Protein 4NI5 (pdb70)

Foldseek 3Di:
DQQAAAEEEQEVQAAFLNVLLQVVNVVVHYQYVYEYCDHVHYDDAQLLDLVRLLVSLVVSCVVRPAHAEYEQEDADDDWFAPVPGDPVNLVVRLSRLAVSQVSNVVNNVVRQLVVQAHEYEYEAAVLLPDDDHGRPSNSVRRVNVLVVQQVCLVVCVVRHYAGEYEYEQAEPSPVVVLQVSQVLAQQRHHHGSNQSSVVSCCRRGCVCVVPHSYYHYHYNCNNVD/DQQAAAEEEQEVLAAFLNVLLQVVNVVVHYCYEYEYCDHNHYQDAQLLDLVRLLVSQVVSCVVRVAHAEYELEWFDQDWFAPVPQDPVNLVVRLSGLAVSLVSNVVNNVVRQLVVQAHEYEYEAAVLLPDDDHGRPSNSVRRVNVLVVQQVCLVVCVVSHYAGEYEYEQAEPSDDPVVLQVSLVLAQQRHHHHSNLSSVVVCCRRGCVCVVPHSYYHYHYNCNNVD

Nearest PDB structures (foldseek):
  4ni5-assembly1_A  TM=1.004E+00  e=1.496E-45  Brucella suis ATCC 23445
  4ni5-assembly1_B  TM=1.004E+00  e=1.148E-43  Brucella suis ATCC 23445
  5ovl-assembly1_C  TM=9.558E-01  e=2.452E-22  Mycolicibacterium smegmatis MC2 155
  6t65-assembly1_B  TM=9.616E-01  e=6.454E-21  Acinetobacter baumannii
  2ztu-assembly1_C  TM=9.464E-01  e=3.029E-20  Pseudomonas fragi

Organism: Brucella suis (strain ATCC 23445 / NCTC 10510) (NCBI:txid470137)

Sequence (451 aa):
MRFKDKVVIVTGGASGIGEATARAFIRREGAKVVIIADFSDALFIKTDVADDTRAVQALIARRTVENYGRLDIMFANAGIIAADAPIDELDDEAAWQKTIDINNLTGVYLCDKYAIIDQMRSQGGGVIVNCGSIHSHVGKSGVTAYAAAKGGVKLLTQTLAIDYGPQNIRVNAVCPGYIDTPDDKKQALVALHPMGRLGRAEEVANAVLFLASDEASFVNGASLLVDGGYTAQMRFKDKVVIVTGGASGIGEATARAFIREGAKVVIIADFSDALFIKTDVADDTRAVQALIARRTVENYGRLDIMFANAGIAADAPIDELDEAAWQKTIDINNLTGVYLCDKYAIDQMRSQGGGVIVNCGSIHSHVGKSGVTAYAAAKGGVKLLTQTLAIDYGPQNIRVNAVCPGYIDTIPDDKKQALVALHPMGRLGRAEEVANAVLFLASDEASFVNGASLLVDGGYTAQ

B-factor: mean 16.71, std 8.57, range [7.44, 51.81]

CATH classification: 3.40.50.720

InterPro domains:
  IPR002347 Short-chain dehydrogenase/reductase SDR [PF13561] (14-244)
  IPR002347 Short-chain dehydrogenase/reductase SDR [PR00080] (80-91)
  IPR002347 Short-chain dehydrogenase/reductase SDR [PR00080] (133-141)
  IPR002347 Short-chain dehydrogenase/reductase SDR [PR00080] (153-172)
  IPR002347 Short-chain dehydrogenase/reductase SDR [PR00081] (7-24)
  IPR002347 Short-chain dehydrogenase/reductase SDR [PR00081] (80-91)
  IPR002347 Short-chain dehydrogenase/reductase SDR [PR00081] (127-143)
  IPR002347 Short-chain dehydrogenase/reductase SDR [PR00081] (153-172)
  IPR002347 Short-chain dehydrogenase/reductase SDR [PR00081] (174-191)
  IPR002347 Short-chain dehydrogenase/reductase SDR [PR00081] (207-227)
  IPR020904 Short-chain dehydrogenase/reductase, conserved site [PS00061] (140-168)
  IPR036291 NAD(P)-binding domain superfamily [SSF51735] (4-245)
  IPR057326 Ketoreductase domain [SM00822] (6-174)

Solvent-accessible surface area: 17844 Å² total; per-residue (Å²): 151,83,4,125,72,85,2,0,0,0,1,10,2,34,72,24,29,1,69,4,0,1,105,8,0,79,158,35,13,12,85,4,0,28,0,22,72,68,107,81,51,73,27,145,3,63,4,34,64,62,68,26,0,71,59,0,10,62,105,0,37,140,66,73,54,95,0,16,5,0,0,1,18,8,40,60,87,59,48,17,53,136,126,119,21,99,149,81,37,93,84,123,2,25,51,7,0,45,48,2,5,102,12,1,1,84,46,0,7,70,35,0,126,97,44,46,9,14,22,0,0,0,8,1,4,2,8,11,72,53,54,72,109,21,28,34,0,47,20,44,0,5,24,23,0,51,98,41,1,24,72,20,0,52,78,49,3,82,70,110,1,18,0,0,0,0,0,10,8,56,28,76,133,146,88,87,57,85,107,60,42,21,74,68,2,14,35,50,85,16,0,120,9,67,5,0,2,44,0,0,3,0,0,7,4,119,32,1,24,0,1,1,10,8,24,0,21,0,1,0,0,22,38,12,129,140,88,4,129,70,89,2,0,0,0,1,11,2,34,72,26,29,0,96,21,0,2,43,8,0,77,173,31,16,12,78,4,0,30,0,23,102,76,111,86,51,74,12,70,5,59,4,32,63,46,186,29,0,68,50,0,9,62,112,0,36,89,82,76,58,102,0,15,5,0,0,2,17,10,44,52,90,54,50,17,54,136,128,124,21,84,146,78,33,96,86,39,1,24,49,21,0,45,49,2,4,100,11,1,2,83,48,0,7,74,36,0,127,91,53,48,12,14,24,0,0,0,8,0,4,2,7,12,74,53,55,70,106,21,27,34,0,47,20,44,0,6,22,23,0,54,98,40,2,24,71,19,0,52,75,50,3,81,70,106,1,18,0,0,0,0,0,10,8,56,26,85,140,120,93,127,111,44,85,110,59,41,16,72,69,3,15,36,48,73,18,0,103,19,96,2,0,1,44,0,0,3,0,1,6,5,120,35,0,26,0,1,1,9,8,23,1,21,0,1,0,0,22,36,13,130

Radius of gyration: 22.09 Å; Cα contacts (8 Å, |Δi|>4): 1127; chains: 2; bounding box: 48×65×47 Å

Secondary structure (DSSP, 8-state):
-TTTT-EEEEESTTSHHHHHHHHHHHHTT-EEEEEES---EEEE--TT-HHHHHHHHHHHHHHHS---EEEE---------GGG--HHHHHHHHIIIIIHHHHHHHHHHHHHHHHT-EEEEEE--GGGT---TT--HHHHHHHHHHHHHHHHHHHHGGGTEEEEEEEE--B---HHHHHHHHHTSTTSSPBPHHHHHHHHHHHHSGGGTT--S-EEEESTTGGG-/-TTTT-EEEEETTTSHHHHHHHHHHHHTT-EEEEEES---EEEE--TT-HHHHHHHHHHHHHHHS---EEEE---------GGG--HHHHHHHHIIIIIHHHHHHHHHHHHHHHHT-EEEEEE--GGGT---TT--HHHHHHHHHHHHHHHHHHHHGGGTEEEEEEEE--B----HHHHHHHHHTSTTSS-B-HHHHHHHHHHHHSGGGTT--S-EEEESTTGGG-

Structure (mmCIF, N/CA/C/O backbone):
data_4NI5
#
_entry.id   4NI5
#
_cell.length_a   62.440
_cell.length_b   130.390
_cell.length_c   114.120
_cell.angle_alpha   90.000
_cell.angle_beta   90.000
_cell.angle_gamma   90.000
#
_symmetry.space_group_name_H-M   'C 2 2 21'
#
loop_
_entity.id
_entity.type
_entity.pdbx_description
1 polymer 'Oxidoreductase, short-chain dehydrogenase/reductase family protein'
2 non-polymer 'MAGNESIUM ION'
3 water water
#
loop_
_atom_site.group_PDB
_atom_site.id
_atom_site.type_symbol
_atom_site.label_atom_id
_atom_site.label_alt_id
_atom_site.label_comp_id
_atom_site.label_asym_id
_atom_site.label_entity_id
_atom_site.label_seq_id
_atom_site.pdbx_PDB_ins_code
_atom_site.Cartn_x
_atom_site.Cartn_y
_atom_site.Cartn_z
_atom_site.occupancy
_atom_site.B_iso_or_equiv
_atom_site.auth_seq_id
_atom_site.auth_comp_id
_atom_site.auth_asym_id
_atom_site.auth_atom_id
_atom_site.pdbx_PDB_model_num
ATOM 1 N N . MET A 1 9 ? 26.694 12.407 49.628 1.00 41.21 1 MET A N 1
ATOM 2 C CA . MET A 1 9 ? 27.193 13.752 49.158 1.00 39.03 1 MET A CA 1
ATOM 3 C C . MET A 1 9 ? 27.339 13.767 47.649 1.00 33.42 1 MET A C 1
ATOM 4 O O . MET A 1 9 ? 28.444 13.866 47.105 1.00 35.86 1 MET A O 1
ATOM 9 N N . ARG A 1 10 ? 26.208 13.691 46.976 1.00 27.94 2 ARG A N 1
ATOM 10 C CA . ARG A 1 10 ? 26.167 13.506 45.543 1.00 25.27 2 ARG A CA 1
ATOM 11 C C . ARG A 1 10 ? 26.344 14.770 44.779 1.00 21.92 2 ARG A C 1
ATOM 12 O O . ARG A 1 10 ? 26.409 14.727 43.553 1.00 22.51 2 ARG A O 1
ATOM 20 N N . PHE A 1 11 ? 26.333 15.920 45.451 1.00 19.18 3 PHE A N 1
ATOM 21 C CA . PHE A 1 11 ? 26.270 17.195 44.728 1.00 17.10 3 PHE A CA 1
ATOM 22 C C . PHE A 1 11 ? 27.344 18.155 45.207 1.00 17.11 3 PHE A C 1
ATOM 23 O O . PHE A 1 11 ? 27.160 19.363 45.150 1.00 14.95 3 PHE A O 1
ATOM 31 N N . LYS A 1 12 ? 28.486 17.618 45.643 1.00 19.10 4 LYS A N 1
ATOM 32 C CA . LYS A 1 12 ? 29.579 18.459 46.114 1.00 20.92 4 LYS A CA 1
ATOM 33 C C . LYS A 1 12 ? 29.982 19.529 45.112 1.00 20.42 4 LYS A C 1
ATOM 34 O O . LYS A 1 12 ? 30.385 19.208 44.012 1.00 20.97 4 LYS A O 1
ATOM 40 N N . ASP A 1 13 ? 29.861 20.794 45.519 1.00 20.17 5 ASP A N 1
ATOM 41 C CA . ASP A 1 13 ? 30.207 21.980 44.719 1.00 20.41 5 ASP A CA 1
ATOM 42 C C . ASP A 1 13 ? 29.387 22.185 43.436 1.00 18.62 5 ASP A C 1
ATOM 43 O O . ASP A 1 13 ? 29.677 23.085 42.654 1.00 19.15 5 ASP A O 1
ATOM 48 N N . LYS A 1 14 ? 28.344 21.391 43.244 1.00 16.46 6 LYS A N 1
ATOM 49 C CA . LYS A 1 14 ? 27.427 21.618 42.140 1.00 15.67 6 LYS A CA 1
ATOM 50 C C . LYS A 1 14 ? 26.611 22.873 42.416 1.00 14.16 6 LYS A C 1
ATOM 51 O O . LYS A 1 14 ? 26.180 23.109 43.554 1.00 14.18 6 LYS A O 1
ATOM 57 N N . VAL A 1 15 ? 26.363 23.645 41.368 1.00 13.22 7 VAL A N 1
ATOM 58 C CA . VAL A 1 15 ? 25.624 24.921 41.508 1.00 12.51 7 VAL A CA 1
ATOM 59 C C . VAL A 1 15 ? 24.197 24.684 41.059 1.00 11.60 7 VAL A C 1
ATOM 60 O O . VAL A 1 15 ? 23.969 24.297 39.923 1.00 11.37 7 VAL A O 1
ATOM 64 N N . VAL A 1 16 ? 23.257 24.940 41.970 1.00 11.26 8 VAL A N 1
ATOM 65 C CA . VAL A 1 16 ? 21.847 24.648 41.766 1.00 11.08 8 VAL A CA 1
ATOM 66 C C . VAL A 1 16 ? 20.992 25.902 41.952 1.00 10.60 8 VAL A C 1
ATOM 67 O O . VAL A 1 16 ? 21.174 26.635 42.933 1.00 11.00 8 VAL A O 1
ATOM 71 N N . ILE A 1 17 ? 20.012 26.113 41.070 1.00 10.04 9 ILE A N 1
ATOM 72 C CA . ILE A 1 17 ? 18.940 27.059 41.331 1.00 10.16 9 ILE A CA 1
ATOM 73 C C . ILE A 1 17 ? 17.672 26.288 41.610 1.00 9.93 9 ILE A C 1
ATOM 74 O O . ILE A 1 17 ? 17.346 25.362 40.885 1.00 9.38 9 ILE A O 1
ATOM 79 N N . VAL A 1 18 ? 16.975 26.683 42.669 1.00 10.23 10 VAL A N 1
ATOM 80 C CA . VAL A 1 18 ? 15.633 26.189 42.962 1.00 10.56 10 VAL A CA 1
ATOM 81 C C . VAL A 1 18 ? 14.685 27.353 42.923 1.00 11.62 10 VAL A C 1
ATOM 82 O O . VAL A 1 18 ? 14.803 28.259 43.749 1.00 12.46 10 VAL A O 1
ATOM 86 N N . THR A 1 19 ? 13.740 27.384 41.989 1.00 11.73 11 THR A N 1
ATOM 87 C CA . THR A 1 19 ? 12.721 28.424 42.023 1.00 13.03 11 THR A CA 1
ATOM 88 C C . THR A 1 19 ? 11.561 27.962 42.908 1.00 13.39 11 THR A C 1
ATOM 89 O O . THR A 1 19 ? 11.452 26.783 43.241 1.00 13.32 11 THR A O 1
ATOM 93 N N . GLY A 1 20 ? 10.727 28.884 43.335 1.00 14.84 12 GLY A N 1
ATOM 94 C CA . GLY A 1 20 ? 9.722 28.590 44.349 1.00 15.85 12 GLY A CA 1
ATOM 95 C C . GLY A 1 20 ? 10.353 28.030 45.606 1.00 16.13 12 GLY A C 1
ATOM 96 O O . GLY A 1 20 ? 9.815 27.145 46.247 1.00 16.16 12 GLY A O 1
ATOM 97 N N . GLY A 1 21 ? 11.496 28.576 45.988 1.00 16.92 13 GLY A N 1
ATOM 98 C CA . GLY A 1 21 ? 12.335 27.934 46.965 1.00 17.72 13 GLY A CA 1
ATOM 99 C C . GLY A 1 21 ? 12.080 28.267 48.405 1.00 20.42 13 GLY A C 1
ATOM 100 O O . GLY A 1 21 ? 12.755 27.710 49.296 1.00 23.28 13 GLY A O 1
ATOM 101 N N . ALA A 1 22 ? 11.134 29.143 48.657 1.00 21.74 14 ALA A N 1
ATOM 102 C CA . ALA A 1 22 ? 10.936 29.681 50.018 1.00 24.20 14 ALA A CA 1
ATOM 103 C C . ALA A 1 22 ? 10.017 28.839 50.862 1.00 24.73 14 ALA A C 1
ATOM 104 O O . ALA A 1 22 ? 9.911 29.069 52.088 1.00 27.99 14 ALA A O 1
ATOM 106 N N . SER A 1 23 ? 9.318 27.898 50.241 1.00 23.06 15 SER A N 1
ATOM 107 C CA . SER A 1 23 ? 8.405 27.049 50.973 1.00 24.11 15 SER A CA 1
ATOM 108 C C . SER A 1 23 ? 8.203 25.676 50.286 1.00 21.27 15 SER A C 1
ATOM 109 O O . SER A 1 23 ? 8.700 25.437 49.201 1.00 19.13 15 SER A O 1
ATOM 112 N N . GLY A 1 24 ? 7.486 24.805 50.993 1.00 21.66 16 GLY A N 1
ATOM 113 C CA . GLY A 1 24 ? 7.096 23.479 50.541 1.00 20.55 16 GLY A CA 1
ATOM 114 C C . GLY A 1 24 ? 8.173 22.652 49.851 1.00 17.93 16 GLY A C 1
ATOM 115 O O . GLY A 1 24 ? 9.260 22.381 50.413 1.00 17.31 16 GLY A O 1
ATOM 116 N N . ILE A 1 25 ? 7.842 22.219 48.637 1.00 16.49 17 ILE A N 1
ATOM 117 C CA . ILE A 1 25 ? 8.726 21.370 47.864 1.00 15.09 17 ILE A CA 1
ATOM 118 C C . ILE A 1 25 ? 10.051 22.077 47.555 1.00 13.91 17 ILE A C 1
ATOM 119 O O . ILE A 1 25 ? 11.127 21.485 47.638 1.00 13.08 17 ILE A O 1
ATOM 124 N N . GLY A 1 26 ? 9.980 23.346 47.159 1.00 13.58 18 GLY A N 1
ATOM 125 C CA . GLY A 1 26 ? 11.202 24.093 46.832 1.00 12.78 18 GLY A CA 1
ATOM 126 C C . GLY A 1 26 ? 12.117 24.175 48.046 1.00 13.32 18 GLY A C 1
ATOM 127 O O . GLY A 1 26 ? 13.314 23.934 47.940 1.00 12.54 18 GLY A O 1
ATOM 128 N N . GLU A 1 27 ? 11.549 24.497 49.195 1.00 15.08 19 GLU A N 1
ATOM 129 C CA . GLU A 1 27 ? 12.326 24.601 50.431 1.00 16.42 19 GLU A CA 1
ATOM 130 C C . GLU A 1 27 ? 13.016 23.273 50.778 1.00 15.39 19 GLU A C 1
ATOM 131 O O . GLU A 1 27 ? 14.225 23.230 51.061 1.00 15.05 19 GLU A O 1
ATOM 137 N N . ALA A 1 28 ? 12.250 22.187 50.743 1.00 14.73 20 ALA A N 1
ATOM 138 C CA . ALA A 1 28 ? 12.771 20.860 51.058 1.00 14.54 20 ALA A CA 1
ATOM 139 C C . ALA A 1 28 ? 13.862 20.463 50.086 1.00 13.22 20 ALA A C 1
ATOM 140 O O . ALA A 1 28 ? 14.862 19.841 50.488 1.00 13.33 20 ALA A O 1
ATOM 142 N N . THR A 1 29 ? 13.654 20.790 48.814 1.00 12.05 21 THR A N 1
ATOM 143 C CA . THR A 1 29 ? 14.631 20.460 47.784 1.00 11.26 21 THR A CA 1
ATOM 144 C C . THR A 1 29 ? 15.937 21.234 47.973 1.00 11.25 21 THR A C 1
ATOM 145 O O . THR A 1 29 ? 17.045 20.664 47.914 1.00 11.67 21 THR A O 1
ATOM 149 N N . ALA A 1 30 ? 15.842 22.540 48.182 1.00 11.69 22 ALA A N 1
ATOM 150 C CA . ALA A 1 30 ? 17.038 23.305 48.455 1.00 12.19 22 ALA A CA 1
ATOM 151 C C . ALA A 1 30 ? 17.789 22.773 49.673 1.00 13.67 22 ALA A C 1
ATOM 152 O O . ALA A 1 30 ? 19.022 22.671 49.664 1.00 13.57 22 ALA A O 1
ATOM 154 N N . ARG A 1 31 ? 17.064 22.465 50.739 1.00 15.21 23 ARG A N 1
ATOM 155 C CA . ARG A 1 31 ? 17.715 21.938 51.945 1.00 17.65 23 ARG A CA 1
ATOM 156 C C . ARG A 1 31 ? 18.424 20.624 51.657 1.00 16.26 23 ARG A C 1
ATOM 157 O O . ARG A 1 31 ? 19.517 20.379 52.157 1.00 16.94 23 ARG A O 1
ATOM 165 N N . ALA A 1 32 ? 17.790 19.782 50.841 1.00 14.98 24 ALA A N 1
ATOM 166 C CA . ALA A 1 32 ? 18.379 18.478 50.498 1.00 14.63 24 ALA A CA 1
ATOM 167 C C . ALA A 1 32 ? 19.682 18.643 49.697 1.00 14.09 24 ALA A C 1
ATOM 168 O O . ALA A 1 32 ? 20.712 17.961 49.986 1.00 14.61 24 ALA A O 1
ATOM 170 N N . PHE A 1 33 ? 19.642 19.544 48.713 1.00 13.51 25 PHE A N 1
ATOM 171 C CA . PHE A 1 33 ? 20.848 19.869 47.907 1.00 13.21 25 PHE A CA 1
ATOM 172 C C . PHE A 1 33 ? 21.975 20.436 48.796 1.00 14.53 25 PHE A C 1
ATOM 173 O O . PHE A 1 33 ? 23.124 20.041 48.654 1.00 14.68 25 PHE A O 1
ATOM 181 N N . ILE A 1 34 ? 21.622 21.304 49.739 1.00 15.66 26 ILE A N 1
ATOM 182 C CA . ILE A 1 34 ? 22.617 21.838 50.692 1.00 17.87 26 ILE A CA 1
ATOM 183 C C . ILE A 1 34 ? 23.248 20.717 51.532 1.00 19.03 26 ILE A C 1
ATOM 184 O O . ILE A 1 34 ? 24.485 20.690 51.689 1.00 19.38 26 ILE A O 1
ATOM 189 N N . ARG A 1 35 ? 22.436 19.796 52.055 1.00 19.10 27 ARG A N 1
ATOM 190 C CA A ARG A 1 35 ? 22.930 18.613 52.780 0.50 21.12 27 ARG A CA 1
ATOM 191 C CA B ARG A 1 35 ? 22.984 18.670 52.799 0.50 20.99 27 ARG A CA 1
ATOM 192 C C . ARG A 1 35 ? 23.966 17.839 51.987 1.00 20.71 27 ARG A C 1
ATOM 193 O O . ARG A 1 35 ? 24.871 17.246 52.556 1.00 21.68 27 ARG A O 1
ATOM 208 N N . GLU A 1 36 ? 23.774 17.778 50.690 1.00 19.01 28 GLU A N 1
ATOM 209 C CA . GLU A 1 36 ? 24.618 16.988 49.816 1.00 20.08 28 GLU A CA 1
ATOM 210 C C . GLU A 1 36 ? 25.713 17.805 49.156 1.00 19.45 28 GLU A C 1
ATOM 211 O O . GLU A 1 36 ? 26.332 17.335 48.200 1.00 20.24 28 GLU A O 1
ATOM 217 N N . GLY A 1 37 ? 25.983 19.013 49.656 1.00 19.09 29 GLY A N 1
ATOM 218 C CA . GLY A 1 37 ? 27.214 19.716 49.312 1.00 19.15 29 GLY A CA 1
ATOM 219 C C . GLY A 1 37 ? 27.105 20.753 48.226 1.00 17.57 29 GLY A C 1
ATOM 220 O O . GLY A 1 37 ? 28.102 21.399 47.877 1.00 17.83 29 GLY A O 1
ATOM 221 N N . ALA A 1 38 ? 25.902 20.956 47.700 1.00 15.96 30 ALA A N 1
ATOM 222 C CA . ALA A 1 38 ? 25.679 21.932 46.640 1.00 15.01 30 ALA A CA 1
ATOM 223 C C . ALA A 1 38 ? 25.774 23.390 47.086 1.00 16.04 30 ALA A C 1
ATOM 224 O O . ALA A 1 38 ? 25.601 23.714 48.263 1.00 17.41 30 ALA A O 1
ATOM 226 N N . LYS A 1 39 ? 26.058 24.270 46.133 1.00 15.94 31 LYS A N 1
ATOM 227 C CA . LYS A 1 39 ? 25.894 25.698 46.315 1.00 16.86 31 LYS A CA 1
ATOM 228 C C . LYS A 1 39 ? 24.546 26.059 45.729 1.00 15.46 31 LYS A C 1
ATOM 229 O O . LYS A 1 39 ? 24.320 25.871 44.549 1.00 15.20 31 LYS A O 1
ATOM 235 N N . VAL A 1 40 ? 23.628 26.493 46.571 1.00 15.06 32 VAL A N 1
ATOM 236 C CA . VAL A 1 40 ? 22.252 26.610 46.173 1.00 14.16 32 VAL A CA 1
ATOM 237 C C . VAL A 1 40 ? 21.815 28.073 46.170 1.00 14.56 32 VAL A C 1
ATOM 238 O O . VAL A 1 40 ? 22.047 28.819 47.124 1.00 16.00 32 VAL A O 1
ATOM 242 N N . VAL A 1 41 ? 21.170 28.452 45.083 1.00 13.77 33 VAL A N 1
ATOM 243 C CA . VAL A 1 41 ? 20.517 29.749 44.979 1.00 14.50 33 VAL A CA 1
ATOM 244 C C . VAL A 1 41 ? 19.009 29.499 45.020 1.00 14.18 33 VAL A C 1
ATOM 245 O O . VAL A 1 41 ? 18.457 28.743 44.217 1.00 13.17 33 VAL A O 1
ATOM 249 N N . ILE A 1 42 ? 18.351 30.122 45.979 1.00 15.09 34 ILE A N 1
ATOM 250 C CA A ILE A 1 42 ? 16.915 30.048 46.164 0.50 15.10 34 ILE A CA 1
ATOM 251 C CA B ILE A 1 42 ? 16.885 30.011 46.048 0.50 15.04 34 ILE A CA 1
ATOM 252 C C . ILE A 1 42 ? 16.249 31.275 45.547 1.00 16.04 34 ILE A C 1
ATOM 253 O O . ILE A 1 42 ? 16.629 32.391 45.899 1.00 17.35 34 ILE A O 1
ATOM 262 N N . ALA A 1 43 ? 15.275 31.066 44.652 1.00 15.70 35 ALA A N 1
ATOM 263 C CA . ALA A 1 43 ? 14.547 32.128 43.995 1.00 16.89 35 ALA A CA 1
ATOM 264 C C . ALA A 1 43 ? 13.061 32.008 44.369 1.00 17.37 35 ALA A C 1
ATOM 265 O O . ALA A 1 43 ? 12.495 30.899 44.364 1.00 16.64 35 ALA A O 1
ATOM 267 N N . ASP A 1 44 ? 12.449 33.125 44.729 1.00 17.50 36 ASP A N 1
ATOM 268 C 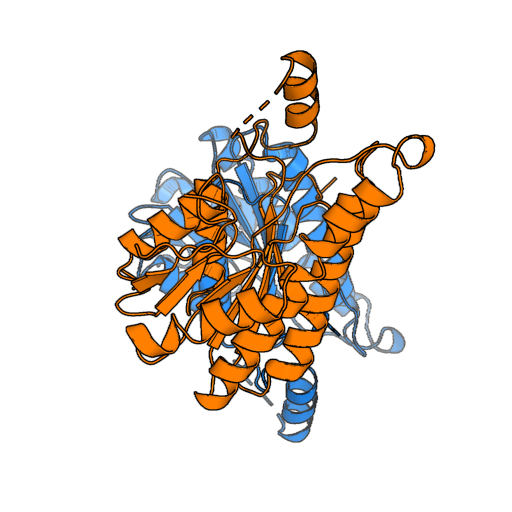CA . ASP A 1 44 ? 11.025 33.131 45.018 1.00 19.02 36 ASP A CA 1
ATOM 269 C C . ASP A 1 44 ? 10.537 34.577 45.022 1.00 20.22 36 ASP A C 1
ATOM 270 O O . ASP A 1 44 ? 11.349 35.510 45.027 1.00 18.91 36 ASP A O 1
ATOM 275 N N . PHE A 1 45 ? 9.220 34.740 44.977 1.00 21.96 37 PHE A N 1
ATOM 276 C CA . PHE A 1 45 ? 8.605 36.086 45.046 1.00 25.73 37 PHE A CA 1
ATOM 277 C C . PHE A 1 45 ? 9.007 36.847 46.314 1.00 28.04 37 PHE A C 1
ATOM 278 O O . PHE A 1 45 ? 9.090 38.073 46.315 1.00 29.10 37 PHE A O 1
ATOM 286 N N . SER A 1 46 ? 9.244 36.111 47.395 1.00 31.00 38 SER A N 1
ATOM 287 C CA . SER A 1 46 ? 9.776 36.683 48.639 1.00 33.77 38 SER A CA 1
ATOM 288 C C . SER A 1 46 ? 10.334 35.569 49.511 1.00 35.28 38 SER A C 1
ATOM 289 O O . SER A 1 46 ? 10.082 34.385 49.261 1.00 33.75 38 SER A O 1
ATOM 292 N N . ASP A 1 47 ? 11.122 35.952 50.513 1.00 37.22 39 ASP A N 1
ATOM 293 C CA . ASP A 1 47 ? 11.719 34.997 51.440 1.00 39.94 39 ASP A CA 1
ATOM 294 C C . ASP A 1 47 ? 10.673 34.605 52.482 1.00 42.93 39 ASP A C 1
ATOM 295 O O . ASP A 1 47 ? 10.722 33.503 53.021 1.00 45.27 39 ASP A O 1
ATOM 297 N N . ALA A 1 63 ? 22.372 29.134 51.759 1.00 33.60 55 ALA A N 1
ATOM 298 C CA . ALA A 1 63 ? 21.735 29.305 50.436 1.00 32.75 55 ALA A CA 1
ATOM 299 C C . ALA A 1 63 ? 21.408 30.764 50.105 1.00 31.91 55 ALA A C 1
ATOM 300 O O . ALA A 1 63 ? 20.679 31.450 50.858 1.00 34.68 55 ALA A O 1
ATOM 302 N N . LEU A 1 64 ? 21.929 31.23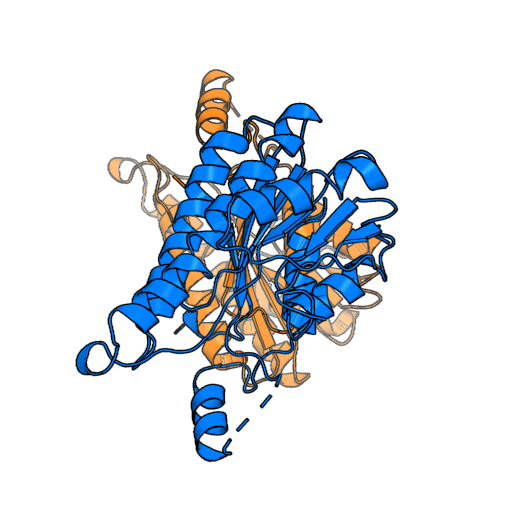6 48.974 1.00 28.24 56 LEU A N 1
ATOM 303 C CA . LEU A 1 64 ? 21.721 32.617 48.543 1.00 26.15 56 LEU A CA 1
ATOM 304 C C . LEU A 1 64 ? 20.285 32.812 48.077 1.00 23.84 56 LEU A C 1
ATOM 305 O O . LEU A 1 64 ? 19.816 32.089 47.211 1.00 22.03 56 LEU A O 1
ATOM 310 N N . PHE A 1 65 ? 19.596 33.806 48.618 1.00 23.54 57 PHE A N 1
ATOM 311 C CA . PHE A 1 65 ? 18.241 34.109 48.181 1.00 22.56 57 PHE A CA 1
ATOM 312 C C . PHE A 1 65 ? 18.231 35.261 47.190 1.00 21.60 57 PHE A C 1
ATOM 313 O O . PHE A 1 65 ? 18.767 36.345 47.464 1.00 21.38 57 PHE A O 1
ATOM 321 N N . ILE A 1 66 ? 17.611 35.032 46.032 1.00 20.18 58 ILE A N 1
ATOM 322 C CA . ILE A 1 66 ? 17.423 36.073 45.044 1.00 20.11 58 ILE A CA 1
ATOM 323 C C . ILE A 1 66 ? 15.940 36.213 44.731 1.00 20.17 58 ILE A C 1
ATOM 324 O O . ILE A 1 66 ? 15.328 35.291 44.170 1.00 19.89 58 ILE A O 1
ATOM 329 N N . LYS A 1 67 ? 15.376 37.365 45.086 1.00 21.07 59 LYS A N 1
ATOM 330 C CA . LYS A 1 67 ? 13.957 37.644 44.861 1.00 22.23 59 LYS A CA 1
ATOM 331 C C . LYS A 1 67 ? 13.730 37.662 43.359 1.00 21.03 59 LYS A C 1
ATOM 332 O O . LYS A 1 67 ? 14.410 38.393 42.641 1.00 20.91 59 LYS A O 1
ATOM 338 N N . THR A 1 68 ? 12.802 36.843 42.877 1.00 19.30 60 THR A N 1
ATOM 339 C CA . THR A 1 68 ? 12.575 36.696 41.437 1.00 18.37 60 THR A CA 1
ATOM 340 C C . THR A 1 68 ? 11.114 36.427 41.150 1.00 18.27 60 THR A C 1
ATOM 341 O O . THR A 1 68 ? 10.537 35.548 41.761 1.00 18.66 60 THR A O 1
ATOM 345 N N . ASP A 1 69 ? 10.527 37.196 40.229 1.00 17.76 61 ASP A N 1
ATOM 346 C CA . ASP A 1 69 ? 9.223 36.876 39.626 1.00 17.75 61 ASP A CA 1
ATOM 347 C C . ASP A 1 69 ? 9.496 36.007 38.408 1.00 16.34 61 ASP A C 1
ATOM 348 O O . ASP A 1 69 ? 9.997 36.520 37.434 1.00 15.52 61 ASP A O 1
ATOM 353 N N . VAL A 1 70 ? 9.178 34.702 38.455 1.00 15.69 62 VAL A N 1
ATOM 354 C CA . VAL A 1 70 ? 9.539 33.769 37.359 1.00 15.44 62 VAL A CA 1
ATOM 355 C C . VAL A 1 70 ? 8.800 34.033 36.070 1.00 15.60 62 VAL A C 1
ATOM 356 O O . VAL A 1 70 ? 9.230 33.568 35.024 1.00 15.89 62 VAL A O 1
ATOM 360 N N . ALA A 1 71 ? 7.713 34.787 36.137 1.00 15.72 63 ALA A N 1
ATOM 361 C CA . ALA A 1 71 ? 6.976 35.165 34.940 1.00 16.31 63 ALA A CA 1
ATOM 362 C C . ALA A 1 71 ? 7.582 36.359 34.167 1.00 16.26 63 ALA A C 1
ATOM 363 O O . ALA A 1 71 ? 7.104 36.696 33.067 1.00 17.10 63 ALA A O 1
ATOM 365 N N . ASP A 1 72 ? 8.602 36.982 34.762 1.00 15.66 64 ASP A N 1
ATOM 366 C CA A ASP A 1 72 ? 9.261 38.155 34.207 0.50 15.95 64 ASP A CA 1
ATOM 367 C CA B ASP A 1 72 ? 9.282 38.182 34.223 0.50 16.05 64 ASP A CA 1
ATOM 368 C C . ASP A 1 72 ? 10.623 37.763 33.620 1.00 15.12 64 ASP A C 1
ATOM 369 O O . ASP A 1 72 ? 11.553 37.395 34.335 1.00 14.71 64 ASP A O 1
ATOM 378 N N . THR A 1 73 ? 10.725 37.835 32.309 1.00 15.14 65 THR A N 1
ATOM 379 C CA . THR A 1 73 ? 11.960 37.410 31.650 1.00 14.84 65 THR A CA 1
ATOM 380 C C . THR A 1 73 ? 13.224 38.139 32.086 1.00 14.62 65 THR A C 1
ATOM 381 O O . THR A 1 73 ? 14.264 37.524 32.250 1.00 14.11 65 THR A O 1
ATOM 385 N N . ARG A 1 74 ? 13.128 39.449 32.321 1.00 15.27 66 ARG A N 1
ATOM 386 C CA . ARG A 1 74 ? 14.290 40.165 32.817 1.00 15.54 66 ARG A CA 1
ATOM 387 C C . ARG A 1 74 ? 14.732 39.629 34.192 1.00 14.85 66 ARG A C 1
ATOM 388 O O . ARG A 1 74 ? 15.931 39.478 34.452 1.00 14.81 66 ARG A O 1
ATOM 390 N N . ALA A 1 75 ? 13.775 39.345 35.070 1.00 14.55 67 ALA A N 1
ATOM 391 C CA . ALA A 1 75 ? 14.102 38.787 36.405 1.00 14.42 67 ALA A CA 1
ATOM 392 C C . ALA A 1 75 ? 14.773 37.400 36.336 1.00 13.62 67 ALA A C 1
ATOM 393 O O . ALA A 1 75 ? 15.762 37.126 37.032 1.00 13.55 67 ALA A O 1
ATOM 395 N N . VAL A 1 76 ? 14.267 36.549 35.447 1.00 13.20 68 VAL A N 1
ATOM 396 C CA . VAL A 1 76 ? 14.787 35.197 35.294 1.00 12.84 68 VAL A CA 1
ATOM 397 C C . VAL A 1 76 ? 16.199 35.296 34.747 1.00 12.95 68 VAL A C 1
ATOM 398 O O . VAL A 1 76 ? 17.100 34.617 35.241 1.00 12.62 68 VAL A O 1
ATOM 402 N N . GLN A 1 77 ? 16.400 36.156 33.749 1.00 13.49 69 GLN A N 1
ATOM 403 C CA . GLN A 1 77 ? 17.741 36.311 33.175 1.00 14.43 69 GLN A CA 1
ATOM 404 C C . GLN A 1 77 ? 18.744 36.823 34.213 1.00 14.59 69 GLN A C 1
ATOM 405 O O . GLN A 1 77 ? 19.881 36.335 34.292 1.00 14.70 69 GLN A O 1
ATOM 411 N N . ALA A 1 78 ? 18.298 37.780 35.038 1.00 14.90 70 ALA A N 1
ATOM 412 C CA . ALA A 1 78 ? 19.109 38.307 36.108 1.00 15.53 70 ALA A CA 1
ATOM 413 C C . ALA A 1 78 ? 19.453 37.263 37.160 1.00 15.30 70 ALA A C 1
ATOM 414 O O . ALA A 1 78 ? 20.569 37.260 37.673 1.00 15.99 70 ALA A O 1
ATOM 416 N N . LEU A 1 79 ? 18.489 36.427 37.521 1.00 14.73 71 LEU A N 1
ATOM 417 C CA . LEU A 1 79 ? 18.717 35.299 38.422 1.00 14.69 71 LEU A CA 1
ATOM 418 C C . LEU A 1 79 ? 19.833 34.383 37.935 1.00 14.48 71 LEU A C 1
ATOM 419 O O . LEU A 1 79 ? 20.785 34.075 38.668 1.00 14.69 71 LEU A O 1
ATOM 424 N N . ILE A 1 80 ? 19.737 33.984 36.676 1.00 14.46 72 ILE A N 1
ATOM 425 C CA . ILE A 1 80 ? 20.730 33.079 36.128 1.00 15.10 72 ILE A CA 1
ATOM 426 C C . ILE A 1 80 ? 22.102 33.794 36.014 1.00 15.47 72 ILE A C 1
ATOM 427 O O . ILE A 1 80 ? 23.130 33.226 36.393 1.00 16.01 72 ILE A O 1
ATOM 432 N N . ALA A 1 81 ? 22.108 35.057 35.592 1.00 15.48 73 ALA A N 1
ATOM 433 C CA . ALA A 1 81 ? 23.370 35.779 35.445 1.00 16.65 73 ALA A CA 1
ATOM 434 C C . ALA A 1 81 ? 24.089 35.913 36.791 1.00 16.98 73 ALA A C 1
ATOM 435 O O . ALA A 1 81 ? 25.322 35.748 36.872 1.00 17.49 73 ALA A O 1
ATOM 437 N N . ARG A 1 82 ? 23.314 36.214 37.836 1.00 16.73 74 ARG A N 1
ATOM 438 C CA A ARG A 1 82 ? 23.887 36.441 39.163 0.50 17.84 74 ARG A CA 1
ATOM 439 C CA B ARG A 1 82 ? 23.835 36.434 39.196 0.50 17.71 74 ARG A CA 1
ATOM 440 C C . ARG A 1 82 ? 24.436 35.141 39.743 1.00 16.51 74 ARG A C 1
ATOM 441 O O . ARG A 1 82 ? 25.454 35.151 40.416 1.00 17.41 74 ARG A O 1
ATOM 456 N N . THR A 1 83 ? 23.760 34.029 39.489 1.00 15.05 75 THR A N 1
ATOM 457 C CA . THR A 1 83 ? 24.228 32.706 39.928 1.00 14.35 75 THR A CA 1
ATOM 458 C C . THR A 1 83 ? 25.597 32.393 39.268 1.00 14.77 75 THR A C 1
ATOM 459 O O . THR A 1 83 ? 26.573 31.963 39.918 1.00 15.30 75 THR A O 1
ATOM 463 N N . VAL A 1 84 ? 25.667 32.630 37.969 1.00 14.80 76 VAL A N 1
ATOM 464 C CA . VAL A 1 84 ? 26.882 32.395 37.230 1.00 16.31 76 VAL A CA 1
ATOM 465 C C . VAL A 1 84 ? 27.990 33.361 37.669 1.00 18.73 76 VAL A C 1
ATOM 466 O O . VAL A 1 84 ? 29.159 32.962 37.810 1.00 18.88 76 VAL A O 1
ATOM 470 N N . GLU A 1 85 ? 27.651 34.616 37.903 1.00 20.55 77 GLU A N 1
ATOM 471 C CA . GLU A 1 85 ? 28.650 35.555 38.385 1.00 23.81 77 GLU A CA 1
ATOM 472 C C . GLU A 1 85 ? 29.191 35.144 39.770 1.00 23.74 77 GLU A C 1
ATOM 473 O O . GLU A 1 85 ? 30.416 35.248 40.039 1.00 24.53 77 GLU A O 1
ATOM 479 N N . ASN A 1 86 ? 28.315 34.694 40.653 1.00 22.69 78 ASN A N 1
ATOM 480 C CA . ASN A 1 86 ? 28.744 34.307 41.995 1.00 24.77 78 ASN A CA 1
ATOM 481 C C . ASN A 1 86 ? 29.522 33.014 42.042 1.00 23.56 78 ASN A C 1
ATOM 482 O O . ASN A 1 86 ? 30.545 32.916 42.736 1.00 23.84 78 ASN A O 1
ATOM 487 N N . TYR A 1 87 ? 29.005 32.003 41.349 1.00 21.05 79 TYR A N 1
ATOM 488 C CA . TYR A 1 87 ? 29.510 30.646 41.501 1.00 21.36 79 TYR A CA 1
ATOM 489 C C . TYR A 1 87 ? 30.200 30.078 40.265 1.00 20.92 79 TYR A C 1
ATOM 490 O O . TYR A 1 87 ? 30.769 28.976 40.340 1.00 21.54 79 TYR A O 1
ATOM 499 N N . GLY A 1 88 ? 30.151 30.779 39.136 1.00 19.60 80 GLY A N 1
ATOM 500 C CA . GLY A 1 88 ? 30.922 30.398 37.952 1.00 19.49 80 GLY A CA 1
ATOM 501 C C . GLY A 1 88 ? 30.218 29.621 36.850 1.00 18.44 80 GLY A C 1
ATOM 502 O O . GLY A 1 88 ? 30.699 29.542 35.715 1.00 18.52 80 GLY A O 1
ATOM 503 N N . ARG A 1 89 ? 29.078 29.017 37.179 1.00 16.11 81 ARG A N 1
ATOM 504 C CA . ARG A 1 89 ? 28.413 28.095 36.264 1.00 15.27 81 ARG A CA 1
ATOM 505 C C . ARG A 1 89 ? 27.024 27.776 36.836 1.00 13.60 81 ARG A C 1
ATOM 506 O O . ARG A 1 89 ? 26.709 28.232 37.944 1.00 13.19 81 ARG A O 1
ATOM 514 N N . LEU A 1 90 ? 26.209 27.019 36.094 1.00 12.31 82 LEU A N 1
ATOM 515 C CA . LEU A 1 90 ? 24.894 26.535 36.624 1.00 11.39 82 LEU A CA 1
ATOM 516 C C . LEU A 1 90 ? 24.759 25.071 36.276 1.00 11.09 82 LEU A C 1
ATOM 517 O O . LEU A 1 90 ? 24.582 24.726 35.085 1.00 12.04 82 LEU A O 1
ATOM 522 N N . ASP A 1 91 ? 24.898 24.194 37.259 1.00 10.48 83 ASP A N 1
ATOM 523 C CA . ASP A 1 91 ? 24.838 22.757 36.976 1.00 11.00 83 ASP A CA 1
ATOM 524 C C . ASP A 1 91 ? 23.417 22.194 36.839 1.00 10.47 83 ASP A C 1
ATOM 525 O O . ASP A 1 91 ? 23.180 21.330 36.004 1.00 10.90 83 ASP A O 1
ATOM 530 N N . ILE A 1 92 ? 22.528 22.652 37.709 1.00 10.09 84 ILE A N 1
ATOM 531 C CA . ILE A 1 92 ? 21.187 22.100 37.856 1.00 10.00 84 ILE A CA 1
ATOM 532 C C . ILE A 1 92 ? 20.175 23.236 38.040 1.00 9.73 84 ILE A C 1
ATOM 533 O O . ILE A 1 92 ? 20.345 24.128 38.893 1.00 9.13 84 ILE A O 1
ATOM 538 N N . MET A 1 93 ? 19.072 23.159 37.287 1.00 10.08 85 MET A N 1
ATOM 539 C CA . MET A 1 93 ? 17.951 24.067 37.452 1.00 10.50 85 MET A CA 1
ATOM 540 C C . MET A 1 93 ? 16.746 23.214 37.882 1.00 9.90 85 MET A C 1
ATOM 541 O O . MET A 1 93 ? 16.382 22.247 37.188 1.00 10.13 85 MET A O 1
ATOM 546 N N . PHE A 1 94 ? 16.130 23.568 39.007 1.00 9.70 86 PHE A N 1
ATOM 547 C CA . PHE A 1 94 ? 14.850 23.003 39.411 1.00 9.46 86 PHE A CA 1
ATOM 548 C C . PHE A 1 94 ? 13.830 24.095 39.254 1.00 9.92 86 PHE A C 1
ATOM 549 O O . PHE A 1 94 ? 13.689 24.995 40.091 1.00 10.38 86 PHE A O 1
ATOM 557 N N . ALA A 1 95 ? 13.067 23.984 38.168 1.00 10.13 87 ALA A N 1
ATOM 558 C CA . ALA A 1 95 ? 12.070 24.991 37.827 1.00 10.94 87 ALA A CA 1
ATOM 559 C C . ALA A 1 95 ? 10.742 24.564 38.462 1.00 12.32 87 ALA A C 1
ATOM 560 O O . ALA A 1 95 ? 9.964 23.785 37.921 1.00 12.60 87 ALA A O 1
ATOM 562 N N . ASN A 1 96 ? 10.485 25.142 39.629 1.00 13.42 88 ASN A N 1
ATOM 563 C CA . ASN A 1 96 ? 9.453 24.681 40.542 1.00 15.34 88 ASN A CA 1
ATOM 564 C C . ASN A 1 96 ? 8.428 25.731 40.957 1.00 18.05 88 ASN A C 1
ATOM 565 O O . ASN A 1 96 ? 7.311 25.372 41.401 1.00 20.88 88 ASN A O 1
ATOM 570 N N . ALA A 1 97 ? 8.742 27.008 40.842 1.00 19.02 89 ALA A N 1
ATOM 571 C CA . ALA A 1 97 ? 7.720 28.014 41.203 1.00 22.84 89 ALA A CA 1
ATOM 572 C C . ALA A 1 97 ? 6.335 27.657 40.664 1.00 24.87 89 ALA A C 1
ATOM 573 O O . ALA A 1 97 ? 6.183 27.255 39.518 1.00 25.25 89 ALA A O 1
ATOM 575 N N . GLY A 1 98 ? 5.316 27.825 41.479 1.00 28.35 90 GLY A N 1
ATOM 576 C CA . GLY A 1 98 ? 3.976 27.610 40.979 1.00 30.53 90 GLY A CA 1
ATOM 577 C C . GLY A 1 98 ? 2.879 27.935 41.947 1.00 34.08 90 GLY A C 1
ATOM 578 O O . GLY A 1 98 ? 2.976 27.601 43.123 1.00 37.75 90 GLY A O 1
ATOM 579 N N . ILE A 1 99 ? 1.807 28.531 41.435 1.00 35.77 91 ILE A N 1
ATOM 580 C CA A ILE A 1 99 ? 0.641 28.859 42.243 0.50 38.76 91 ILE A CA 1
ATOM 581 C CA B ILE A 1 99 ? 0.646 28.836 42.260 0.50 38.57 91 ILE A CA 1
ATOM 582 C C . ILE A 1 99 ? -0.505 27.865 42.020 1.00 39.95 91 ILE A C 1
ATOM 583 O O . ILE A 1 99 ? -0.609 27.244 40.958 1.00 37.82 91 ILE A O 1
ATOM 592 N N . ALA A 1 100 ? -1.345 27.742 43.038 1.00 29.22 92 ALA A N 1
ATOM 593 C CA . ALA A 1 100 ? -2.550 26.952 42.992 1.00 30.30 92 ALA A CA 1
ATOM 594 C C . ALA A 1 100 ? -3.663 27.919 43.392 1.00 29.50 92 ALA A C 1
ATOM 595 O O . ALA A 1 100 ? -3.771 28.296 44.554 1.00 32.45 92 ALA A O 1
ATOM 597 N N . ALA A 1 101 ? -4.434 28.365 42.422 1.00 27.06 93 ALA A N 1
ATOM 598 C CA . ALA A 1 101 ? -5.568 29.295 42.662 1.00 27.38 93 ALA A CA 1
ATOM 599 C C . ALA A 1 101 ? -6.473 29.151 41.464 1.00 24.81 93 ALA A C 1
ATOM 600 O O . ALA A 1 101 ? -6.285 29.782 40.440 1.00 26.05 93 ALA A O 1
ATOM 602 N N . ASP A 1 102 ? -7.461 28.289 41.576 1.00 22.30 94 ASP A N 1
ATOM 603 C CA . ASP A 1 102 ? -8.055 27.786 40.381 1.00 19.05 94 ASP A CA 1
ATOM 604 C C . ASP A 1 102 ? -9.509 27.639 40.635 1.00 18.56 94 ASP A C 1
ATOM 605 O O . ASP A 1 102 ? -9.980 27.959 41.742 1.00 19.07 94 ASP A O 1
ATOM 610 N N . ALA A 1 103 ? -10.224 27.143 39.637 1.00 15.65 95 ALA A N 1
ATOM 611 C CA . ALA A 1 103 ? -11.648 27.015 39.749 1.00 15.23 95 ALA A CA 1
ATOM 612 C C . ALA A 1 103 ? -12.181 26.198 38.555 1.00 13.52 95 ALA A C 1
ATOM 613 O O . ALA A 1 103 ? -11.504 26.104 37.529 1.00 12.25 95 ALA A O 1
ATOM 615 N N . PRO A 1 104 ? -13.393 25.640 38.660 1.00 13.44 96 PRO A N 1
ATOM 616 C CA . PRO A 1 104 ? -14.043 25.141 37.446 1.00 12.89 96 PRO A CA 1
ATOM 617 C C . PRO A 1 104 ? -14.106 26.266 36.436 1.00 12.12 96 PRO A C 1
ATOM 618 O O . PRO A 1 104 ? -14.149 27.464 36.796 1.00 12.55 96 PRO A O 1
ATOM 622 N N . ILE A 1 105 ? -14.078 25.919 35.155 1.00 11.47 97 ILE A N 1
ATOM 623 C CA . ILE A 1 105 ? -13.981 26.965 34.117 1.00 11.31 97 ILE A CA 1
ATOM 624 C C . ILE A 1 105 ? -15.068 28.056 34.193 1.00 12.45 97 ILE A C 1
ATOM 625 O O . ILE A 1 105 ? -14.796 29.223 33.904 1.00 12.57 97 ILE A O 1
ATOM 630 N N . ASP A 1 106 ? -16.266 27.685 34.615 1.00 13.43 98 ASP A N 1
ATOM 631 C CA . ASP A 1 106 ? -17.367 28.656 34.658 1.00 15.21 98 ASP A CA 1
ATOM 632 C C . ASP A 1 106 ? -17.160 29.717 35.735 1.00 16.13 98 ASP A C 1
ATOM 633 O O . ASP A 1 106 ? -17.742 30.787 35.649 1.00 17.17 98 ASP A O 1
ATOM 638 N N . GLU A 1 107 ? -16.305 29.431 36.711 1.00 16.18 99 GLU A N 1
ATOM 639 C CA . GLU A 1 107 ? -15.939 30.362 37.763 1.00 18.14 99 GLU A CA 1
ATOM 640 C C . GLU A 1 107 ? -14.524 30.939 37.627 1.00 16.83 99 GLU A C 1
ATOM 641 O O . GLU A 1 107 ? -14.123 31.768 38.447 1.00 17.50 99 GLU A O 1
ATOM 647 N N . LEU A 1 108 ? -13.770 30.480 36.631 1.00 14.94 100 LEU A N 1
ATOM 648 C CA . LEU A 1 108 ? -12.365 30.845 36.498 1.00 14.13 100 LEU A CA 1
ATOM 649 C C . LEU A 1 108 ? -12.244 32.065 35.646 1.00 14.04 100 LEU A C 1
ATOM 650 O O . LEU A 1 108 ? -12.398 31.962 34.421 1.00 14.00 100 LEU A O 1
ATOM 655 N N . ASP A 1 109 ? -11.959 33.207 36.258 1.00 14.55 101 ASP A N 1
ATOM 656 C CA A ASP A 1 109 ? -11.768 34.462 35.550 0.50 15.29 101 ASP A CA 1
ATOM 657 C CA B ASP A 1 109 ? -11.847 34.382 35.418 0.50 15.17 101 ASP A CA 1
ATOM 658 C C . ASP A 1 109 ? -10.511 34.445 34.679 1.00 14.16 101 ASP A C 1
ATOM 659 O O . ASP A 1 109 ? -9.532 33.774 35.017 1.00 13.11 101 ASP A O 1
ATOM 668 N N . GLU A 1 110 ? -10.540 35.242 33.617 1.00 14.41 102 GLU A N 1
ATOM 669 C CA . GLU A 1 110 ? -9.425 35.347 32.684 1.00 14.08 102 GLU A CA 1
ATOM 670 C C . GLU A 1 110 ? -8.111 35.702 33.389 1.00 14.20 102 GLU A C 1
ATOM 671 O O . GLU A 1 110 ? -7.038 35.199 33.039 1.00 13.58 102 GLU A O 1
ATOM 677 N N . ALA A 1 111 ? -8.162 36.605 34.362 1.00 15.22 103 ALA A N 1
ATOM 678 C CA . ALA A 1 111 ? -6.914 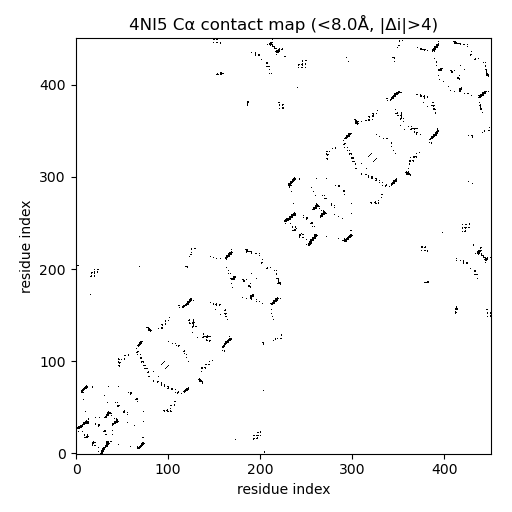37.016 35.036 1.00 15.86 103 ALA A CA 1
ATOM 679 C C . ALA A 1 111 ? -6.342 35.892 35.910 1.00 14.63 103 ALA A C 1
ATOM 680 O O . ALA A 1 111 ? -5.126 35.783 36.087 1.00 14.52 103 ALA A O 1
ATOM 682 N N . ALA A 1 112 ? -7.219 35.082 36.487 1.00 13.75 104 ALA A N 1
ATOM 683 C CA . ALA A 1 112 ? -6.767 33.915 37.268 1.00 13.50 104 ALA A CA 1
ATOM 684 C C . ALA A 1 112 ? -6.157 32.836 36.369 1.00 12.07 104 ALA A C 1
ATOM 685 O O . ALA A 1 112 ? -5.083 32.295 36.676 1.00 12.06 104 ALA A O 1
ATOM 687 N N . TRP A 1 113 ? -6.802 32.555 35.236 1.00 11.01 105 TRP A N 1
ATOM 688 C CA . TRP A 1 113 ? -6.248 31.682 34.210 1.00 10.22 105 TRP A CA 1
ATOM 689 C C . TRP A 1 113 ? -4.872 32.210 33.829 1.00 10.78 105 TRP A C 1
ATOM 690 O O . TRP A 1 113 ? -3.885 31.474 33.827 1.00 10.75 105 TRP A O 1
ATOM 701 N N . GLN A 1 114 ? -4.798 33.495 33.483 1.00 11.62 106 GLN A N 1
ATOM 702 C CA . GLN A 1 114 ? -3.558 34.011 32.964 1.00 12.96 106 GLN A CA 1
ATOM 703 C C . GLN A 1 114 ? -2.420 33.972 33.993 1.00 13.21 106 GLN A C 1
ATOM 704 O O . GLN A 1 114 ? -1.270 33.706 33.631 1.00 12.95 106 GLN A O 1
ATOM 710 N N . LYS A 1 115 ? -2.728 34.271 35.254 1.00 13.32 107 LYS A N 1
ATOM 711 C CA . LYS A 1 115 ? -1.722 34.277 36.289 1.00 14.76 107 LYS A CA 1
ATOM 712 C C . LYS A 1 115 ? -1.117 32.871 36.456 1.00 13.48 107 LYS A C 1
ATOM 713 O O . LYS A 1 115 ? 0.114 32.712 36.586 1.00 13.86 107 LYS A O 1
ATOM 719 N N . THR A 1 116 ? -1.976 31.866 36.447 1.00 12.24 108 THR A N 1
ATOM 720 C CA . THR A 1 116 ? -1.492 30.477 36.555 1.00 11.63 108 THR A CA 1
ATOM 721 C C . THR A 1 116 ? -0.658 30.078 35.355 1.00 11.17 108 THR A C 1
ATOM 722 O O . THR A 1 116 ? 0.398 29.458 35.503 1.00 10.65 108 THR A O 1
ATOM 726 N N . ILE A 1 117 ? -1.098 30.454 34.157 1.00 11.25 109 ILE A N 1
ATOM 727 C CA . ILE A 1 117 ? -0.318 30.141 32.966 1.00 11.29 109 ILE A CA 1
ATOM 728 C C . ILE A 1 117 ? 1.023 30.868 33.026 1.00 11.53 109 ILE A C 1
ATOM 729 O O . ILE A 1 117 ? 2.081 30.293 32.743 1.00 11.33 109 ILE A O 1
ATOM 734 N N . ASP A 1 118 ? 0.988 32.155 33.384 1.00 12.39 110 ASP A N 1
ATOM 735 C CA . ASP A 1 118 ? 2.205 32.968 33.419 1.00 13.14 110 ASP A CA 1
ATOM 736 C C . ASP A 1 118 ? 3.243 32.352 34.368 1.00 12.68 110 ASP A C 1
ATOM 737 O O . ASP A 1 118 ? 4.407 32.230 34.015 1.00 12.03 110 ASP A O 1
ATOM 742 N N . ILE A 1 119 ? 2.836 32.006 35.589 1.00 12.36 111 ILE A N 1
ATOM 743 C CA . ILE A 1 119 ? 3.809 31.525 36.551 1.00 12.34 111 ILE A CA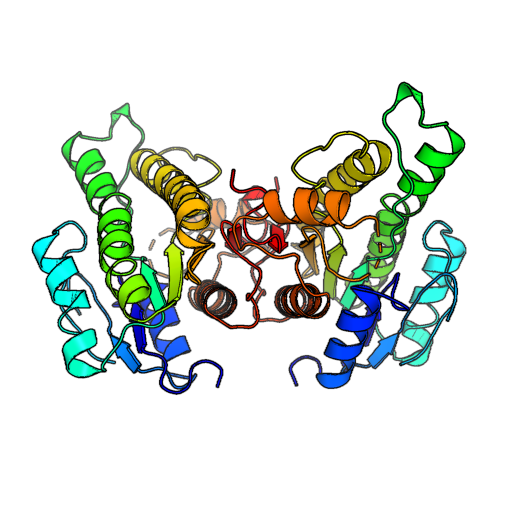 1
ATOM 744 C C . ILE A 1 119 ? 4.156 30.045 36.311 1.00 11.84 111 ILE A C 1
ATOM 745 O O . ILE A 1 119 ? 5.337 29.685 36.249 1.00 11.87 111 ILE A O 1
ATOM 750 N N . ASN A 1 120 ? 3.143 29.197 36.171 1.00 11.41 112 ASN A N 1
ATOM 751 C CA A ASN A 1 120 ? 3.343 27.744 36.181 0.50 10.99 112 ASN A CA 1
ATOM 752 C CA B ASN A 1 120 ? 3.343 27.744 36.184 0.50 11.32 112 ASN A CA 1
ATOM 753 C C . ASN A 1 120 ? 3.788 27.154 34.855 1.00 10.79 112 ASN A C 1
ATOM 754 O O . ASN A 1 120 ? 4.259 26.012 34.825 1.00 10.87 112 ASN A O 1
ATOM 763 N N . LEU A 1 121 ? 3.531 27.864 33.762 1.00 10.45 113 LEU A N 1
ATOM 764 C CA . LEU A 1 121 ? 3.929 27.386 32.443 1.00 10.16 113 LEU A CA 1
ATOM 765 C C . LEU A 1 121 ? 4.985 28.310 31.829 1.00 10.22 113 LEU A C 1
ATOM 766 O O . LEU A 1 121 ? 6.096 27.875 31.529 1.00 10.19 113 LEU A O 1
ATOM 771 N N . THR A 1 122 ? 4.664 29.583 31.636 1.00 10.47 114 THR A N 1
ATOM 772 C CA . THR A 1 122 ? 5.631 30.488 31.029 1.00 10.68 114 THR A CA 1
ATOM 773 C C . THR A 1 122 ? 6.855 30.632 31.921 1.00 10.41 114 THR A C 1
ATOM 774 O O . THR A 1 122 ? 7.981 30.706 31.423 1.00 10.33 114 THR A O 1
ATOM 778 N N . GLY A 1 123 ? 6.658 30.598 33.233 1.00 10.19 115 GLY A N 1
ATOM 779 C CA . GLY A 1 123 ? 7.798 30.644 34.159 1.00 10.37 115 GLY A CA 1
ATOM 780 C C . GLY A 1 123 ? 8.794 29.498 33.979 1.00 9.83 115 GLY A C 1
ATOM 781 O O . GLY A 1 123 ? 10.018 29.660 34.130 1.00 9.93 115 GLY A O 1
ATOM 782 N N . VAL A 1 124 ? 8.267 28.324 33.669 1.00 9.34 116 VAL A N 1
ATOM 783 C CA . VAL A 1 124 ? 9.083 27.175 33.416 1.00 8.95 116 VAL A CA 1
ATOM 784 C C . VAL A 1 124 ? 9.815 27.355 32.076 1.00 8.88 116 VAL A C 1
ATOM 785 O O . VAL A 1 124 ? 10.985 27.047 32.002 1.00 8.61 116 VAL A O 1
ATOM 789 N N . TYR A 1 125 ? 9.110 27.794 31.028 1.00 9.02 117 TYR A N 1
ATOM 790 C CA . TYR A 1 125 ? 9.756 28.138 29.762 1.00 9.19 117 TYR A CA 1
ATOM 791 C C . TYR A 1 125 ? 10.928 29.107 29.985 1.00 9.51 117 TYR A C 1
ATOM 792 O O . TYR A 1 125 ? 12.051 28.888 29.483 1.00 9.68 117 TYR A O 1
ATOM 801 N N . LEU A 1 126 ? 10.703 30.161 30.752 1.00 9.87 118 LEU A N 1
ATOM 802 C CA . LEU A 1 126 ? 11.748 31.162 30.915 1.00 10.42 118 LEU A CA 1
ATOM 803 C C . LEU A 1 126 ? 12.950 30.612 31.676 1.00 10.48 118 LEU A C 1
ATOM 804 O O . LEU A 1 126 ? 14.116 30.817 31.266 1.00 10.32 118 LEU A O 1
ATOM 809 N N . CYS A 1 127 ? 12.684 29.963 32.794 1.00 10.51 119 CYS A N 1
ATOM 810 C CA . CYS A 1 127 ? 13.761 29.327 33.584 1.00 10.98 119 CYS A CA 1
ATOM 811 C C . CYS A 1 127 ? 14.519 28.285 32.733 1.00 10.38 119 CYS A C 1
ATOM 812 O O . CYS A 1 127 ? 15.762 28.246 32.733 1.00 10.62 119 CYS A O 1
ATOM 815 N N . ASP A 1 128 ? 13.788 27.472 31.989 1.00 9.79 120 ASP A N 1
ATOM 816 C CA . ASP A 1 128 ? 14.402 26.455 31.148 1.00 9.53 120 ASP A CA 1
ATOM 817 C C . ASP A 1 128 ? 15.216 27.120 30.037 1.00 9.61 120 ASP A C 1
ATOM 818 O O . ASP A 1 128 ? 16.325 26.672 29.710 1.00 9.42 120 ASP A O 1
ATOM 823 N N . LYS A 1 129 ? 14.673 28.177 29.424 1.00 9.84 121 LYS A N 1
ATOM 824 C CA . LYS A 1 129 ? 15.343 28.794 28.268 1.00 10.29 121 LYS A CA 1
ATOM 825 C C . LYS A 1 129 ? 16.713 29.317 28.681 1.00 10.35 121 LYS A C 1
ATOM 826 O O . LYS A 1 129 ? 17.736 29.062 28.007 1.00 10.53 121 LYS A O 1
ATOM 832 N N . TYR A 1 130 ? 16.756 30.070 29.761 1.00 10.59 122 TYR A N 1
ATOM 833 C CA . TYR A 1 130 ? 17.994 30.728 30.142 1.00 10.99 122 TYR A CA 1
ATOM 834 C C . TYR A 1 130 ? 18.928 29.801 30.874 1.00 10.90 122 TYR A C 1
ATOM 835 O O . TYR A 1 130 ? 20.189 29.997 30.817 1.00 11.22 122 TYR A O 1
ATOM 844 N N . ALA A 1 131 ? 18.386 28.747 31.495 1.00 10.53 123 ALA A N 1
ATOM 845 C CA . ALA A 1 131 ? 19.267 27.679 32.007 1.00 10.56 123 ALA A CA 1
ATOM 846 C C . ALA A 1 131 ? 19.962 26.950 30.870 1.00 10.47 123 ALA A C 1
ATOM 847 O O . ALA A 1 131 ? 21.171 26.707 30.925 1.00 10.33 123 ALA A O 1
ATOM 849 N N . ILE A 1 132 ? 19.204 26.643 29.808 1.00 10.46 124 ILE A N 1
ATOM 850 C CA A ILE A 1 132 ? 19.747 25.927 28.670 0.50 10.46 124 ILE A CA 1
ATOM 851 C CA B ILE A 1 132 ? 19.736 25.924 28.663 0.50 10.62 124 ILE A CA 1
ATOM 852 C C . ILE A 1 132 ? 20.812 26.744 27.966 1.00 10.94 124 ILE A C 1
ATOM 853 O O . ILE A 1 132 ? 21.827 26.213 27.551 1.00 10.78 124 ILE A O 1
ATOM 862 N N . ASP A 1 133 ? 20.605 28.062 27.861 1.00 11.64 125 ASP A N 1
ATOM 863 C CA . ASP A 1 133 ? 21.668 28.903 27.256 1.00 12.20 125 ASP A CA 1
ATOM 864 C C . ASP A 1 133 ? 22.971 28.744 28.032 1.00 12.13 125 ASP A C 1
ATOM 865 O O . ASP A 1 133 ? 24.027 28.545 27.450 1.00 11.82 125 ASP A O 1
ATOM 870 N N . GLN A 1 134 ? 22.893 28.835 29.348 1.00 11.76 126 GLN A N 1
ATOM 871 C CA . GLN A 1 134 ? 24.111 28.656 30.168 1.00 11.90 126 GLN A CA 1
ATOM 872 C C . GLN A 1 134 ? 24.685 27.250 30.060 1.00 11.68 126 GLN A C 1
ATOM 873 O O . GLN A 1 134 ? 25.931 27.042 29.962 1.00 12.37 126 GLN A O 1
ATOM 879 N N . MET A 1 135 ? 23.813 26.276 30.100 1.00 11.45 127 MET A N 1
ATOM 880 C CA . MET A 1 135 ? 24.264 24.878 30.045 1.00 11.40 127 MET A CA 1
ATOM 881 C C . MET A 1 135 ? 24.936 24.558 28.713 1.00 12.02 127 MET A C 1
ATOM 882 O O . MET A 1 135 ? 25.996 23.887 28.677 1.00 11.93 127 MET A O 1
ATOM 887 N N . ARG A 1 136 ? 24.367 25.056 27.623 1.00 12.53 128 ARG A N 1
ATOM 888 C CA . ARG A 1 136 ? 25.031 24.880 26.315 1.00 13.19 128 ARG A CA 1
ATOM 889 C C . ARG A 1 136 ? 26.413 25.548 26.311 1.00 14.01 128 ARG A C 1
ATOM 890 O O . ARG A 1 136 ? 27.396 24.998 25.767 1.00 13.98 128 ARG A O 1
ATOM 898 N N . SER A 1 137 ? 26.503 26.737 26.883 1.00 14.00 129 SER A N 1
ATOM 899 C CA . SER A 1 137 ? 27.762 27.449 26.886 1.00 15.44 129 SER A CA 1
ATOM 900 C C . SER A 1 137 ? 28.837 26.680 27.652 1.00 14.97 129 SER A C 1
ATOM 901 O O . SER A 1 137 ? 30.006 26.680 27.257 1.00 14.91 129 SER A O 1
ATOM 904 N N . GLN A 1 138 ? 28.456 26.065 28.764 1.00 14.15 130 GLN A N 1
ATOM 905 C CA . GLN A 1 138 ? 29.418 25.397 29.637 1.00 14.53 130 GLN A CA 1
ATOM 906 C C . GLN A 1 138 ? 29.612 23.896 29.308 1.00 14.33 130 GLN A C 1
ATOM 907 O O . GLN A 1 138 ? 30.472 23.242 29.896 1.00 15.40 130 GLN A O 1
ATOM 913 N N . GLY A 1 139 ? 28.834 23.377 28.359 1.00 14.27 131 GLY A N 1
ATOM 914 C CA . GLY A 1 139 ? 29.009 22.021 27.858 1.00 14.40 131 GLY A CA 1
ATOM 915 C C . GLY A 1 139 ? 28.139 20.937 28.442 1.00 13.61 131 GLY A C 1
ATOM 916 O O . GLY A 1 139 ? 28.381 19.753 28.197 1.00 14.22 131 GLY A O 1
ATOM 917 N N . GLY A 1 140 ? 27.146 21.297 29.245 1.00 12.54 132 GLY A N 1
ATOM 918 C CA . GLY A 1 140 ? 26.177 20.315 29.714 1.00 12.24 132 GLY A CA 1
ATOM 919 C C . GLY A 1 140 ? 25.467 20.807 30.956 1.00 11.87 132 GLY A C 1
ATOM 920 O O . GLY A 1 140 ? 25.768 21.876 31.475 1.00 12.10 132 GLY A O 1
ATOM 921 N N . GLY A 1 141 ? 24.513 20.019 31.431 1.00 11.51 133 GLY A N 1
ATOM 922 C CA . GLY A 1 141 ? 23.770 20.345 32.639 1.00 11.41 133 GLY A CA 1
ATOM 923 C C . GLY A 1 141 ? 22.502 19.519 32.744 1.00 11.03 133 GLY A C 1
ATOM 924 O O . GLY A 1 141 ? 22.250 18.604 31.927 1.00 10.85 133 GLY A O 1
ATOM 925 N N . VAL A 1 142 ? 21.733 19.780 33.807 1.00 10.64 134 VAL A N 1
ATOM 926 C CA . VAL A 1 142 ? 20.539 19.002 34.082 1.00 10.50 134 VAL A CA 1
ATOM 927 C C . VAL A 1 142 ? 19.400 19.913 34.578 1.00 9.91 134 VAL A C 1
ATOM 928 O O . VAL A 1 142 ? 19.613 20.836 35.386 1.00 9.52 134 VAL A O 1
ATOM 932 N N . ILE A 1 143 ? 18.208 19.680 34.014 1.00 9.39 135 ILE A N 1
ATOM 933 C CA . ILE A 1 143 ? 17.018 20.425 34.373 1.00 9.34 135 ILE A CA 1
ATOM 934 C C . ILE A 1 143 ? 16.026 19.429 34.932 1.00 8.87 135 ILE A C 1
ATOM 935 O O . ILE A 1 143 ? 15.847 18.340 34.368 1.00 8.39 135 ILE A O 1
ATOM 940 N N . VAL A 1 144 ? 15.404 19.805 36.047 1.00 8.73 136 VAL A N 1
ATOM 941 C CA . VAL A 1 144 ? 14.205 19.110 36.559 1.00 8.53 136 VAL A CA 1
ATOM 942 C C . VAL A 1 144 ? 13.089 20.124 36.599 1.00 8.55 136 VAL A C 1
ATOM 943 O O . VAL A 1 144 ? 13.226 21.204 37.222 1.00 8.55 136 VAL A O 1
ATOM 947 N N . ASN A 1 145 ? 12.021 19.869 35.847 1.00 8.41 137 ASN A N 1
ATOM 948 C CA . ASN A 1 145 ? 10.857 20.723 35.888 1.00 8.76 137 ASN A CA 1
ATOM 949 C C . ASN A 1 145 ? 9.860 20.138 36.891 1.00 9.37 137 ASN A C 1
ATOM 950 O O . ASN A 1 145 ? 9.736 18.901 37.035 1.00 9.30 137 ASN A O 1
ATOM 955 N N . CYS A 1 146 ? 9.128 20.995 37.542 1.00 10.30 138 CYS A N 1
ATOM 956 C CA . CYS A 1 146 ? 8.058 20.509 38.427 1.00 11.73 138 CYS A CA 1
ATOM 957 C C . CYS A 1 146 ? 6.780 20.374 37.637 1.00 11.22 138 CYS A C 1
ATOM 958 O O . CYS A 1 146 ? 6.126 21.357 37.278 1.00 11.73 138 CYS A O 1
ATOM 961 N N . GLY A 1 147 ? 6.443 19.122 37.336 1.00 10.25 139 GLY A N 1
ATOM 962 C CA . GLY A 1 147 ? 5.131 18.776 36.768 1.00 9.77 139 GLY A CA 1
ATOM 963 C C . GLY A 1 147 ? 4.178 18.514 37.950 1.00 9.34 139 GLY A C 1
ATOM 964 O O . GLY A 1 147 ? 4.258 19.165 38.992 1.00 9.61 139 GLY A O 1
ATOM 965 N N . SER A 1 148 ? 3.295 17.543 37.764 1.00 8.88 140 SER A N 1
ATOM 966 C CA . SER A 1 148 ? 2.239 17.242 38.722 1.00 8.60 140 SER A CA 1
ATOM 967 C C . SER A 1 148 ? 1.581 15.952 38.241 1.00 8.30 140 SER A C 1
ATOM 968 O O . SER A 1 148 ? 1.626 15.625 37.046 1.00 7.65 140 SER A O 1
ATOM 971 N N . ILE A 1 149 ? 0.827 15.310 39.130 1.00 8.21 141 ILE A N 1
ATOM 972 C CA . ILE A 1 149 ? -0.190 14.393 38.673 1.00 8.28 141 ILE A CA 1
ATOM 973 C C . ILE A 1 149 ? -1.090 15.048 37.625 1.00 8.24 141 ILE A C 1
ATOM 974 O O . ILE A 1 149 ? -1.584 14.384 36.712 1.00 8.12 141 ILE A O 1
ATOM 979 N N . HIS A 1 150 ? -1.261 16.359 37.736 1.00 8.36 142 HIS A N 1
ATOM 980 C CA . HIS A 1 150 ? -2.094 17.101 36.799 1.00 8.61 142 HIS A CA 1
ATOM 981 C C . HIS A 1 150 ? -1.385 17.485 35.511 1.00 8.91 142 HIS A C 1
ATOM 982 O O . HIS A 1 150 ? -1.972 18.207 34.705 1.00 9.23 142 HIS A O 1
ATOM 989 N N . SER A 1 151 ? -0.180 16.973 35.306 1.00 8.78 143 SER A N 1
ATOM 990 C CA . SER A 1 151 ? 0.393 16.835 33.983 1.00 9.04 143 SER A CA 1
ATOM 991 C C . SER A 1 151 ? -0.200 15.660 33.187 1.00 9.37 143 SER A C 1
ATOM 992 O O . SER A 1 151 ? 0.009 15.544 31.955 1.00 9.78 143 SER A O 1
ATOM 995 N N . HIS A 1 152 ? -0.946 14.796 33.866 1.00 9.80 144 HIS A N 1
ATOM 996 C CA . HIS A 1 152 ? -1.442 13.510 33.325 1.00 10.36 144 HIS A CA 1
ATOM 997 C C . HIS A 1 152 ? -2.921 13.338 33.457 1.00 9.87 144 HIS A C 1
ATOM 998 O O . HIS A 1 152 ? -3.553 12.876 32.526 1.00 10.63 144 HIS A O 1
ATOM 1005 N N . VAL A 1 153 ? -3.476 13.751 34.584 1.00 9.38 145 VAL A N 1
ATOM 1006 C CA . VAL A 1 153 ? -4.936 13.630 34.814 1.00 9.42 145 VAL A CA 1
ATOM 1007 C C . VAL A 1 153 ? -5.569 14.954 35.243 1.00 9.51 145 VAL A C 1
ATOM 1008 O O . VAL A 1 153 ? -4.951 15.752 35.962 1.00 9.69 145 VAL A O 1
ATOM 1012 N N . GLY A 1 154 ? -6.822 15.178 34.833 1.00 9.48 146 GLY A N 1
ATOM 1013 C CA . GLY A 1 154 ? -7.533 16.350 35.309 1.00 9.81 146 GLY A CA 1
ATOM 1014 C C . GLY A 1 154 ? -8.179 16.078 36.654 1.00 10.18 146 GLY A C 1
ATOM 1015 O O . GLY A 1 154 ? -8.013 14.987 37.233 1.00 10.54 146 GLY A O 1
ATOM 1016 N N . LYS A 1 155 ? -8.915 17.048 37.143 1.00 10.06 147 LYS A N 1
ATOM 1017 C CA . LYS A 1 155 ? -9.689 16.904 38.395 1.00 10.61 147 LYS A CA 1
ATOM 1018 C C . LYS A 1 155 ? -10.669 18.047 38.443 1.00 10.51 147 LYS A C 1
ATOM 1019 O O . LYS A 1 155 ? -10.347 19.146 37.981 1.00 10.45 147 LYS A O 1
ATOM 1025 N N . SER A 1 156 ? -11.819 17.839 39.103 1.00 10.58 148 SER A N 1
ATOM 1026 C CA . SER A 1 156 ? -12.788 18.903 39.250 1.00 11.11 148 SER A CA 1
ATOM 1027 C C . SER A 1 156 ? -12.116 20.161 39.820 1.00 11.28 148 SER A C 1
ATOM 1028 O O . SER A 1 156 ? -11.449 20.113 40.863 1.00 11.45 148 SER A O 1
ATOM 1031 N N . GLY A 1 157 ? -12.346 21.292 39.180 1.00 11.37 149 GLY A N 1
ATOM 1032 C CA . GLY A 1 157 ? -11.869 22.610 39.670 1.00 11.88 149 GLY A CA 1
ATOM 1033 C C . GLY A 1 157 ? -10.395 22.900 39.444 1.00 12.12 149 GLY A C 1
ATOM 1034 O O . GLY A 1 157 ? -9.897 23.982 39.787 1.00 13.15 149 GLY A O 1
ATOM 1035 N N . VAL A 1 158 ? -9.692 21.979 38.805 1.00 11.39 150 VAL A N 1
ATOM 1036 C CA . VAL A 1 158 ? -8.258 22.145 38.549 1.00 11.09 150 VAL A CA 1
ATOM 1037 C C . VAL A 1 158 ? -8.137 22.406 37.075 1.00 10.78 150 VAL A C 1
ATOM 1038 O O . VAL A 1 158 ? -7.731 21.557 36.322 1.00 12.02 150 VAL A O 1
ATOM 1042 N N . THR A 1 159 ? -8.469 23.623 36.655 1.00 10.52 151 THR A N 1
ATOM 1043 C CA . THR A 1 159 ? -8.554 23.990 35.224 1.00 10.08 151 THR A CA 1
ATOM 1044 C C . THR A 1 159 ? -7.249 24.577 34.736 1.00 10.24 151 THR A C 1
ATOM 1045 O O . THR A 1 159 ? -6.545 23.943 33.949 1.00 10.00 151 THR A O 1
ATOM 1049 N N . ALA A 1 160 ? -6.899 25.794 35.173 1.00 10.29 152 ALA A N 1
ATOM 1050 C CA . ALA A 1 160 ? -5.647 26.409 34.702 1.00 10.20 152 ALA A CA 1
ATOM 1051 C C . ALA A 1 160 ? -4.403 25.648 35.119 1.00 10.19 152 ALA A C 1
ATOM 1052 O O . ALA A 1 160 ? -3.418 25.586 34.371 1.00 9.81 152 ALA A O 1
ATOM 1054 N N . TYR A 1 161 ? -4.437 25.065 36.310 1.00 10.57 153 TYR A N 1
ATOM 1055 C CA . TYR A 1 161 ? -3.260 24.386 36.819 1.00 10.98 153 TYR A CA 1
ATOM 1056 C C . TYR A 1 161 ? -2.979 23.112 36.023 1.00 10.16 153 TYR A C 1
ATOM 1057 O O . TYR A 1 161 ? -1.796 22.804 35.683 1.00 10.19 153 TYR A O 1
ATOM 1066 N N . ALA A 1 162 ? -4.044 22.368 35.681 1.00 9.61 154 ALA A N 1
ATOM 1067 C CA . ALA A 1 162 ? -3.867 21.198 34.835 1.00 8.93 154 ALA A CA 1
ATOM 1068 C C . ALA A 1 162 ? -3.361 21.558 33.441 1.00 8.51 154 ALA A C 1
ATOM 1069 O O . ALA A 1 162 ? -2.416 20.913 32.916 1.00 8.18 154 ALA A O 1
ATOM 1071 N N . ALA A 1 163 ? -3.890 22.659 32.874 1.00 8.62 155 ALA A N 1
ATOM 1072 C CA . ALA A 1 163 ? -3.430 23.102 31.560 1.00 8.53 155 ALA A CA 1
ATOM 1073 C C . ALA A 1 163 ? -1.929 23.432 31.654 1.00 8.62 155 ALA A C 1
ATOM 1074 O O . ALA A 1 163 ? -1.170 23.043 30.788 1.00 8.53 155 ALA A O 1
ATOM 1076 N N . ALA A 1 164 ? -1.536 24.186 32.681 1.00 8.62 156 ALA A N 1
ATOM 1077 C CA . ALA A 1 164 ? -0.145 24.610 32.870 1.00 8.76 156 ALA A CA 1
ATOM 1078 C C . ALA A 1 164 ? 0.754 23.385 32.981 1.00 8.85 156 ALA A C 1
ATOM 1079 O O . ALA A 1 164 ? 1.790 23.317 32.331 1.00 8.16 156 ALA A O 1
ATOM 1081 N N . LYS A 1 165 ? 0.347 22.442 33.812 1.00 8.98 157 LYS A N 1
ATOM 1082 C CA . LYS A 1 165 ? 1.165 21.257 34.052 1.00 9.60 157 LYS A CA 1
ATOM 1083 C C . LYS A 1 165 ? 1.250 20.269 32.858 1.00 9.05 157 LYS A C 1
ATOM 1084 O O . LYS A 1 165 ? 2.267 19.616 32.644 1.00 8.56 157 LYS A O 1
ATOM 1090 N N . GLY A 1 166 ? 0.167 20.151 32.099 1.00 8.79 158 GLY A N 1
ATOM 1091 C CA . GLY A 1 166 ? 0.195 19.434 30.849 1.00 8.59 158 GLY A CA 1
ATOM 1092 C C . GLY A 1 166 ? 1.197 20.068 29.913 1.00 8.68 158 GLY A C 1
ATOM 1093 O O . GLY A 1 166 ? 1.962 19.392 29.190 1.00 8.74 158 GLY A O 1
ATOM 1094 N N . GLY A 1 167 ? 1.224 21.398 29.918 1.00 8.50 159 GLY A N 1
ATOM 1095 C CA . GLY A 1 167 ? 2.170 22.127 29.130 1.00 8.37 159 GLY A CA 1
ATOM 1096 C C . GLY A 1 167 ? 3.608 21.854 29.585 1.00 8.07 159 GLY A C 1
ATOM 1097 O O . GLY A 1 167 ? 4.494 21.654 28.741 1.00 7.93 159 GLY A O 1
ATOM 1098 N N . VAL A 1 168 ? 3.839 21.850 30.892 1.00 7.86 160 VAL A N 1
ATOM 1099 C CA . VAL A 1 168 ? 5.173 21.583 31.418 1.00 7.93 160 VAL A CA 1
ATOM 1100 C C . VAL A 1 168 ? 5.679 20.200 30.984 1.00 7.97 160 VAL A C 1
ATOM 1101 O O . VAL A 1 168 ? 6.864 20.047 30.599 1.00 8.09 160 VAL A O 1
ATOM 1105 N N . LYS A 1 169 ? 4.811 19.204 31.018 1.00 8.34 161 LYS A N 1
ATOM 1106 C CA . LYS A 1 169 ? 5.196 17.843 30.574 1.00 8.63 161 LYS A CA 1
ATOM 1107 C C . LYS A 1 169 ? 5.688 17.860 29.106 1.00 8.44 161 LYS A C 1
ATOM 1108 O O . LYS A 1 169 ? 6.765 17.341 28.778 1.00 8.18 161 LYS A O 1
ATOM 1114 N N . LEU A 1 170 ? 4.914 18.447 28.200 1.00 8.23 162 LEU A N 1
ATOM 1115 C CA . LEU A 1 170 ? 5.310 18.429 26.796 1.00 8.39 162 LEU A CA 1
ATOM 1116 C C . LEU A 1 170 ? 6.550 19.284 26.542 1.00 8.56 162 LEU A C 1
ATOM 1117 O O . LEU A 1 170 ? 7.388 18.957 25.669 1.00 8.81 162 LEU A O 1
ATOM 1122 N N . LEU A 1 171 ? 6.638 20.427 27.223 1.00 8.92 163 LEU A N 1
ATOM 1123 C CA . LEU A 1 171 ? 7.825 21.244 27.138 1.00 9.27 163 LEU A CA 1
ATOM 1124 C C . LEU A 1 171 ? 9.055 20.463 27.539 1.00 9.26 163 LEU A C 1
ATOM 1125 O O . LEU A 1 171 ? 10.078 20.483 26.834 1.00 9.07 163 LEU A O 1
ATOM 1130 N N . THR A 1 172 ? 8.927 19.702 28.624 1.00 9.15 164 THR A N 1
ATOM 1131 C CA . THR A 1 172 ? 10.016 18.847 29.115 1.00 9.29 164 THR A CA 1
ATOM 1132 C C . THR A 1 172 ? 10.456 17.836 28.033 1.00 9.28 164 THR A C 1
ATOM 1133 O O . THR A 1 172 ? 11.678 17.634 27.787 1.00 8.52 164 THR A O 1
ATOM 1137 N N . GLN A 1 173 ? 9.466 17.231 27.362 1.00 9.28 165 GLN A N 1
ATOM 1138 C CA . GLN A 1 173 ? 9.754 16.257 26.329 1.00 9.72 165 GLN A CA 1
ATOM 1139 C C . GLN A 1 173 ? 10.485 16.853 25.144 1.00 9.47 165 GLN A C 1
ATOM 1140 O O . GLN A 1 173 ? 11.489 16.292 24.679 1.00 9.64 165 GLN A O 1
ATOM 1146 N N . THR A 1 174 ? 10.005 17.979 24.631 1.00 9.08 166 THR A N 1
ATOM 1147 C CA . THR A 1 174 ? 10.682 18.609 23.485 1.00 9.30 166 THR A CA 1
ATOM 1148 C C . THR A 1 174 ? 12.105 19.005 23.862 1.00 9.07 166 THR A C 1
ATOM 1149 O O . THR A 1 174 ? 13.022 18.827 23.068 1.00 9.25 166 THR A O 1
ATOM 1153 N N . LEU A 1 175 ? 12.297 19.527 25.068 1.00 8.82 167 LEU A N 1
ATOM 1154 C CA . LEU A 1 175 ? 13.635 19.933 25.513 1.00 8.93 167 LEU A CA 1
ATOM 1155 C C . LEU A 1 175 ? 14.585 18.764 25.585 1.00 8.87 167 LEU A C 1
ATOM 1156 O O . LEU A 1 175 ? 15.778 18.853 25.214 1.00 8.93 167 LEU A O 1
ATOM 1161 N N . ALA A 1 176 ? 14.072 17.655 26.099 1.00 8.61 168 ALA A N 1
ATOM 1162 C CA . ALA A 1 176 ? 14.869 16.428 26.170 1.00 8.84 168 ALA A CA 1
ATOM 1163 C C . ALA A 1 176 ? 15.327 15.973 24.789 1.00 9.13 168 ALA A C 1
ATOM 1164 O O . ALA A 1 176 ? 16.438 15.489 24.613 1.00 9.63 168 ALA A O 1
ATOM 1166 N N . ILE A 1 177 ? 14.452 16.126 23.802 1.00 9.21 169 ILE A N 1
ATOM 1167 C CA . ILE A 1 177 ? 14.767 15.767 22.428 1.00 9.70 169 ILE A CA 1
ATOM 1168 C C . ILE A 1 177 ? 15.789 16.718 21.780 1.00 9.99 169 ILE A C 1
ATOM 1169 O O . ILE A 1 177 ? 16.748 16.274 21.137 1.00 10.40 169 ILE A O 1
ATOM 1174 N N . ASP A 1 178 ? 15.598 18.035 21.932 1.00 10.03 170 ASP A N 1
ATOM 1175 C CA . ASP A 1 178 ? 16.486 18.977 21.347 1.00 10.45 170 ASP A CA 1
ATOM 1176 C C . ASP A 1 178 ? 17.846 18.990 22.016 1.00 10.47 170 ASP A C 1
ATOM 1177 O O . ASP A 1 178 ? 18.868 19.087 21.306 1.00 11.19 170 ASP A O 1
ATOM 1182 N N . TYR A 1 179 ? 17.875 18.848 23.335 1.00 10.32 171 TYR A N 1
ATOM 1183 C CA . TYR A 1 179 ? 19.104 19.092 24.127 1.00 10.74 171 TYR A CA 1
ATOM 1184 C C . TYR A 1 179 ? 19.768 17.848 24.714 1.00 10.92 171 TYR A C 1
ATOM 1185 O O . TYR A 1 179 ? 20.956 17.895 25.112 1.00 10.70 171 TYR A O 1
ATOM 1194 N N . GLY A 1 180 ? 19.037 16.738 24.681 1.00 11.43 172 GLY A N 1
ATOM 1195 C CA . GLY A 1 180 ? 19.603 15.395 24.945 1.00 11.96 172 GLY A CA 1
ATOM 1196 C C . GLY A 1 180 ? 20.899 15.112 24.222 1.00 12.70 172 GLY A C 1
ATOM 1197 O O . GLY A 1 180 ? 21.875 14.668 24.860 1.00 13.41 172 GLY A O 1
ATOM 1198 N N . PRO A 1 181 ? 20.962 15.423 22.907 1.00 12.96 173 PRO A N 1
ATOM 1199 C CA . PRO A 1 181 ? 22.220 15.247 22.163 1.00 13.89 173 PRO A CA 1
ATOM 1200 C C . PRO A 1 181 ? 23.374 16.232 22.528 1.00 13.98 173 PRO A C 1
ATOM 1201 O O . PRO A 1 181 ? 24.521 16.020 22.072 1.00 15.74 173 PRO A O 1
ATOM 1205 N N . GLN A 1 182 ? 23.087 17.234 23.348 1.00 13.60 174 GLN A N 1
ATOM 1206 C CA . GLN A 1 182 ? 24.003 18.287 23.738 1.00 14.06 174 GLN A CA 1
ATOM 1207 C C . GLN A 1 182 ? 24.396 18.170 25.222 1.00 13.74 174 GLN A C 1
ATOM 1208 O O . GLN A 1 182 ? 24.745 19.153 25.857 1.00 13.00 174 GLN A O 1
ATOM 1214 N N . ASN A 1 183 ? 24.343 16.952 25.751 1.00 13.30 175 ASN A N 1
ATOM 1215 C CA . ASN A 1 183 ? 24.796 16.675 27.098 1.00 13.73 175 ASN A CA 1
ATOM 1216 C C . ASN A 1 183 ? 23.950 17.389 28.156 1.00 12.65 175 ASN A C 1
ATOM 1217 O O . ASN A 1 183 ? 24.442 17.729 29.210 1.00 12.41 175 ASN A O 1
ATOM 1222 N N . ILE A 1 184 ? 22.684 17.631 27.854 1.00 12.29 176 ILE A N 1
ATOM 1223 C CA . ILE A 1 184 ? 21.744 18.163 28.817 1.00 11.79 176 ILE A CA 1
ATOM 1224 C C . ILE A 1 184 ? 20.645 17.109 28.993 1.00 11.67 176 ILE A C 1
ATOM 1225 O O . ILE A 1 184 ? 20.185 16.518 28.002 1.00 13.29 176 ILE A O 1
ATOM 1230 N N . ARG A 1 185 ? 20.234 16.837 30.219 1.00 10.23 177 ARG A N 1
ATOM 1231 C CA . ARG A 1 185 ? 19.052 16.020 30.417 1.00 9.74 177 ARG A CA 1
ATOM 1232 C C . ARG A 1 185 ? 17.952 16.884 31.008 1.00 9.17 177 ARG A C 1
ATOM 1233 O O . ARG A 1 185 ? 18.225 17.787 31.822 1.00 8.89 177 ARG A O 1
ATOM 1241 N N . VAL A 1 186 ? 16.711 16.630 30.579 1.00 8.82 178 VAL A N 1
ATOM 1242 C CA . VAL A 1 186 ? 15.550 17.367 31.030 1.00 8.70 178 VAL A CA 1
ATOM 1243 C C . VAL A 1 186 ? 14.447 16.383 31.413 1.00 8.40 178 VAL A C 1
ATOM 1244 O O . VAL A 1 186 ? 14.033 15.566 30.586 1.00 8.12 178 VAL A O 1
ATOM 1248 N N . ASN A 1 187 ? 13.994 16.432 32.670 1.00 8.23 179 ASN A N 1
ATOM 1249 C CA . ASN A 1 187 ? 12.951 15.531 33.175 1.00 8.32 179 ASN A CA 1
ATOM 1250 C C . ASN A 1 187 ? 11.994 16.298 34.062 1.00 8.19 179 ASN A C 1
ATOM 1251 O O . ASN A 1 187 ? 12.263 17.468 34.436 1.00 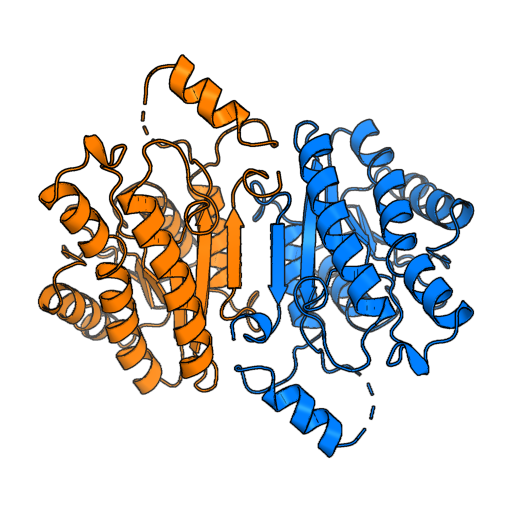7.87 179 ASN A O 1
ATOM 1256 N N . ALA A 1 188 ? 10.855 15.683 34.371 1.00 8.28 180 ALA A N 1
ATOM 1257 C CA . ALA A 1 188 ? 9.861 16.286 35.237 1.00 8.57 180 ALA A CA 1
ATOM 1258 C C . ALA A 1 188 ? 9.550 15.413 36.420 1.00 9.03 180 ALA A C 1
ATOM 1259 O O . ALA A 1 188 ? 9.441 14.181 36.295 1.00 10.41 180 ALA A O 1
ATOM 1261 N N . VAL A 1 189 ? 9.483 16.025 37.581 1.00 9.11 181 VAL A N 1
ATOM 1262 C CA . VAL A 1 189 ? 8.947 15.334 38.738 1.00 9.29 181 VAL A CA 1
ATOM 1263 C C . VAL A 1 189 ? 7.475 15.632 38.815 1.00 9.14 181 VAL A C 1
ATOM 1264 O O . VAL A 1 189 ? 7.059 16.776 38.625 1.00 9.13 181 VAL A O 1
ATOM 1268 N N . CYS A 1 190 ? 6.660 14.629 39.084 1.00 9.36 182 CYS A N 1
ATOM 1269 C CA . CYS A 1 190 ? 5.222 14.801 39.097 1.00 9.42 182 CYS A CA 1
ATOM 1270 C C . CYS A 1 190 ? 4.539 14.416 40.427 1.00 9.54 182 CYS A C 1
ATOM 1271 O O . CYS A 1 190 ? 4.081 13.275 40.595 1.00 9.34 182 CYS A O 1
ATOM 1274 N N . PRO A 1 191 ? 4.507 15.340 41.385 1.00 9.65 183 PRO A N 1
ATOM 1275 C CA . PRO A 1 191 ? 3.928 15.032 42.685 1.00 9.83 183 PRO A CA 1
ATOM 1276 C C . PRO A 1 191 ? 2.419 14.885 42.640 1.00 9.47 183 PRO A C 1
ATOM 1277 O O . PRO A 1 191 ? 1.740 15.582 41.894 1.00 9.19 183 PRO A O 1
ATOM 1281 N N . GLY A 1 192 ? 1.916 13.965 43.456 1.00 9.60 184 GLY A N 1
ATOM 1282 C CA . GLY A 1 192 ? 0.555 13.961 43.930 1.00 9.97 184 GLY A CA 1
ATOM 1283 C C . GLY A 1 192 ? 0.324 15.034 44.963 1.00 10.48 184 GLY A C 1
ATOM 1284 O O . GLY A 1 192 ? 1.118 16.006 45.054 1.00 11.28 184 GLY A O 1
ATOM 1285 N N . TYR A 1 193 ? -0.720 14.903 45.773 1.00 10.83 185 TYR A N 1
ATOM 1286 C CA . TYR A 1 193 ? -0.963 15.898 46.784 1.00 11.25 185 TYR A CA 1
ATOM 1287 C C . TYR A 1 193 ? 0.003 15.704 47.959 1.00 12.22 185 TYR A C 1
ATOM 1288 O O . TYR A 1 193 ? 0.267 14.588 48.369 1.00 11.60 185 TYR A O 1
ATOM 1297 N N . ILE A 1 194 ? 0.498 16.833 48.453 1.00 13.72 186 ILE A N 1
ATOM 1298 C CA . ILE A 1 194 ? 1.553 16.887 49.461 1.00 16.33 186 ILE A CA 1
ATOM 1299 C C . ILE A 1 194 ? 0.993 17.588 50.682 1.00 18.76 186 ILE A C 1
ATOM 1300 O O . ILE A 1 194 ? 0.315 18.630 50.562 1.00 19.51 186 ILE A O 1
ATOM 1305 N N . ASP A 1 195 ? 1.281 17.054 51.865 1.00 20.18 187 ASP A N 1
ATOM 1306 C CA . ASP A 1 195 ? 0.801 17.665 53.103 1.00 24.62 187 ASP A CA 1
ATOM 1307 C C . ASP A 1 195 ? 1.782 18.748 53.550 1.00 29.07 187 ASP A C 1
ATOM 1308 O O . ASP A 1 195 ? 2.871 18.427 54.008 1.00 31.50 187 ASP A O 1
ATOM 1313 N N . THR A 1 196 ? 1.387 20.013 53.429 1.00 33.79 188 THR A N 1
ATOM 1314 C CA . THR A 1 196 ? 2.273 21.163 53.745 1.00 37.65 188 THR A CA 1
ATOM 1315 C C . THR A 1 196 ? 1.560 22.158 54.653 1.00 38.41 188 THR A C 1
ATOM 1316 O O . THR A 1 196 ? 1.407 21.902 55.848 1.00 44.43 188 THR A O 1
ATOM 1320 N N . PRO A 1 203 ? -8.928 21.443 56.828 1.00 44.44 195 PRO A N 1
ATOM 1321 C CA . PRO A 1 203 ? -10.341 21.152 56.559 1.00 44.97 195 PRO A CA 1
ATOM 1322 C C . PRO A 1 203 ? -10.559 19.628 56.418 1.00 47.54 195 PRO A C 1
ATOM 1323 O O . PRO A 1 203 ? -10.796 19.105 55.312 1.00 48.85 195 PRO A O 1
ATOM 1327 N N . ASP A 1 204 ? -10.470 18.949 57.566 1.00 47.74 196 ASP A N 1
ATOM 1328 C CA . ASP A 1 204 ? -10.422 17.481 57.684 1.00 46.74 196 ASP A CA 1
ATOM 1329 C C . ASP A 1 204 ? -11.145 16.676 56.594 1.00 44.97 196 ASP A C 1
ATOM 1330 O O . ASP A 1 204 ? -10.580 15.714 56.072 1.00 42.53 196 ASP A O 1
ATOM 1332 N N . ASP A 1 205 ? -12.391 17.038 56.272 1.00 43.27 197 ASP A N 1
ATOM 1333 C CA . ASP A 1 205 ? -13.177 16.268 55.289 1.00 40.77 197 ASP A CA 1
ATOM 1334 C C . ASP A 1 205 ? -12.595 16.401 53.868 1.00 37.71 197 ASP A C 1
ATOM 1335 O O . ASP A 1 205 ? -12.612 15.442 53.089 1.00 34.24 197 ASP A O 1
ATOM 1337 N N . LYS A 1 206 ? -12.082 17.586 53.543 1.00 36.11 198 LYS A N 1
ATOM 1338 C CA . LYS A 1 206 ? -11.432 17.807 52.253 1.00 32.91 198 LYS A CA 1
ATOM 1339 C C . LYS A 1 206 ? -10.116 17.059 52.226 1.00 30.73 198 LYS A C 1
ATOM 1340 O O . LYS A 1 206 ? -9.718 16.541 51.180 1.00 28.47 198 LYS A O 1
ATOM 1342 N N . LYS A 1 207 ? -9.426 17.012 53.362 1.00 27.59 199 LYS A N 1
ATOM 1343 C CA . LYS A 1 207 ? -8.159 16.313 53.411 1.00 27.18 199 LYS A CA 1
ATOM 1344 C C . LYS A 1 207 ? -8.417 14.823 53.255 1.00 25.01 199 LYS A C 1
ATOM 1345 O O . LYS A 1 207 ? -7.692 14.162 52.514 1.00 22.86 199 LYS A O 1
ATOM 1351 N N . GLN A 1 208 ? -9.441 14.293 53.918 1.00 23.94 200 GLN A N 1
ATOM 1352 C CA . GLN A 1 208 ? -9.667 12.845 53.854 1.00 24.77 200 GLN A CA 1
ATOM 1353 C C . GLN A 1 208 ? -10.070 12.410 52.445 1.00 22.40 200 GLN A C 1
ATOM 1354 O O . GLN A 1 208 ? -9.695 11.334 51.992 1.00 20.65 200 GLN A O 1
ATOM 1360 N N . ALA A 1 209 ? -10.848 13.255 51.779 1.00 20.49 201 ALA A N 1
ATOM 1361 C CA . ALA A 1 209 ? -11.196 12.990 50.384 1.00 19.98 201 ALA A CA 1
ATOM 1362 C C . ALA A 1 209 ? -9.938 12.961 49.529 1.00 18.06 201 ALA A C 1
ATOM 1363 O O . ALA A 1 209 ? -9.831 12.096 48.611 1.00 17.26 201 ALA A O 1
ATOM 1365 N N . LEU A 1 210 ? -9.010 13.908 49.752 1.00 15.82 202 LEU A N 1
ATOM 1366 C CA . LEU A 1 210 ? -7.772 13.888 48.946 1.00 15.18 202 LEU A CA 1
ATOM 1367 C C . LEU A 1 210 ? -6.987 12.612 49.263 1.00 13.79 202 LEU A C 1
ATOM 1368 O O . LEU A 1 210 ? -6.445 11.956 48.377 1.00 13.21 202 LEU A O 1
ATOM 1373 N N . VAL A 1 211 ? -6.907 12.263 50.548 1.00 12.77 203 VAL A N 1
ATOM 1374 C CA . VAL A 1 211 ? -6.176 11.077 50.947 1.00 12.55 203 VAL A CA 1
ATOM 1375 C C . VAL A 1 211 ? -6.738 9.802 50.342 1.00 12.35 203 VAL A C 1
ATOM 1376 O O . VAL A 1 211 ? -5.997 8.922 49.893 1.00 12.41 203 VAL A O 1
ATOM 1380 N N . ALA A 1 212 ? -8.054 9.715 50.278 1.00 12.40 204 ALA A N 1
ATOM 1381 C CA . ALA A 1 212 ? -8.728 8.540 49.694 1.00 12.83 204 ALA A CA 1
ATOM 1382 C C . ALA A 1 212 ? -8.350 8.289 48.214 1.00 12.24 204 ALA A C 1
ATOM 1383 O O . ALA A 1 212 ? -8.403 7.139 47.743 1.00 12.61 204 ALA A O 1
ATOM 1385 N N . LEU A 1 213 ? -7.912 9.325 47.521 1.00 11.40 205 LEU A N 1
ATOM 1386 C CA . LEU A 1 213 ? -7.459 9.202 46.093 1.00 11.20 205 LEU A CA 1
ATOM 1387 C C . LEU A 1 213 ? -6.017 8.682 45.930 1.00 10.54 205 LEU A C 1
ATOM 1388 O O . LEU A 1 213 ? -5.554 8.482 44.801 1.00 10.12 205 LEU A O 1
ATOM 1393 N N . HIS A 1 214 ? -5.283 8.559 47.038 1.00 10.61 206 HIS A N 1
ATOM 1394 C CA . HIS A 1 214 ? -3.890 8.086 47.029 1.00 10.08 206 HIS A CA 1
ATOM 1395 C C . HIS A 1 214 ? -3.832 6.690 47.660 1.00 10.54 206 HIS A C 1
ATOM 1396 O O . HIS A 1 214 ? -4.038 6.532 48.893 1.00 10.70 206 HIS A O 1
ATOM 1403 N N . PRO A 1 215 ? -3.598 5.649 46.837 1.00 10.68 207 PRO A N 1
ATOM 1404 C CA . PRO A 1 215 ? -3.643 4.283 47.379 1.00 10.97 207 PRO A CA 1
ATOM 1405 C C . PRO A 1 215 ? -2.759 4.022 48.606 1.00 11.61 207 PRO A C 1
ATOM 1406 O O . PRO A 1 215 ? -3.148 3.237 49.465 1.00 11.87 207 PRO A O 1
ATOM 1410 N N . MET A 1 216 ? -1.612 4.691 48.721 1.00 11.35 208 MET A N 1
ATOM 1411 C CA . MET A 1 216 ? -0.752 4.518 49.886 1.00 12.44 208 MET A CA 1
ATOM 1412 C C . MET A 1 216 ? -1.399 4.977 51.179 1.00 12.65 208 MET A C 1
ATOM 1413 O O . MET A 1 216 ? -0.895 4.641 52.245 1.00 14.56 208 MET A O 1
ATOM 1418 N N . GLY A 1 217 ? -2.493 5.726 51.121 1.00 12.48 209 GLY A N 1
ATOM 1419 C CA . GLY A 1 217 ? -3.262 5.991 52.368 1.00 12.62 209 GLY A CA 1
ATOM 1420 C C . GLY A 1 217 ? -2.850 7.242 53.147 1.00 12.12 209 GLY A C 1
ATOM 1421 O O . GLY A 1 217 ? -3.194 7.393 54.353 1.00 12.01 209 GLY A O 1
ATOM 1422 N N . ARG A 1 218 ? -2.075 8.088 52.492 1.00 11.12 210 ARG A N 1
ATOM 1423 C CA . ARG A 1 218 ? -1.647 9.374 53.046 1.00 10.88 210 ARG A CA 1
ATOM 1424 C C . ARG A 1 218 ? -1.248 10.294 51.923 1.00 10.22 210 ARG A C 1
ATOM 1425 O O . ARG A 1 218 ? -1.035 9.869 50.774 1.00 10.00 210 ARG A O 1
ATOM 1433 N N . LEU A 1 219 ? -1.172 11.583 52.220 1.00 10.18 211 LEU A N 1
ATOM 1434 C CA . LEU A 1 219 ? -0.586 12.516 51.282 1.00 10.16 211 LEU A CA 1
ATOM 1435 C C . LEU A 1 219 ? 0.945 12.397 51.332 1.00 9.93 211 LEU A C 1
ATOM 1436 O O . LEU A 1 219 ? 1.498 11.833 52.288 1.00 10.00 211 LEU A O 1
ATOM 1441 N N . GLY A 1 220 ? 1.627 12.884 50.296 1.00 9.50 212 GLY A N 1
ATOM 1442 C CA . GLY A 1 220 ? 3.062 12.865 50.286 1.00 9.80 212 GLY A CA 1
ATOM 1443 C C . GLY A 1 220 ? 3.687 13.931 51.171 1.00 10.22 212 GLY A C 1
ATOM 1444 O O . GLY A 1 220 ? 3.021 14.891 51.582 1.00 10.68 212 GLY A O 1
ATOM 1445 N N . ARG A 1 221 ? 4.985 13.773 51.426 1.00 10.70 213 ARG A N 1
ATOM 1446 C CA . ARG A 1 221 ? 5.791 14.810 52.052 1.00 11.31 213 ARG A CA 1
ATOM 1447 C C . ARG A 1 221 ? 6.652 15.564 51.047 1.00 10.64 213 ARG A C 1
ATOM 1448 O O . ARG A 1 221 ? 7.099 15.030 50.049 1.00 10.01 213 ARG A O 1
ATOM 1456 N N . ALA A 1 222 ? 6.898 16.838 51.357 1.00 10.85 214 ALA A N 1
ATOM 1457 C CA . ALA A 1 222 ? 7.734 17.638 50.485 1.00 11.06 214 ALA A CA 1
ATOM 1458 C C . ALA A 1 222 ? 9.104 16.994 50.316 1.00 11.28 214 ALA A C 1
ATOM 1459 O O . ALA A 1 222 ? 9.679 17.032 49.232 1.00 10.85 214 ALA A O 1
ATOM 1461 N N . GLU A 1 223 ? 9.594 16.394 51.395 1.00 11.90 215 GLU A N 1
ATOM 1462 C CA . GLU A 1 223 ? 10.895 15.718 51.389 1.00 12.61 215 GLU A CA 1
ATOM 1463 C C . GLU A 1 223 ? 10.940 14.539 50.397 1.00 11.53 215 GLU A C 1
ATOM 1464 O O . GLU A 1 223 ? 11.996 14.244 49.831 1.00 11.21 215 GLU A O 1
ATOM 1470 N N . GLU A 1 224 ? 9.789 13.876 50.190 1.00 10.93 216 GLU A N 1
ATOM 1471 C CA . GLU A 1 224 ? 9.704 12.784 49.248 1.00 10.49 216 GLU A CA 1
ATOM 1472 C C . GLU A 1 224 ? 9.787 13.261 47.832 1.00 10.15 216 GLU A C 1
ATOM 1473 O O . GLU A 1 224 ? 10.439 12.613 47.003 1.00 10.17 216 GLU A O 1
ATOM 1479 N N . VAL A 1 225 ? 9.245 14.451 47.565 1.00 10.11 217 VAL A N 1
ATOM 1480 C CA . VAL A 1 225 ? 9.406 15.044 46.226 1.00 10.10 217 VAL A CA 1
ATOM 1481 C C . VAL A 1 225 ? 10.868 15.460 46.056 1.00 10.17 217 VAL A C 1
ATOM 1482 O O . VAL A 1 225 ? 11.469 15.203 45.005 1.00 9.69 217 VAL A O 1
ATOM 1486 N N . ALA A 1 226 ? 11.455 16.062 47.093 1.00 10.34 218 ALA A N 1
ATOM 1487 C CA . ALA A 1 226 ? 12.893 16.443 47.028 1.00 10.52 218 ALA A CA 1
ATOM 1488 C C . ALA A 1 226 ? 13.769 15.254 46.674 1.00 10.56 218 ALA A C 1
ATOM 1489 O O . ALA A 1 226 ? 14.692 15.370 45.854 1.00 10.24 218 ALA A O 1
ATOM 1491 N N . ASN A 1 227 ? 13.474 14.116 47.271 1.00 10.87 219 ASN A N 1
ATOM 1492 C CA . ASN A 1 227 ? 14.284 12.912 47.034 1.00 11.39 219 ASN A CA 1
ATOM 1493 C C . ASN A 1 227 ? 14.253 12.555 45.560 1.00 10.62 219 ASN A C 1
ATOM 1494 O O . ASN A 1 227 ? 15.256 12.135 45.009 1.00 10.46 219 ASN A O 1
ATOM 1499 N N . ALA A 1 228 ? 13.076 12.691 44.939 1.00 9.64 220 ALA A N 1
ATOM 1500 C CA . ALA A 1 228 ? 12.961 12.396 43.525 1.00 9.48 220 ALA A CA 1
ATOM 1501 C C . ALA A 1 228 ? 13.711 13.406 42.654 1.00 9.40 220 ALA A C 1
ATOM 1502 O O . ALA A 1 228 ? 14.331 13.030 41.613 1.00 9.56 220 ALA A O 1
ATOM 1504 N N . VAL A 1 229 ? 13.672 14.669 43.045 1.00 9.35 221 VAL A N 1
ATOM 1505 C CA . VAL A 1 229 ? 14.395 15.695 42.328 1.00 9.57 221 VAL A CA 1
ATOM 1506 C C . VAL A 1 229 ? 15.888 15.376 42.364 1.00 9.77 221 VAL A C 1
ATOM 1507 O O . VAL A 1 229 ? 16.553 15.391 41.311 1.00 9.91 221 VAL A O 1
ATOM 1511 N N . LEU A 1 230 ? 16.414 15.071 43.553 1.00 9.85 222 LEU A N 1
ATOM 1512 C CA . LEU A 1 230 ? 17.845 14.791 43.648 1.00 10.30 222 LEU A CA 1
ATOM 1513 C C . LEU A 1 230 ? 18.224 13.550 42.807 1.00 10.12 222 LEU A C 1
ATOM 1514 O O . LEU A 1 230 ? 19.286 13.513 42.166 1.00 10.57 222 LEU A O 1
ATOM 1519 N N . PHE A 1 231 ? 17.392 12.517 42.822 1.00 9.87 223 PHE A N 1
ATOM 1520 C CA . PHE A 1 231 ? 17.619 11.384 41.911 1.00 9.92 223 PHE A CA 1
ATOM 1521 C C . PHE A 1 231 ? 17.746 11.822 40.463 1.00 9.76 223 PHE A C 1
ATOM 1522 O O . PHE A 1 231 ? 18.758 11.550 39.805 1.00 9.58 223 PHE A O 1
ATOM 1530 N N . LEU A 1 232 ? 16.724 12.531 39.959 1.00 9.44 224 LEU A N 1
ATOM 1531 C CA . LEU A 1 232 ? 16.731 13.018 38.573 1.00 9.65 224 LEU A CA 1
ATOM 1532 C C . LEU A 1 232 ? 17.877 13.973 38.217 1.00 10.30 224 LEU A C 1
ATOM 1533 O O . LEU A 1 232 ? 18.373 13.937 37.073 1.00 10.03 224 LEU A O 1
ATOM 1538 N N . ALA A 1 233 ? 18.346 14.723 39.210 1.00 10.74 225 ALA A N 1
ATOM 1539 C CA . ALA A 1 233 ? 19.450 15.653 39.023 1.00 11.57 225 ALA A CA 1
ATOM 1540 C C . ALA A 1 233 ? 20.829 14.979 39.093 1.00 12.40 225 ALA A C 1
ATOM 1541 O O . ALA A 1 233 ? 21.837 15.587 38.713 1.00 13.15 225 ALA A O 1
ATOM 1543 N N . SER A 1 234 ? 20.865 13.736 39.569 1.00 12.37 226 SER A N 1
ATOM 1544 C CA . SER A 1 234 ? 22.107 13.029 39.870 1.00 13.22 226 SER A CA 1
ATOM 1545 C C . SER A 1 234 ? 22.601 12.172 38.731 1.00 13.57 226 SER A C 1
ATOM 1546 O O . SER A 1 234 ? 21.859 11.854 37.803 1.00 12.54 226 SER A O 1
ATOM 1549 N N . ASP A 1 235 ? 23.884 11.805 38.804 1.00 15.60 227 ASP A N 1
ATOM 1550 C CA . ASP A 1 235 ? 24.416 10.856 37.829 1.00 17.62 227 ASP A CA 1
ATOM 1551 C C . ASP A 1 235 ? 23.836 9.462 37.989 1.00 17.01 227 ASP A C 1
ATOM 1552 O O . ASP A 1 235 ? 24.012 8.642 37.104 1.00 17.99 227 ASP A O 1
ATOM 1557 N N . GLU A 1 236 ? 23.058 9.186 39.033 1.00 16.67 228 GLU A N 1
ATOM 1558 C CA . GLU A 1 236 ? 22.294 7.930 39.103 1.00 17.11 228 GLU A CA 1
ATOM 1559 C C . GLU A 1 236 ? 21.209 7.866 38.008 1.00 15.73 228 GLU A C 1
ATOM 1560 O O . GLU A 1 236 ? 20.693 6.771 37.709 1.00 17.05 228 GLU A O 1
ATOM 1566 N N . ALA A 1 237 ? 20.806 9.019 37.500 1.00 13.18 229 ALA A N 1
ATOM 1567 C CA . ALA A 1 237 ? 19.791 9.108 36.452 1.00 11.76 229 ALA A CA 1
ATOM 1568 C C . ALA A 1 237 ? 20.411 9.462 35.112 1.00 11.32 229 ALA A C 1
ATOM 1569 O O . ALA A 1 237 ? 19.771 10.134 34.271 1.00 10.35 229 ALA A O 1
ATOM 1571 N N . SER A 1 238 ? 21.649 9.026 34.902 1.00 11.28 230 SER A N 1
ATOM 1572 C CA . SER A 1 238 ? 22.419 9.402 33.712 1.00 11.44 230 SER A CA 1
ATOM 1573 C C . SER A 1 238 ? 21.800 9.036 32.374 1.00 11.12 230 SER A C 1
ATOM 1574 O O . SER A 1 238 ? 22.135 9.634 31.353 1.00 11.46 230 SER A O 1
ATOM 1577 N N . PHE A 1 239 ? 20.903 8.061 32.324 1.00 10.40 231 PHE A N 1
ATOM 1578 C CA . PHE A 1 239 ? 20.195 7.783 31.031 1.00 10.00 231 PHE A CA 1
ATOM 1579 C C . PHE A 1 239 ? 18.709 8.106 31.109 1.00 9.59 231 PHE A C 1
ATOM 1580 O O . PHE A 1 239 ? 17.933 7.633 30.289 1.00 9.58 231 PHE A O 1
ATOM 1588 N N . VAL A 1 240 ? 18.292 8.847 32.129 1.00 9.03 232 VAL A N 1
ATOM 1589 C CA . VAL A 1 240 ? 16.877 9.288 32.262 1.00 8.62 232 VAL A CA 1
ATOM 1590 C C . VAL A 1 240 ? 16.755 10.668 31.641 1.00 8.55 232 VAL A C 1
ATOM 1591 O O . VAL A 1 240 ? 17.426 11.622 32.058 1.00 8.36 232 VAL A O 1
ATOM 1595 N N . ASN A 1 241 ? 15.960 10.751 30.584 1.00 8.62 233 ASN A N 1
ATOM 1596 C CA . ASN A 1 241 ? 15.815 11.995 29.850 1.00 8.73 233 ASN A CA 1
ATOM 1597 C C . ASN A 1 241 ? 14.425 12.017 29.228 1.00 9.07 233 ASN A C 1
ATOM 1598 O O . ASN A 1 241 ? 13.979 11.022 28.647 1.00 9.18 233 ASN A O 1
ATOM 1603 N N . GLY A 1 242 ? 13.767 13.165 29.297 1.00 9.34 234 GLY A N 1
ATOM 1604 C CA . GLY A 1 242 ? 12.431 13.268 28.757 1.00 10.04 234 GLY A CA 1
ATOM 1605 C C . GLY A 1 242 ? 11.358 12.590 29.568 1.00 10.42 234 GLY A C 1
ATOM 1606 O O . GLY A 1 242 ? 10.223 12.536 29.089 1.00 11.38 234 GLY A O 1
ATOM 1607 N N . ALA A 1 243 ? 11.660 12.138 30.779 1.00 10.54 235 ALA A N 1
ATOM 1608 C CA . ALA A 1 243 ? 10.747 11.300 31.569 1.00 10.82 235 ALA A CA 1
ATOM 1609 C C . ALA A 1 243 ? 9.962 12.142 32.572 1.00 11.01 235 ALA A C 1
ATOM 1610 O O . ALA A 1 243 ? 10.418 13.201 32.991 1.00 10.53 235 ALA A O 1
ATOM 1612 N N . SER A 1 244 ? 8.790 11.631 32.945 1.00 12.08 236 SER A N 1
ATOM 1613 C CA . SER A 1 244 ? 7.989 12.149 34.061 1.00 13.30 236 SER A CA 1
ATOM 1614 C C . SER A 1 244 ? 8.028 11.121 35.142 1.00 13.19 236 SER A C 1
ATOM 1615 O O . SER A 1 244 ? 7.608 9.982 34.868 1.00 15.71 236 SER A O 1
ATOM 1618 N N . LEU A 1 245 ? 8.513 11.475 36.347 1.00 11.79 237 LEU A N 1
ATOM 1619 C CA . LEU A 1 245 ? 8.572 10.571 37.480 1.00 11.31 237 LEU A CA 1
ATOM 1620 C C . LEU A 1 245 ? 7.434 10.912 38.451 1.00 10.81 237 LEU A C 1
ATOM 1621 O O . LEU A 1 245 ? 7.455 11.952 39.099 1.00 10.39 237 LEU A O 1
ATOM 1626 N N . LEU A 1 246 ? 6.460 10.041 38.515 1.00 10.21 238 LEU A N 1
ATOM 1627 C CA . LEU A 1 246 ? 5.312 10.268 39.396 1.00 10.25 238 LEU A CA 1
ATOM 1628 C C . LEU A 1 246 ? 5.672 9.959 40.833 1.00 9.67 238 LEU A C 1
ATOM 1629 O O . LEU A 1 246 ? 6.130 8.864 41.126 1.00 9.71 238 LEU A O 1
ATOM 1634 N N . VAL A 1 247 ? 5.364 10.896 41.736 1.00 9.09 239 VAL A N 1
ATOM 1635 C CA . VAL A 1 247 ? 5.604 10.748 43.179 1.00 9.11 239 VAL A CA 1
ATOM 1636 C C . VAL A 1 247 ? 4.218 10.983 43.818 1.00 8.68 239 VAL A C 1
ATOM 1637 O O . VAL A 1 247 ? 3.925 12.066 44.295 1.00 8.56 239 VAL A O 1
ATOM 1641 N N . ASP A 1 248 ? 3.369 9.967 43.715 1.00 8.38 240 ASP A N 1
ATOM 1642 C CA . ASP A 1 248 ? 1.952 10.164 43.943 1.00 8.91 240 ASP A CA 1
ATOM 1643 C C . ASP A 1 248 ? 1.230 9.082 44.710 1.00 9.12 240 ASP A C 1
ATOM 1644 O O . ASP A 1 248 ? -0.016 9.071 44.764 1.00 9.41 240 ASP A O 1
ATOM 1649 N N . GLY A 1 249 ? 1.980 8.138 45.283 1.00 9.13 241 GLY A N 1
ATOM 1650 C CA . GLY A 1 249 ? 1.383 7.110 46.112 1.00 9.10 241 GLY A CA 1
ATOM 1651 C C . GLY A 1 249 ? 0.411 6.209 45.373 1.00 8.97 241 GLY A C 1
ATOM 1652 O O . GLY A 1 249 ? -0.302 5.457 46.018 1.00 9.50 241 GLY A O 1
ATOM 1653 N N . GLY A 1 250 ? 0.409 6.242 44.047 1.00 8.45 242 GLY A N 1
ATOM 1654 C CA . GLY A 1 250 ? -0.540 5.449 43.264 1.00 8.82 242 GLY A CA 1
ATOM 1655 C C . GLY A 1 250 ? -1.684 6.207 42.610 1.00 8.79 242 GLY A C 1
ATOM 1656 O O . GLY A 1 250 ? -2.510 5.600 41.945 1.00 9.07 242 GLY A O 1
ATOM 1657 N N . TYR A 1 251 ? -1.736 7.527 42.782 1.00 8.50 243 TYR A N 1
ATOM 1658 C CA . TYR A 1 251 ? -2.913 8.329 42.352 1.00 8.56 243 TYR A CA 1
ATOM 1659 C C . TYR A 1 251 ? -3.263 8.089 40.911 1.00 8.87 243 TYR A C 1
ATOM 1660 O O . TYR A 1 251 ? -4.447 7.864 40.600 1.00 8.83 243 TYR A O 1
ATOM 1669 N N . THR A 1 252 ? -2.255 8.134 40.051 1.00 8.87 244 THR A N 1
ATOM 1670 C CA . THR A 1 252 ? -2.487 8.073 38.602 1.00 9.51 244 THR A CA 1
ATOM 1671 C C . THR A 1 252 ? -2.603 6.636 38.079 1.00 10.12 244 THR A C 1
ATOM 1672 O O . THR A 1 252 ? -2.928 6.406 36.910 1.00 11.28 244 THR A O 1
ATOM 1676 N N . ALA A 1 253 ? -2.254 5.674 38.904 1.00 9.94 245 ALA A N 1
ATOM 1677 C CA . ALA A 1 253 ? -2.252 4.271 38.516 1.00 10.60 245 ALA A CA 1
ATOM 1678 C C . ALA A 1 253 ? -3.658 3.689 38.317 1.00 11.05 245 ALA A C 1
ATOM 1679 O O . ALA A 1 253 ? -3.829 2.648 37.713 1.00 12.07 245 ALA A O 1
ATOM 1681 N N . GLN A 1 254 ? -4.641 4.322 38.915 1.00 11.05 246 GLN A N 1
ATOM 1682 C CA . GLN A 1 254 ? -6.031 3.901 38.847 1.00 11.94 246 GLN A CA 1
ATOM 1683 C C . GLN A 1 254 ? -6.847 4.914 38.072 1.00 11.95 246 GLN A C 1
ATOM 1684 O O . GLN A 1 254 ? -7.984 4.596 37.684 1.00 11.54 246 GLN A O 1
ATOM 1691 N N . MET B 1 9 ? 25.980 2.813 51.920 1.00 40.23 1 MET B N 1
ATOM 1692 C CA . MET B 1 9 ? 25.290 1.496 51.727 1.00 37.54 1 MET B CA 1
ATOM 1693 C C . MET B 1 9 ? 23.820 1.505 52.142 1.00 32.26 1 MET B C 1
ATOM 1694 O O . MET B 1 9 ? 23.503 1.206 53.293 1.00 33.59 1 MET B O 1
ATOM 1699 N N . ARG B 1 10 ? 22.930 1.751 51.187 1.00 27.71 2 ARG B N 1
ATOM 1700 C CA . ARG B 1 10 ? 21.528 1.935 51.449 1.00 25.13 2 ARG B CA 1
ATOM 1701 C C . ARG B 1 10 ? 20.759 0.638 51.676 1.00 21.40 2 ARG B C 1
ATOM 1702 O O . ARG B 1 10 ? 19.571 0.707 51.931 1.00 21.82 2 ARG B O 1
ATOM 1710 N N . PHE B 1 11 ? 21.376 -0.526 51.511 1.00 18.81 3 PHE B N 1
ATOM 1711 C CA . PHE B 1 11 ? 20.606 -1.774 51.558 1.00 16.82 3 PHE B CA 1
ATOM 1712 C C . PHE B 1 11 ? 21.238 -2.774 52.513 1.00 17.10 3 PHE B C 1
ATOM 1713 O O . PHE B 1 11 ? 21.110 -3.991 52.317 1.00 15.83 3 PHE B O 1
ATOM 1721 N N . LYS B 1 12 ? 21.822 -2.274 53.602 1.00 18.96 4 LYS B N 1
ATOM 1722 C CA . LYS B 1 12 ? 22.536 -3.165 54.499 1.00 20.55 4 LYS B CA 1
ATOM 1723 C C . LYS B 1 12 ? 21.602 -4.187 55.084 1.00 19.62 4 LYS B C 1
ATOM 1724 O O . LYS B 1 12 ? 20.641 -3.826 55.728 1.00 19.06 4 LYS B O 1
ATOM 1730 N N . ASP B 1 13 ? 21.916 -5.465 54.843 1.00 19.73 5 ASP B N 1
ATOM 1731 C CA . ASP B 1 13 ? 21.186 -6.616 55.395 1.00 20.52 5 ASP B CA 1
ATOM 1732 C C . ASP B 1 13 ? 19.767 -6.804 54.861 1.00 18.74 5 ASP B C 1
ATOM 1733 O O . ASP B 1 13 ? 19.019 -7.693 55.311 1.00 18.57 5 ASP B O 1
ATOM 1738 N N . LYS B 1 14 ? 19.408 -6.020 53.852 1.00 17.38 6 LYS B N 1
ATOM 1739 C CA . LYS B 1 14 ? 18.151 -6.256 53.151 1.00 16.52 6 LYS B CA 1
ATOM 1740 C C . LYS B 1 14 ? 18.259 -7.539 52.302 1.00 15.31 6 LYS B C 1
ATOM 1741 O O . LYS B 1 14 ? 19.298 -7.785 51.642 1.00 15.12 6 LYS B O 1
ATOM 1747 N N . VAL B 1 15 ? 17.197 -8.326 52.293 1.00 14.02 7 VAL B N 1
ATOM 1748 C CA . VAL B 1 15 ? 17.176 -9.555 51.520 1.00 13.19 7 VAL B CA 1
ATOM 1749 C C . VAL B 1 15 ? 16.475 -9.295 50.198 1.00 12.14 7 VAL B C 1
ATOM 1750 O O . VAL B 1 15 ? 15.300 -8.878 50.165 1.00 11.30 7 VAL B O 1
ATOM 1754 N N . VAL B 1 16 ? 17.234 -9.509 49.125 1.00 11.74 8 VAL B N 1
ATOM 1755 C CA . VAL B 1 16 ? 16.830 -9.163 47.746 1.00 11.57 8 VAL B CA 1
ATOM 1756 C C . VAL B 1 16 ? 16.871 -10.382 46.834 1.00 11.65 8 VAL B C 1
ATOM 1757 O O . VAL B 1 16 ? 17.878 -11.093 46.790 1.00 12.48 8 VAL B O 1
ATOM 1761 N N . ILE B 1 17 ? 15.800 -10.588 46.076 1.00 11.02 9 ILE B N 1
ATOM 1762 C CA . ILE B 1 17 ? 15.790 -11.524 44.978 1.00 11.17 9 ILE B CA 1
ATOM 1763 C C . ILE B 1 17 ? 15.853 -10.761 43.680 1.00 10.82 9 ILE B C 1
ATOM 1764 O O . ILE B 1 17 ? 15.048 -9.822 43.449 1.00 10.24 9 ILE B O 1
ATOM 1769 N N . VAL B 1 18 ? 16.826 -11.127 42.837 1.00 11.11 10 VAL B N 1
ATOM 1770 C CA . VAL B 1 18 ? 16.876 -10.643 41.446 1.00 11.44 10 VAL B CA 1
ATOM 1771 C C . VAL B 1 18 ? 16.659 -11.810 40.487 1.00 12.08 10 VAL B C 1
ATOM 1772 O O . VAL B 1 18 ? 17.504 -12.730 40.430 1.00 12.58 10 VAL B O 1
ATOM 1776 N N . THR B 1 19 ? 15.573 -11.801 39.702 1.00 11.83 11 THR B N 1
ATOM 1777 C CA . THR B 1 19 ? 15.397 -12.830 38.698 1.00 12.78 11 THR B CA 1
ATOM 1778 C C . THR B 1 19 ? 16.080 -12.350 37.392 1.00 13.35 11 THR B C 1
ATOM 1779 O O . THR B 1 19 ? 16.326 -11.137 37.206 1.00 12.95 11 THR B O 1
ATOM 1783 N N . GLY B 1 20 ? 16.422 -13.284 36.515 1.00 14.73 12 GLY B N 1
ATOM 1784 C CA . GLY B 1 20 ? 17.258 -12.961 35.336 1.00 15.66 12 GLY B CA 1
ATOM 1785 C C . GLY B 1 20 ? 18.585 -12.373 35.771 1.00 16.61 12 GLY B C 1
ATOM 1786 O O . GLY B 1 20 ? 19.163 -11.543 35.096 1.00 16.30 12 GLY B O 1
ATOM 1787 N N . GLY B 1 21 ? 19.100 -12.843 36.901 1.00 17.46 13 GLY B N 1
ATOM 1788 C CA . GLY B 1 21 ? 20.178 -12.163 37.602 1.00 18.56 13 GLY B CA 1
ATOM 1789 C C . GLY B 1 21 ? 21.562 -12.538 37.127 1.00 20.34 13 GLY B C 1
ATOM 1790 O O . GLY B 1 21 ? 22.567 -12.005 37.649 1.00 21.64 13 GLY B O 1
ATOM 1791 N N . ALA B 1 22 ? 21.658 -13.454 36.165 1.00 22.01 14 ALA B N 1
ATOM 1792 C CA . ALA B 1 22 ? 22.958 -13.988 35.746 1.00 24.29 14 ALA B CA 1
ATOM 1793 C C . ALA B 1 22 ? 23.615 -13.195 34.643 1.00 25.07 14 ALA B C 1
ATOM 1794 O O . ALA B 1 22 ? 24.783 -13.442 34.333 1.00 28.09 14 ALA B O 1
ATOM 1796 N N . SER B 1 23 ? 22.893 -12.274 34.019 1.00 23.76 15 SER B N 1
ATOM 1797 C CA . SER B 1 23 ? 23.473 -11.474 32.929 1.00 23.79 15 SER B CA 1
ATOM 1798 C C . SER B 1 23 ? 22.799 -10.096 32.818 1.00 21.74 15 SER B C 1
ATOM 1799 O O . SER B 1 23 ? 21.800 -9.840 33.461 1.00 19.10 15 SER B O 1
ATOM 1802 N N . GLY B 1 24 ? 23.351 -9.227 31.968 1.00 21.62 16 GLY B N 1
ATOM 1803 C CA . GLY B 1 24 ? 22.737 -7.939 31.654 1.00 20.13 16 GLY B CA 1
ATOM 1804 C C . GLY B 1 24 ? 22.277 -7.087 32.849 1.00 18.38 16 GLY B C 1
ATOM 1805 O O . GLY B 1 24 ? 22.997 -6.892 33.823 1.00 17.56 16 GLY B O 1
ATOM 1806 N N . ILE B 1 25 ? 21.073 -6.549 32.732 1.00 17.17 17 ILE B N 1
ATOM 1807 C CA . ILE B 1 25 ? 20.510 -5.676 33.760 1.00 16.16 17 ILE B CA 1
ATOM 1808 C C . ILE B 1 25 ? 20.419 -6.390 35.094 1.00 14.88 17 ILE B C 1
ATOM 1809 O O . ILE B 1 25 ? 20.724 -5.829 36.128 1.00 14.12 17 ILE B O 1
ATOM 1814 N N . GLY B 1 26 ? 20.028 -7.658 35.081 1.00 14.47 18 GLY B N 1
ATOM 1815 C CA . GLY B 1 26 ? 19.941 -8.408 36.307 1.00 14.13 18 GLY B CA 1
ATOM 1816 C C . GLY B 1 26 ? 21.278 -8.538 37.034 1.00 14.48 18 GLY B C 1
ATOM 1817 O O . GLY B 1 26 ? 21.368 -8.315 38.226 1.00 14.10 18 GLY B O 1
ATOM 1818 N N . GLU B 1 27 ? 22.314 -8.870 36.304 1.00 15.84 19 GLU B N 1
ATOM 1819 C CA . GLU B 1 27 ? 23.637 -8.976 36.886 1.00 17.20 19 GLU B CA 1
ATOM 1820 C C . GLU B 1 27 ? 24.103 -7.622 37.444 1.00 16.25 19 GLU B C 1
ATOM 1821 O O . GLU B 1 27 ? 24.652 -7.575 38.563 1.00 16.36 19 GLU B O 1
ATOM 1827 N N . ALA B 1 28 ? 23.905 -6.541 36.690 1.00 15.38 20 ALA B N 1
ATOM 1828 C CA . ALA B 1 28 ? 24.318 -5.216 37.163 1.00 15.24 20 ALA B CA 1
ATOM 1829 C C . ALA B 1 28 ? 23.550 -4.819 38.426 1.00 13.79 20 ALA B C 1
ATOM 1830 O O . ALA B 1 28 ? 24.096 -4.210 39.361 1.00 13.94 20 ALA B O 1
ATOM 1832 N N . THR B 1 29 ? 22.286 -5.173 38.451 1.00 12.55 21 THR B N 1
ATOM 1833 C CA . THR B 1 29 ? 21.463 -4.833 39.607 1.00 11.68 21 THR B CA 1
ATOM 1834 C C . THR B 1 29 ? 21.850 -5.660 40.830 1.00 11.71 21 THR B C 1
ATOM 1835 O O . THR B 1 29 ? 21.978 -5.106 41.954 1.00 11.60 21 THR B O 1
ATOM 1839 N N . ALA B 1 30 ? 22.034 -6.977 40.655 1.00 11.82 22 ALA B N 1
ATOM 1840 C CA . ALA B 1 30 ? 22.533 -7.791 41.769 1.00 12.38 22 ALA B CA 1
ATOM 1841 C C . ALA B 1 30 ? 23.870 -7.269 42.325 1.00 13.48 22 ALA B C 1
ATOM 1842 O O . ALA B 1 30 ? 24.049 -7.104 43.543 1.00 13.92 22 ALA B O 1
ATOM 1844 N N . ARG B 1 31 ? 24.794 -6.951 41.438 1.00 14.34 23 ARG B N 1
ATOM 1845 C CA . ARG B 1 31 ? 26.075 -6.417 41.838 1.00 15.64 23 ARG B CA 1
ATOM 1846 C C . ARG B 1 31 ? 25.924 -5.111 42.630 1.00 15.45 23 ARG B C 1
ATOM 1847 O O . ARG B 1 31 ? 26.603 -4.915 43.650 1.00 16.19 23 ARG B O 1
ATOM 1849 N N . ALA B 1 32 ? 24.994 -4.243 42.205 1.00 14.43 24 ALA B N 1
ATOM 1850 C CA . ALA B 1 32 ? 24.803 -2.960 42.867 1.00 14.67 24 ALA B CA 1
ATOM 1851 C C . ALA B 1 32 ? 24.221 -3.219 44.274 1.00 14.14 24 ALA B C 1
ATOM 1852 O O . ALA B 1 32 ? 24.624 -2.591 45.240 1.00 15.00 24 ALA B O 1
ATOM 1854 N N . PHE B 1 33 ? 23.295 -4.169 44.387 1.00 13.17 25 PHE B N 1
ATOM 1855 C CA . PHE B 1 33 ? 22.670 -4.446 45.697 1.00 13.14 25 PHE B CA 1
ATOM 1856 C C . PHE B 1 33 ? 23.729 -5.033 46.632 1.00 14.76 25 PHE B C 1
ATOM 1857 O O . PHE B 1 33 ? 23.796 -4.672 47.803 1.00 15.22 25 PHE B O 1
ATOM 1865 N N . ILE B 1 34 ? 24.593 -5.895 46.109 1.00 16.22 26 ILE B N 1
ATOM 1866 C CA . ILE B 1 34 ? 25.671 -6.462 46.922 1.00 18.50 26 ILE B CA 1
ATOM 1867 C C . ILE B 1 34 ? 26.612 -5.367 47.423 1.00 20.30 26 ILE B C 1
ATOM 1868 O O . ILE B 1 34 ? 27.017 -5.363 48.601 1.00 21.45 26 ILE B O 1
ATOM 1873 N N . ARG B 1 35 ? 26.976 -4.445 46.538 1.00 20.72 27 ARG B N 1
ATOM 1874 C CA . ARG B 1 35 ? 27.852 -3.316 46.890 1.00 22.85 27 ARG B CA 1
ATOM 1875 C C . ARG B 1 35 ? 27.258 -2.471 48.012 1.00 21.81 27 ARG B C 1
ATOM 1876 O O . ARG B 1 35 ? 27.986 -1.933 48.831 1.00 21.96 27 ARG B O 1
ATOM 1884 N N . GLU B 1 36 ? 25.921 -2.381 48.059 1.00 19.71 28 GLU B N 1
ATOM 1885 C CA . GLU B 1 36 ? 25.225 -1.592 49.061 1.00 19.80 28 GLU B CA 1
ATOM 1886 C C . GLU B 1 36 ? 24.777 -2.436 50.266 1.00 18.45 28 GLU B C 1
ATOM 1887 O O . GLU B 1 36 ? 23.927 -1.995 51.048 1.00 18.33 28 GLU B O 1
ATOM 1893 N N . GLY B 1 37 ? 25.374 -3.620 50.428 1.00 17.92 29 GLY B N 1
ATOM 1894 C CA . GLY B 1 37 ? 25.262 -4.392 51.659 1.00 18.03 29 GLY B CA 1
ATOM 1895 C C . GLY B 1 37 ? 24.130 -5.406 51.756 1.00 17.02 29 GLY B C 1
ATOM 1896 O O . GLY B 1 37 ? 23.878 -5.969 52.832 1.00 17.56 29 GLY B O 1
ATOM 1897 N N . ALA B 1 38 ? 23.413 -5.609 50.663 1.00 15.15 30 ALA B N 1
ATOM 1898 C CA . ALA B 1 38 ? 22.292 -6.515 50.684 1.00 14.53 30 ALA B CA 1
ATOM 1899 C C . ALA B 1 38 ? 22.734 -7.963 50.662 1.00 15.10 30 ALA B C 1
ATOM 1900 O O . ALA B 1 38 ? 23.853 -8.298 50.235 1.00 15.58 30 ALA B O 1
ATOM 1902 N N . LYS B 1 39 ? 21.860 -8.811 51.174 1.00 15.60 31 LYS B N 1
ATOM 1903 C CA . LYS B 1 39 ? 21.938 -10.265 50.978 1.00 16.64 31 LYS B CA 1
ATOM 1904 C C . LYS B 1 39 ? 21.136 -10.588 49.712 1.00 15.10 31 LYS B C 1
ATOM 1905 O O . LYS B 1 39 ? 19.922 -10.457 49.707 1.00 14.20 31 LYS B O 1
ATOM 1911 N N . VAL B 1 40 ? 21.810 -10.961 48.636 1.00 14.76 32 VAL B N 1
ATOM 1912 C CA . VAL B 1 40 ? 21.155 -11.121 47.325 1.00 13.74 32 VAL B CA 1
ATOM 1913 C C . VAL B 1 40 ? 21.052 -12.573 46.898 1.00 14.30 32 VAL B C 1
ATOM 1914 O O . VAL B 1 40 ? 22.024 -13.319 46.973 1.00 15.93 32 VAL B O 1
ATOM 1918 N N . VAL B 1 41 ? 19.885 -12.945 46.393 1.00 13.53 33 VAL B N 1
ATOM 1919 C CA . VAL B 1 41 ? 19.668 -14.224 45.758 1.00 14.02 33 VAL B CA 1
ATOM 1920 C C . VAL B 1 41 ? 19.447 -13.936 44.265 1.00 14.08 33 VAL B C 1
ATOM 1921 O O . VAL B 1 41 ? 18.614 -13.105 43.918 1.00 13.64 33 VAL B O 1
ATOM 1925 N N . ILE B 1 42 ? 20.274 -14.555 43.427 1.00 14.86 34 ILE B N 1
ATOM 1926 C CA A ILE B 1 42 ? 20.162 -14.477 41.994 0.60 15.41 34 ILE B CA 1
ATOM 1927 C CA B ILE B 1 42 ? 20.079 -14.454 41.987 0.40 14.93 34 ILE B CA 1
ATOM 1928 C C . ILE B 1 42 ? 19.402 -15.716 41.532 1.00 15.40 34 ILE B C 1
ATOM 1929 O O . ILE B 1 42 ? 19.816 -16.836 41.870 1.00 16.62 34 ILE B O 1
ATOM 1938 N N . ALA B 1 43 ? 18.341 -15.519 40.758 1.00 14.88 35 ALA B N 1
ATOM 1939 C CA . ALA B 1 43 ? 17.588 -16.600 40.179 1.00 15.53 35 ALA B CA 1
ATOM 1940 C C . ALA B 1 43 ? 17.677 -16.436 38.658 1.00 16.66 35 ALA B C 1
ATOM 1941 O O . ALA B 1 43 ? 17.524 -15.317 38.131 1.00 17.13 35 ALA B O 1
ATOM 1943 N N . ASP B 1 44 ? 17.945 -17.546 37.974 1.00 17.32 36 ASP B N 1
ATOM 1944 C CA . ASP B 1 44 ? 17.979 -17.561 36.510 1.00 19.09 36 ASP B CA 1
ATOM 1945 C C . ASP B 1 44 ? 17.895 -19.019 36.039 1.00 20.43 36 ASP B C 1
ATOM 1946 O O . ASP B 1 44 ? 17.911 -19.939 36.875 1.00 20.01 36 ASP B O 1
ATOM 1951 N N . PHE B 1 45 ? 17.756 -19.218 34.729 1.00 22.41 37 PHE B N 1
ATOM 1952 C CA . PHE B 1 45 ? 17.736 -20.572 34.153 1.00 25.57 37 PHE B CA 1
ATOM 1953 C C . PHE B 1 45 ? 19.070 -21.269 34.328 1.00 27.39 37 PHE B C 1
ATOM 1954 O O . PHE B 1 45 ? 19.115 -22.491 34.429 1.00 28.83 37 PHE B O 1
ATOM 1962 N N . SER B 1 46 ? 20.150 -20.495 34.356 1.00 28.95 38 SER B N 1
ATOM 1963 C CA . SER B 1 46 ? 21.501 -21.026 34.595 1.00 31.97 38 SER B CA 1
ATOM 1964 C C . SER B 1 46 ? 22.440 -19.965 35.194 1.00 32.36 38 SER B C 1
ATOM 1965 O O . SER B 1 46 ? 22.136 -18.759 35.168 1.00 31.31 38 SER B O 1
ATOM 1968 N N . ASP B 1 47 ? 23.528 -20.452 35.791 1.00 34.26 39 ASP B N 1
ATOM 1969 C CA . ASP B 1 47 ? 24.638 -19.664 36.366 1.00 35.74 39 ASP B CA 1
ATOM 1970 C C . ASP B 1 47 ? 24.975 -18.401 35.578 1.00 36.51 39 ASP B C 1
ATOM 1971 O O . ASP B 1 47 ? 25.606 -18.489 34.520 1.00 39.73 39 ASP B O 1
ATOM 1973 N N . ALA B 1 63 ? 26.902 -13.647 46.457 1.00 32.07 55 ALA B N 1
ATOM 1974 C CA . ALA B 1 63 ? 25.484 -13.853 46.104 1.00 29.93 55 ALA B CA 1
ATOM 1975 C C . ALA B 1 63 ? 25.137 -15.337 45.950 1.00 31.02 55 ALA B C 1
ATOM 1976 O O . ALA B 1 63 ? 25.937 -16.121 45.427 1.00 33.94 55 ALA B O 1
ATOM 1978 N N . LEU B 1 64 ? 23.930 -15.707 46.378 1.00 26.41 56 LEU B N 1
ATOM 1979 C CA . LEU B 1 64 ? 23.472 -17.076 46.310 1.00 26.33 56 LEU B CA 1
ATOM 1980 C C . LEU B 1 64 ? 22.706 -17.316 45.028 1.00 23.51 56 LEU B C 1
ATOM 1981 O O . LEU B 1 64 ? 21.767 -16.593 44.747 1.00 21.66 56 LEU B O 1
ATOM 1986 N N . PHE B 1 65 ? 23.085 -18.338 44.266 1.00 24.07 57 PHE B N 1
ATOM 1987 C CA . PHE B 1 65 ? 22.380 -18.624 43.011 1.00 22.58 57 PHE B CA 1
ATOM 1988 C C . PHE B 1 65 ? 21.379 -19.756 43.187 1.00 22.30 57 PHE B C 1
ATOM 1989 O O . PHE B 1 65 ? 21.737 -20.821 43.664 1.00 23.40 57 PHE B O 1
ATOM 1997 N N . ILE B 1 66 ? 20.146 -19.549 42.728 1.00 20.13 58 ILE B N 1
ATOM 1998 C CA . ILE B 1 66 ? 19.132 -20.566 42.785 1.00 20.38 58 ILE B CA 1
ATOM 1999 C C . ILE B 1 66 ? 18.507 -20.705 41.396 1.00 19.87 58 ILE B C 1
ATOM 2000 O O . ILE B 1 66 ? 17.819 -19.799 40.953 1.00 19.48 58 ILE B O 1
ATOM 2005 N N . LYS B 1 67 ? 18.762 -21.838 40.721 1.00 21.35 59 LYS B N 1
ATOM 2006 C CA . LYS B 1 67 ? 18.194 -22.102 39.389 1.00 20.76 59 LYS B CA 1
ATOM 2007 C C . LYS B 1 67 ? 16.693 -22.078 39.483 1.00 19.81 59 LYS B C 1
ATOM 2008 O O . LYS B 1 67 ? 16.095 -22.700 40.387 1.00 20.21 59 LYS B O 1
ATOM 2010 N N . THR B 1 68 ? 16.079 -21.277 38.606 1.00 18.23 60 THR B N 1
ATOM 2011 C CA . THR B 1 68 ? 14.654 -21.059 38.663 1.00 17.43 60 THR B CA 1
ATOM 2012 C C . THR B 1 68 ? 14.156 -20.764 37.254 1.00 17.46 60 THR B C 1
ATOM 2013 O O . THR B 1 68 ? 14.695 -19.862 36.570 1.00 17.33 60 THR B O 1
ATOM 2017 N N . ASP B 1 69 ? 13.138 -21.510 36.846 1.00 17.44 61 ASP B N 1
ATOM 2018 C CA . ASP B 1 69 ? 12.336 -21.198 35.670 1.00 17.71 61 ASP B CA 1
ATOM 2019 C C . ASP B 1 69 ? 11.171 -20.339 36.176 1.00 16.61 61 ASP B C 1
ATOM 2020 O O . ASP B 1 69 ? 10.258 -20.861 36.808 1.00 16.78 61 ASP B O 1
ATOM 2025 N N . VAL B 1 70 ? 11.210 -19.025 35.925 1.00 15.30 62 VAL B N 1
ATOM 2026 C CA . VAL B 1 70 ? 10.197 -18.128 36.467 1.00 14.29 62 VAL B CA 1
ATOM 2027 C C . VAL B 1 70 ? 8.799 -18.372 35.910 1.00 14.12 62 VAL B C 1
ATOM 2028 O O . VAL B 1 70 ? 7.828 -17.880 36.476 1.00 13.49 62 VAL B O 1
ATOM 2032 N N . ALA B 1 71 ? 8.695 -19.110 34.811 1.00 14.92 63 ALA B N 1
ATOM 2033 C CA . ALA B 1 71 ? 7.377 -19.497 34.283 1.00 15.18 63 ALA B CA 1
ATOM 2034 C C . ALA B 1 71 ? 6.703 -20.667 35.012 1.00 15.05 63 ALA B C 1
ATOM 2035 O O . ALA B 1 71 ? 5.522 -20.924 34.795 1.00 15.49 63 ALA B O 1
ATOM 2037 N N . ASP B 1 72 ? 7.458 -21.309 35.914 1.00 15.33 64 ASP B N 1
ATOM 2038 C CA A ASP B 1 72 ? 7.027 -22.480 36.617 0.60 15.51 64 ASP B CA 1
ATOM 2039 C CA B ASP B 1 72 ? 7.046 -22.505 36.620 0.40 15.34 64 ASP B CA 1
ATOM 2040 C C . ASP B 1 72 ? 6.681 -22.125 38.059 1.00 14.62 64 ASP B C 1
ATOM 2041 O O . ASP B 1 72 ? 7.565 -21.805 38.862 1.00 14.31 64 ASP B O 1
ATOM 2050 N N . THR B 1 73 ? 5.405 -22.182 38.393 1.00 14.34 65 THR B N 1
ATOM 2051 C CA . THR B 1 73 ? 4.967 -21.753 39.738 1.00 13.93 65 THR B CA 1
ATOM 2052 C C . THR B 1 73 ? 5.673 -22.520 40.870 1.00 14.41 65 THR B C 1
ATOM 2053 O O . THR B 1 73 ? 6.045 -21.940 41.868 1.00 13.69 65 THR B O 1
ATOM 2057 N N . ARG B 1 74 ? 5.871 -23.825 40.732 1.00 15.68 66 ARG B N 1
ATOM 2058 C CA . ARG B 1 74 ? 6.547 -24.507 41.812 1.00 17.05 66 ARG B CA 1
ATOM 2059 C C . ARG B 1 74 ? 7.994 -24.033 42.006 1.00 15.77 66 ARG B C 1
ATOM 2060 O O . ARG B 1 74 ? 8.453 -23.944 43.156 1.00 15.63 66 ARG B O 1
ATOM 2068 N N . ALA B 1 75 ? 8.708 -23.736 40.915 1.00 15.31 67 ALA B N 1
ATOM 2069 C CA . ALA B 1 75 ? 10.096 -23.234 41.013 1.00 15.55 67 ALA B CA 1
ATOM 2070 C C . ALA B 1 75 ? 10.146 -21.847 41.636 1.00 14.04 67 ALA B C 1
ATOM 2071 O O . ALA B 1 75 ? 11.027 -21.566 42.437 1.00 14.02 67 ALA B O 1
ATOM 2073 N N . VAL B 1 76 ? 9.162 -21.007 41.325 1.00 13.15 68 VAL B N 1
ATOM 2074 C CA . VAL B 1 76 ? 9.095 -19.670 41.900 1.00 12.69 68 VAL B CA 1
ATOM 2075 C C . VAL B 1 76 ? 8.799 -19.754 43.404 1.00 12.68 68 VAL B C 1
ATOM 2076 O O . VAL B 1 76 ? 9.444 -19.072 44.203 1.00 12.72 68 VAL B O 1
ATOM 2080 N N . GLN B 1 77 ? 7.816 -20.569 43.771 1.00 13.45 69 GLN B N 1
ATOM 2081 C CA . GLN B 1 77 ? 7.513 -20.790 45.187 1.00 14.11 69 GLN B CA 1
ATOM 2082 C C . GLN B 1 77 ? 8.746 -21.283 45.925 1.00 14.50 69 GLN B C 1
ATOM 2083 O O . GLN B 1 77 ? 9.010 -20.814 47.047 1.00 14.04 69 GLN B O 1
ATOM 2089 N N . ALA B 1 78 ? 9.495 -22.221 45.308 1.00 15.06 70 ALA B N 1
ATOM 2090 C CA . ALA B 1 78 ? 10.680 -22.787 45.963 1.00 16.35 70 ALA B CA 1
ATOM 2091 C C . ALA B 1 78 ? 11.773 -21.740 46.120 1.00 15.74 70 ALA B C 1
ATOM 2092 O O . ALA B 1 78 ? 12.504 -21.749 47.110 1.00 16.39 70 ALA B O 1
ATOM 2094 N N . LEU B 1 79 ? 11.917 -20.886 45.109 1.00 15.66 71 LEU B N 1
ATOM 2095 C CA . LEU B 1 79 ? 12.870 -19.775 45.171 1.00 15.68 71 LEU B CA 1
ATOM 2096 C C . LEU B 1 79 ? 12.616 -18.895 46.397 1.00 15.79 71 LEU B C 1
ATOM 2097 O O . LEU B 1 79 ? 13.526 -18.602 47.168 1.00 15.82 71 LEU B O 1
ATOM 2102 N N . ILE B 1 80 ? 11.381 -18.456 46.556 1.00 15.39 72 ILE B N 1
ATOM 2103 C CA . ILE B 1 80 ? 11.046 -17.594 47.662 1.00 16.99 72 ILE B CA 1
ATOM 2104 C C . ILE B 1 80 ? 11.162 -18.354 48.985 1.00 16.87 72 ILE B C 1
ATOM 2105 O O . ILE B 1 80 ? 11.723 -17.821 49.991 1.00 16.62 72 ILE B O 1
ATOM 2110 N N . ALA B 1 81 ? 10.684 -19.602 49.014 1.00 16.18 73 ALA B N 1
ATOM 2111 C CA . ALA B 1 81 ? 10.776 -20.386 50.259 1.00 17.24 73 ALA B CA 1
ATOM 2112 C C . ALA B 1 81 ? 12.239 -20.548 50.681 1.00 17.10 73 ALA B C 1
ATOM 2113 O O . ALA B 1 81 ? 12.569 -20.378 51.839 1.00 17.93 73 ALA B O 1
ATOM 2115 N N . ARG B 1 82 ? 13.111 -20.850 49.729 1.00 16.51 74 ARG B N 1
ATOM 2116 C CA A ARG B 1 82 ? 14.528 -21.075 50.038 0.50 17.70 74 ARG B CA 1
ATOM 2117 C CA B ARG B 1 82 ? 14.521 -21.081 50.046 0.50 17.40 74 ARG B CA 1
ATOM 2118 C C . ARG B 1 82 ? 15.193 -19.809 50.519 1.00 16.33 74 ARG B C 1
ATOM 2119 O O . ARG B 1 82 ? 16.036 -19.843 51.437 1.00 17.11 74 ARG B O 1
ATOM 2134 N N . THR B 1 83 ? 14.829 -18.695 49.896 1.00 14.13 75 THR B N 1
ATOM 2135 C CA . THR B 1 83 ? 15.359 -17.386 50.293 1.00 13.73 75 THR B CA 1
ATOM 2136 C C . THR B 1 83 ? 14.994 -17.120 51.765 1.00 13.76 75 THR B C 1
ATOM 2137 O O . THR B 1 83 ? 15.827 -16.728 52.569 1.00 13.83 75 THR B O 1
ATOM 2141 N N . VAL B 1 84 ? 13.739 -17.347 52.091 1.00 14.10 76 VAL B N 1
ATOM 2142 C CA . VAL B 1 84 ? 13.248 -17.096 53.445 1.00 15.23 76 VAL B CA 1
ATOM 2143 C C . VAL B 1 84 ? 13.878 -18.057 54.442 1.00 16.11 76 VAL B C 1
ATOM 2144 O O . VAL B 1 84 ? 14.203 -17.661 55.579 1.00 16.49 76 VAL B O 1
ATOM 2148 N N . GLU B 1 85 ? 14.018 -19.328 54.072 1.00 16.28 77 GLU B N 1
ATOM 2149 C CA . GLU B 1 85 ? 14.690 -20.273 54.942 1.00 17.80 77 GLU B CA 1
ATOM 2150 C C . GLU B 1 85 ? 16.136 -19.855 55.221 1.00 18.28 77 GLU B C 1
ATOM 2151 O O . GLU B 1 85 ? 16.609 -19.951 56.378 1.00 18.69 77 GLU B O 1
ATOM 2153 N N . ASN B 1 86 ? 16.840 -19.375 54.192 1.00 17.97 78 ASN B N 1
ATOM 2154 C CA . ASN B 1 86 ? 18.243 -18.968 54.362 1.00 19.54 78 ASN B CA 1
ATOM 2155 C C . ASN B 1 86 ? 18.490 -17.684 55.100 1.00 18.65 78 ASN B C 1
ATOM 2156 O O . ASN B 1 86 ? 19.447 -17.569 55.876 1.00 19.53 78 ASN B O 1
ATOM 2161 N N . TYR B 1 87 ? 17.628 -16.707 54.867 1.00 17.66 79 TYR B N 1
ATOM 2162 C CA . TYR B 1 87 ? 17.865 -15.360 55.370 1.00 18.25 79 TYR B CA 1
ATOM 2163 C C . TYR B 1 87 ? 16.787 -14.831 56.340 1.00 18.21 79 TYR B C 1
ATOM 2164 O O . TYR B 1 87 ? 17.006 -13.823 56.982 1.00 20.35 79 TYR B O 1
ATOM 2173 N N . GLY B 1 88 ? 15.684 -15.533 56.491 1.00 17.33 80 GLY B N 1
ATOM 2174 C CA . GLY B 1 88 ? 14.659 -15.195 57.491 1.00 16.98 80 GLY B CA 1
ATOM 2175 C C . GLY B 1 88 ? 13.531 -14.282 57.015 1.00 16.10 80 GLY B C 1
ATOM 2176 O O . GLY B 1 88 ? 12.543 -14.088 57.721 1.00 15.77 80 GLY B O 1
ATOM 2177 N N . ARG B 1 89 ? 13.641 -13.770 55.802 1.00 14.79 81 ARG B N 1
ATOM 2178 C CA . ARG B 1 89 ? 12.697 -12.725 55.300 1.00 14.71 81 ARG B CA 1
ATOM 2179 C C . ARG B 1 89 ? 12.968 -12.436 53.821 1.00 13.37 81 ARG B C 1
ATOM 2180 O O . ARG B 1 89 ? 13.963 -12.909 53.255 1.00 12.90 81 ARG B O 1
ATOM 2188 N N . LEU B 1 90 ? 12.088 -11.649 53.207 1.00 12.39 82 LEU B N 1
ATOM 2189 C CA . LEU B 1 90 ? 12.323 -11.139 51.852 1.00 11.75 82 LEU B CA 1
ATOM 2190 C C . LEU B 1 90 ? 11.932 -9.680 51.896 1.00 11.68 82 LEU B C 1
ATOM 2191 O O . LEU B 1 90 ? 10.776 -9.374 52.195 1.00 12.81 82 LEU B O 1
ATOM 2196 N N . ASP B 1 91 ? 12.852 -8.775 51.606 1.00 11.37 83 ASP B N 1
ATOM 2197 C CA . ASP B 1 91 ? 12.544 -7.350 51.637 1.00 11.44 83 ASP B CA 1
ATOM 2198 C C . ASP B 1 91 ? 12.209 -6.759 50.243 1.00 10.89 83 ASP B C 1
ATOM 2199 O O . ASP B 1 91 ? 11.338 -5.868 50.126 1.00 10.61 83 ASP B O 1
ATOM 2204 N N . ILE B 1 92 ? 12.964 -7.188 49.235 1.00 10.37 84 ILE B N 1
ATOM 2205 C CA . ILE B 1 92 ? 12.884 -6.606 47.874 1.00 10.74 84 ILE B CA 1
ATOM 2206 C C . ILE B 1 92 ? 12.874 -7.720 46.821 1.00 10.54 84 ILE B C 1
ATOM 2207 O O . ILE B 1 92 ? 13.707 -8.625 46.868 1.00 10.16 84 ILE B O 1
ATOM 2212 N N . MET B 1 93 ? 11.930 -7.647 45.877 1.00 10.44 85 MET B N 1
ATOM 2213 C CA . MET B 1 93 ? 11.921 -8.522 44.697 1.00 10.80 85 MET B CA 1
ATOM 2214 C C . MET B 1 93 ? 12.112 -7.664 43.451 1.00 10.31 85 MET B C 1
ATOM 2215 O O . MET B 1 93 ? 11.368 -6.720 43.245 1.00 10.36 85 MET B O 1
ATOM 2220 N N . PHE B 1 94 ? 13.109 -7.977 42.625 1.00 10.40 86 PHE B N 1
ATOM 2221 C CA . PHE B 1 94 ? 13.232 -7.389 41.287 1.00 10.61 86 PHE B CA 1
ATOM 2222 C C . PHE B 1 94 ? 12.881 -8.482 40.283 1.00 10.85 86 PHE B C 1
ATOM 2223 O O . PHE B 1 94 ? 13.662 -9.415 40.062 1.00 11.53 86 PHE B O 1
ATOM 2231 N N . ALA B 1 95 ? 11.662 -8.407 39.747 1.00 10.98 87 ALA B N 1
ATOM 2232 C CA . ALA B 1 95 ? 11.182 -9.386 38.784 1.00 11.45 87 ALA B CA 1
ATOM 2233 C C . ALA B 1 95 ? 11.589 -9.004 37.378 1.00 12.37 87 ALA B C 1
ATOM 2234 O O . ALA B 1 95 ? 10.900 -8.221 36.709 1.00 12.14 87 ALA B O 1
ATOM 2236 N N . ASN B 1 96 ? 12.732 -9.521 36.960 1.00 13.78 88 ASN B N 1
ATOM 2237 C CA . ASN B 1 96 ? 13.443 -9.049 35.793 1.00 15.58 88 ASN B CA 1
ATOM 2238 C C . ASN B 1 96 ? 13.655 -10.076 34.716 1.00 18.34 88 ASN B C 1
ATOM 2239 O O . ASN B 1 96 ? 13.959 -9.707 33.581 1.00 21.31 88 ASN B O 1
ATOM 2244 N N . ALA B 1 97 ? 13.540 -11.354 35.028 1.00 18.35 89 ALA B N 1
ATOM 2245 C CA . ALA B 1 97 ? 13.692 -12.360 33.966 1.00 21.78 89 ALA B CA 1
ATOM 2246 C C . ALA B 1 97 ? 12.934 -11.982 32.681 1.00 22.24 89 ALA B C 1
ATOM 2247 O O . ALA B 1 97 ? 11.795 -11.501 32.713 1.00 21.64 89 ALA B O 1
ATOM 2249 N N . GLY B 1 98 ? 13.568 -12.191 31.552 1.00 24.93 90 GLY B N 1
ATOM 2250 C CA . GLY B 1 98 ? 12.876 -11.980 30.300 1.00 25.41 90 GLY B CA 1
ATOM 2251 C C . GLY B 1 98 ? 13.696 -12.436 29.127 1.00 26.65 90 GLY B C 1
ATOM 2252 O O . GLY B 1 98 ? 14.920 -12.419 29.186 1.00 29.57 90 GLY B O 1
ATOM 2253 N N . ILE B 1 99 ? 13.007 -12.870 28.078 1.00 26.10 91 ILE B N 1
ATOM 2254 C CA . ILE B 1 99 ? 13.630 -13.173 26.805 1.00 27.71 91 ILE B CA 1
ATOM 2255 C C . ILE B 1 99 ? 13.213 -12.193 25.709 1.00 27.34 91 ILE B C 1
ATOM 2256 O O . ILE B 1 99 ? 12.184 -11.494 25.798 1.00 24.90 91 ILE B O 1
ATOM 2261 N N . ALA B 1 100 ? 14.048 -12.138 24.687 1.00 27.63 92 ALA B N 1
ATOM 2262 C CA . ALA B 1 100 ? 13.767 -11.346 23.526 1.00 28.27 92 ALA B CA 1
ATOM 2263 C C . ALA B 1 100 ? 13.953 -12.283 22.343 1.00 28.84 92 ALA B C 1
ATOM 2264 O O . ALA B 1 100 ? 15.077 -12.632 21.970 1.00 31.21 92 ALA B O 1
ATOM 2266 N N . ALA B 1 101 ? 12.849 -12.704 21.772 1.00 26.71 93 ALA B N 1
ATOM 2267 C CA . ALA B 1 101 ? 12.875 -13.716 20.726 1.00 27.35 93 ALA B CA 1
ATOM 2268 C C . ALA B 1 101 ? 11.578 -13.533 19.984 1.00 24.67 93 ALA B C 1
ATOM 2269 O O . ALA B 1 101 ? 10.551 -14.123 20.357 1.00 26.83 93 ALA B O 1
ATOM 2271 N N . ASP B 1 102 ? 11.603 -12.680 18.974 1.00 21.28 94 ASP B N 1
ATOM 2272 C CA . ASP B 1 102 ? 10.353 -12.105 18.503 1.00 18.75 94 ASP B CA 1
ATOM 2273 C C . ASP B 1 102 ? 10.350 -11.955 17.019 1.00 17.64 94 ASP B C 1
ATOM 2274 O O . ASP B 1 102 ? 11.347 -12.236 16.344 1.00 18.33 94 ASP B O 1
ATOM 2279 N N . ALA B 1 103 ? 9.222 -11.467 16.489 1.00 15.56 95 ALA B N 1
ATOM 2280 C CA . ALA B 1 103 ? 9.076 -11.324 15.070 1.00 15.01 95 ALA B CA 1
ATOM 2281 C C . ALA B 1 103 ? 7.808 -10.514 14.778 1.00 13.73 95 ALA B C 1
ATOM 2282 O O . ALA B 1 103 ? 6.945 -10.455 15.639 1.00 12.68 95 ALA B O 1
ATOM 2284 N N . PRO B 1 104 ? 7.665 -9.945 13.574 1.00 13.38 96 PRO B N 1
ATOM 2285 C CA . PRO B 1 104 ? 6.351 -9.429 13.168 1.00 12.69 96 PRO B CA 1
ATOM 2286 C C . PRO B 1 104 ? 5.331 -10.585 13.197 1.00 12.17 96 PRO B C 1
ATOM 2287 O O . PRO B 1 104 ? 5.704 -11.762 13.068 1.00 11.91 96 PRO B O 1
ATOM 2291 N N . ILE B 1 105 ? 4.060 -10.264 13.438 1.00 11.47 97 ILE B N 1
ATOM 2292 C CA . ILE B 1 105 ? 3.099 -11.302 13.763 1.00 11.52 97 ILE B CA 1
ATOM 2293 C C . ILE B 1 105 ? 2.983 -12.386 12.677 1.00 12.21 97 ILE B C 1
ATOM 2294 O O . ILE B 1 105 ? 2.797 -13.582 12.977 1.00 11.89 97 ILE B O 1
ATOM 2299 N N . ASP B 1 106 ? 3.155 -12.009 11.418 1.00 12.80 98 ASP B N 1
ATOM 2300 C CA . ASP B 1 106 ? 3.011 -12.975 10.351 1.00 14.47 98 ASP B CA 1
ATOM 2301 C C . ASP B 1 106 ? 4.098 -14.051 10.381 1.00 15.45 98 ASP B C 1
ATOM 2302 O O . ASP B 1 106 ? 3.916 -15.109 9.776 1.00 16.21 98 ASP B O 1
ATOM 2307 N N . GLU B 1 107 ? 5.213 -13.767 11.057 1.00 15.42 99 GLU B N 1
ATOM 2308 C CA . GLU B 1 107 ? 6.327 -14.688 11.213 1.00 16.93 99 GLU B CA 1
ATOM 2309 C C . GLU B 1 107 ? 6.441 -15.259 12.615 1.00 16.26 99 GLU B C 1
ATOM 2310 O O . GLU B 1 107 ? 7.317 -16.078 12.876 1.00 17.21 99 GLU B O 1
ATOM 2316 N N . LEU B 1 108 ? 5.590 -14.803 13.5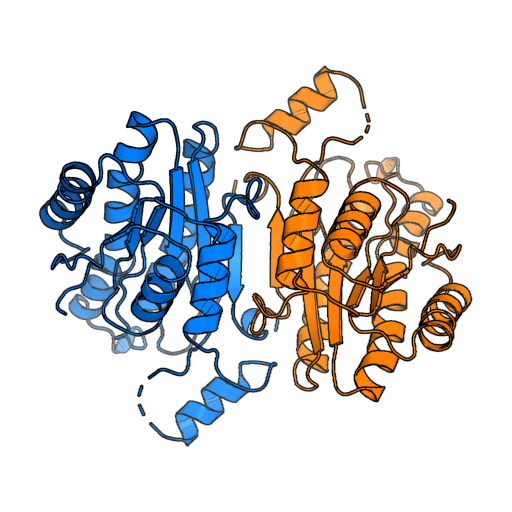18 1.00 14.14 100 LEU B N 1
ATOM 2317 C CA . LEU B 1 108 ? 5.735 -15.191 14.951 1.00 14.01 100 LEU B CA 1
ATOM 2318 C C . LEU B 1 108 ? 4.893 -16.402 15.231 1.00 14.11 100 LEU B C 1
ATOM 2319 O O . LEU B 1 108 ? 3.664 -16.305 15.289 1.00 13.29 100 LEU B O 1
ATOM 2324 N N . ASP B 1 109 ? 5.517 -17.542 15.410 1.00 15.24 101 ASP B N 1
ATOM 2325 C CA . ASP B 1 109 ? 4.692 -18.697 15.672 1.00 16.52 101 ASP B CA 1
ATOM 2326 C C . ASP B 1 109 ? 4.254 -18.780 17.117 1.00 15.05 101 ASP B C 1
ATOM 2327 O O . ASP B 1 109 ? 4.792 -18.116 18.016 1.00 14.06 101 ASP B O 1
ATOM 2332 N N . GLU B 1 110 ? 3.238 -19.599 17.291 1.00 15.24 102 GLU B N 1
ATOM 2333 C CA . GLU B 1 110 ? 2.517 -19.655 18.531 1.00 14.76 102 GLU B CA 1
ATOM 2334 C C . GLU B 1 110 ? 3.449 -20.053 19.667 1.00 14.32 102 GLU B C 1
ATOM 2335 O O . GLU B 1 110 ? 3.292 -19.574 20.807 1.00 13.56 102 GLU B O 1
ATOM 2341 N N . ALA B 1 111 ? 4.394 -20.983 19.404 1.00 14.51 103 ALA B N 1
ATOM 2342 C CA . ALA B 1 111 ? 5.289 -21.377 20.505 1.00 14.28 103 ALA B CA 1
ATOM 2343 C C . ALA B 1 111 ? 6.198 -20.221 20.960 1.00 13.56 103 ALA B C 1
ATOM 2344 O O . ALA B 1 111 ? 6.514 -20.095 22.148 1.00 13.11 103 ALA B O 1
ATOM 2346 N N . ALA B 1 112 ? 6.639 -19.406 20.021 1.00 13.14 104 ALA B N 1
ATOM 234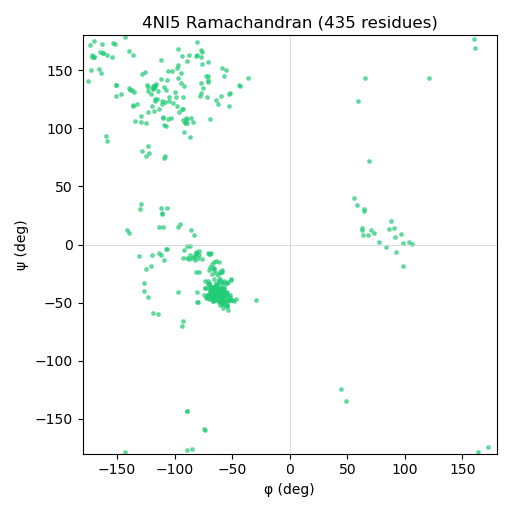7 C CA . ALA B 1 112 ? 7.466 -18.229 20.334 1.00 12.73 104 ALA B CA 1
ATOM 2348 C C . ALA B 1 112 ? 6.679 -17.157 21.111 1.00 12.03 104 ALA B C 1
ATOM 2349 O O . ALA B 1 112 ? 7.150 -16.613 22.113 1.00 12.03 104 ALA B O 1
ATOM 2351 N N . TRP B 1 113 ? 5.479 -16.880 20.669 1.00 11.59 105 TRP B N 1
ATOM 2352 C CA . TRP B 1 113 ? 4.587 -16.010 21.388 1.00 11.31 105 TRP B CA 1
ATOM 2353 C C . TRP B 1 113 ? 4.435 -16.517 22.802 1.00 11.42 105 TRP B C 1
ATOM 2354 O O . TRP B 1 113 ? 4.660 -15.779 23.775 1.00 11.05 105 TRP B O 1
ATOM 2365 N N . GLN B 1 114 ? 4.086 -17.792 22.937 1.00 12.11 106 GLN B N 1
ATOM 2366 C CA . GLN B 1 114 ? 3.777 -18.300 24.271 1.00 12.80 106 GLN B CA 1
ATOM 2367 C C . GLN B 1 114 ? 5.000 -18.283 25.203 1.00 12.34 106 GLN B C 1
ATOM 2368 O O . GLN B 1 114 ? 4.868 -18.031 26.398 1.00 11.66 106 GLN B O 1
ATOM 2374 N N . LYS B 1 115 ? 6.177 -18.574 24.654 1.00 12.33 107 LYS B N 1
ATOM 2375 C CA . LYS B 1 115 ? 7.390 -18.576 25.496 1.00 12.22 107 LYS B CA 1
ATOM 2376 C C . LYS B 1 115 ? 7.655 -17.186 26.065 1.00 11.68 107 LYS B C 1
ATOM 2377 O O . LYS B 1 115 ? 7.966 -17.068 27.263 1.00 11.45 107 LYS B O 1
ATOM 2379 N N . THR B 1 116 ? 7.490 -16.150 25.247 1.00 11.24 108 THR B N 1
ATOM 2380 C CA . THR B 1 116 ? 7.667 -14.782 25.727 1.00 10.80 108 THR B CA 1
ATOM 2381 C C . THR B 1 116 ? 6.589 -14.395 26.740 1.00 10.58 108 THR B C 1
ATOM 2382 O O . THR B 1 116 ? 6.899 -13.819 27.764 1.00 10.30 108 THR B O 1
ATOM 2386 N N . ILE B 1 117 ? 5.335 -14.736 26.467 1.00 10.46 109 ILE B N 1
ATOM 2387 C CA . ILE B 1 117 ? 4.284 -14.421 27.438 1.00 10.79 109 ILE B CA 1
ATOM 2388 C C . ILE B 1 117 ? 4.577 -15.155 28.759 1.00 10.92 109 ILE B C 1
ATOM 2389 O O . ILE B 1 117 ? 4.517 -14.566 29.841 1.00 10.99 109 ILE B O 1
ATOM 2394 N N . ASP B 1 118 ? 4.962 -16.434 28.668 1.00 11.60 110 ASP B N 1
ATOM 2395 C CA . ASP B 1 118 ? 5.214 -17.233 29.860 1.00 12.29 110 ASP B CA 1
ATOM 2396 C C . ASP B 1 118 ? 6.289 -16.615 30.759 1.00 11.85 110 ASP B C 1
ATOM 2397 O O . ASP B 1 118 ? 6.107 -16.493 31.976 1.00 11.41 110 ASP B O 1
ATOM 2402 N N . ILE B 1 119 ? 7.421 -16.253 30.164 1.00 11.85 111 ILE B N 1
ATOM 2403 C CA . ILE B 1 119 ? 8.547 -15.784 30.917 1.00 11.92 111 ILE B CA 1
ATOM 2404 C C . ILE B 1 119 ? 8.391 -14.308 31.306 1.00 11.69 111 ILE B C 1
ATOM 2405 O O . ILE B 1 119 ? 8.575 -13.957 32.477 1.00 11.64 111 ILE B O 1
ATOM 2410 N N . ASN B 1 120 ? 8.056 -13.473 30.332 1.00 11.15 112 ASN B N 1
ATOM 2411 C CA A ASN B 1 120 ? 8.090 -12.030 30.504 0.50 10.72 112 ASN B CA 1
ATOM 2412 C CA B ASN B 1 120 ? 8.087 -12.032 30.516 0.50 11.13 112 ASN B CA 1
ATOM 2413 C C . ASN B 1 120 ? 6.854 -11.453 31.180 1.00 10.54 112 ASN B C 1
ATOM 2414 O O . ASN B 1 120 ? 6.900 -10.336 31.665 1.00 10.92 112 ASN B O 1
ATOM 2423 N N . LEU B 1 121 ? 5.754 -12.176 31.163 1.00 10.08 113 LEU B N 1
ATOM 2424 C CA . LEU B 1 121 ? 4.507 -11.700 31.802 1.00 9.77 113 LEU B CA 1
ATOM 2425 C C . LEU B 1 121 ? 4.057 -12.614 32.910 1.00 9.80 113 LEU B C 1
ATOM 2426 O O . LEU B 1 121 ? 3.984 -12.204 34.072 1.00 9.78 113 LEU B O 1
ATOM 2431 N N . THR B 1 122 ? 3.809 -13.878 32.611 1.00 10.04 114 THR B N 1
ATOM 2432 C CA . THR B 1 122 ? 3.415 -14.814 33.662 1.00 10.31 114 THR B CA 1
ATOM 2433 C C . THR B 1 122 ? 4.493 -14.950 34.732 1.00 10.09 114 THR B C 1
ATOM 2434 O O . THR B 1 122 ? 4.196 -15.046 35.935 1.00 9.92 114 THR B O 1
ATOM 2438 N N . GLY B 1 123 ? 5.757 -14.926 34.329 1.00 9.99 115 GLY B N 1
ATOM 2439 C CA . GLY B 1 123 ? 6.836 -14.989 35.318 1.00 10.22 115 GLY B CA 1
ATOM 2440 C C . GLY B 1 123 ? 6.834 -13.821 36.289 1.00 9.85 115 GLY B C 1
ATOM 2441 O O . GLY B 1 123 ? 7.156 -13.973 37.492 1.00 10.02 115 GLY B O 1
ATOM 2442 N N . VAL B 1 124 ? 6.425 -12.660 35.806 1.00 9.59 116 VAL B N 1
ATOM 2443 C CA . VAL B 1 124 ? 6.312 -11.476 36.662 1.00 9.36 116 VAL B CA 1
ATOM 2444 C C . VAL B 1 124 ? 5.118 -11.637 37.616 1.00 9.27 116 VAL B C 1
ATOM 2445 O O . VAL B 1 124 ? 5.250 -11.404 38.792 1.00 9.22 116 VAL B O 1
ATOM 2449 N N . TYR B 1 125 ? 3.968 -12.085 37.106 1.00 9.20 117 TYR B N 1
ATOM 2450 C CA . TYR B 1 125 ? 2.840 -12.445 37.981 1.00 9.27 117 TYR B CA 1
ATOM 2451 C C . TYR B 1 125 ? 3.242 -13.434 39.082 1.00 9.63 117 TYR B C 1
ATOM 2452 O O . TYR B 1 125 ? 2.921 -13.227 40.258 1.00 9.72 117 TYR B O 1
ATOM 2461 N N . LEU B 1 126 ? 3.956 -14.496 38.711 1.00 10.08 118 LEU B N 1
ATOM 2462 C CA . LEU B 1 126 ? 4.325 -15.510 39.696 1.00 10.62 118 LEU B CA 1
ATOM 2463 C C . LEU B 1 126 ? 5.278 -14.987 40.773 1.00 10.54 118 LEU B C 1
ATOM 2464 O O . LEU B 1 126 ? 5.063 -15.165 41.985 1.00 10.26 118 LEU B O 1
ATOM 2469 N N . CYS B 1 127 ? 6.305 -14.294 40.321 1.00 10.41 119 CYS B N 1
ATOM 2470 C CA . CYS B 1 127 ? 7.275 -13.718 41.233 1.00 10.70 119 CYS B CA 1
ATOM 2471 C C . CYS B 1 127 ? 6.613 -12.650 42.121 1.00 10.27 119 CYS B C 1
ATOM 2472 O O . CYS B 1 127 ? 6.846 -12.633 43.357 1.00 10.31 119 CYS B O 1
ATOM 2475 N N . ASP B 1 128 ? 5.777 -11.802 41.528 1.00 9.72 120 ASP B N 1
ATOM 2476 C CA . ASP B 1 128 ? 5.041 -10.809 42.287 1.00 9.59 120 ASP B CA 1
ATOM 2477 C C . ASP B 1 128 ? 4.100 -11.470 43.319 1.00 9.50 120 ASP B C 1
ATOM 2478 O O . ASP B 1 128 ? 4.045 -11.071 44.495 1.00 9.18 120 ASP B O 1
ATOM 2483 N N . LYS B 1 129 ? 3.390 -12.504 42.892 1.00 9.48 121 LYS B N 1
ATOM 2484 C CA . LYS B 1 129 ? 2.379 -13.146 43.741 1.00 9.70 121 LYS B CA 1
ATOM 2485 C C . LYS B 1 129 ? 3.026 -13.711 45.002 1.00 9.91 121 LYS B C 1
ATOM 2486 O O . LYS B 1 129 ? 2.576 -13.409 46.134 1.00 9.44 121 LYS B O 1
ATOM 2492 N N . TYR B 1 130 ? 4.086 -14.517 44.827 1.00 10.06 122 TYR B N 1
ATOM 2493 C CA . TYR B 1 130 ? 4.689 -15.163 45.964 1.00 10.65 122 TYR B CA 1
ATOM 2494 C C . TYR B 1 130 ? 5.592 -14.277 46.775 1.00 10.61 122 TYR B C 1
ATOM 2495 O O . TYR B 1 130 ? 5.726 -14.491 47.990 1.00 10.85 122 TYR B O 1
ATOM 2504 N N . ALA B 1 131 ? 6.127 -13.216 46.165 1.00 10.15 123 ALA B N 1
ATOM 2505 C CA . ALA B 1 131 ? 6.819 -12.171 46.946 1.00 10.10 123 ALA B CA 1
ATOM 2506 C C . ALA B 1 131 ? 5.818 -11.417 47.823 1.00 9.83 123 ALA B C 1
ATOM 2507 O O . ALA B 1 131 ? 6.065 -11.210 49.035 1.00 9.75 123 ALA B O 1
ATOM 2509 N N . ILE B 1 132 ? 4.669 -11.067 47.241 1.00 9.81 124 ILE B N 1
ATOM 2510 C CA . ILE B 1 132 ? 3.646 -10.349 47.984 1.00 10.18 124 ILE B CA 1
ATOM 2511 C C . ILE B 1 132 ? 3.124 -11.176 49.142 1.00 10.57 124 ILE B C 1
ATOM 2512 O O . ILE B 1 132 ? 2.894 -10.668 50.221 1.00 10.74 124 ILE B O 1
ATOM 2517 N N . ASP B 1 133 ? 2.932 -12.481 48.977 1.00 11.11 125 ASP B N 1
ATOM 2518 C CA . ASP B 1 133 ? 2.485 -13.260 50.133 1.00 11.88 125 ASP B CA 1
ATOM 2519 C C . ASP B 1 133 ? 3.479 -13.135 51.288 1.00 11.36 125 ASP B C 1
ATOM 2520 O O . ASP B 1 133 ? 3.098 -12.963 52.451 1.00 10.87 125 ASP B O 1
ATOM 2525 N N . GLN B 1 134 ? 4.768 -13.225 50.962 1.00 10.71 126 GLN B N 1
ATOM 2526 C CA . GLN B 1 134 ? 5.799 -13.170 51.983 1.00 10.87 126 GLN B CA 1
ATOM 2527 C C . GLN B 1 134 ? 5.822 -11.775 52.608 1.00 10.73 126 GLN B C 1
ATOM 2528 O O . GLN B 1 134 ? 5.868 -11.639 53.855 1.00 10.86 126 GLN B O 1
ATOM 2534 N N . MET B 1 135 ? 5.735 -10.755 51.779 1.00 10.43 127 MET B N 1
ATOM 2535 C CA . MET B 1 135 ? 5.803 -9.375 52.273 1.00 10.62 127 MET B CA 1
ATOM 2536 C C . MET B 1 135 ? 4.569 -9.031 53.124 1.00 10.83 127 MET B C 1
ATOM 2537 O O . MET B 1 135 ? 4.709 -8.388 54.178 1.00 10.79 127 MET B O 1
ATOM 2542 N N . ARG B 1 136 ? 3.387 -9.451 52.704 1.00 11.17 128 ARG B N 1
ATOM 2543 C CA . ARG B 1 136 ? 2.218 -9.228 53.577 1.00 11.95 128 ARG B CA 1
ATOM 2544 C C . ARG B 1 136 ? 2.422 -9.868 54.969 1.00 11.95 128 ARG B C 1
ATOM 2545 O O . ARG B 1 136 ? 1.999 -9.313 55.962 1.00 12.19 128 ARG B O 1
ATOM 2553 N N . SER B 1 137 ? 3.002 -11.068 55.040 1.00 11.71 129 SER B N 1
ATOM 2554 C CA . SER B 1 137 ? 3.208 -11.728 56.316 1.00 12.02 129 SER B CA 1
ATOM 2555 C C . SER B 1 137 ? 4.167 -10.928 57.203 1.00 11.77 129 SER B C 1
ATOM 2556 O O . SER B 1 137 ? 4.128 -11.049 58.425 1.00 11.87 129 SER B O 1
ATOM 2559 N N . GLN B 1 138 ? 5.018 -10.110 56.599 1.00 11.39 130 GLN B N 1
ATOM 2560 C CA . GLN B 1 138 ? 5.980 -9.248 57.321 1.00 11.55 130 GLN B CA 1
ATOM 2561 C C . GLN B 1 138 ? 5.473 -7.860 57.616 1.00 11.68 130 GLN B C 1
ATOM 2562 O O . GLN B 1 138 ? 6.108 -7.112 58.355 1.00 12.04 130 GLN B O 1
ATOM 2568 N N . GLY B 1 139 ? 4.353 -7.469 57.016 1.00 11.37 131 GLY B N 1
ATOM 2569 C CA . GLY B 1 139 ? 3.847 -6.109 57.149 1.00 11.39 131 GLY B CA 1
ATOM 2570 C C . GLY B 1 139 ? 4.397 -5.093 56.166 1.00 11.08 131 GLY B C 1
ATOM 2571 O O . GLY B 1 139 ? 4.250 -3.901 56.396 1.00 11.58 131 GLY B O 1
ATOM 2572 N N . GLY B 1 140 ? 5.064 -5.534 55.109 1.00 10.95 132 GLY B N 1
ATOM 2573 C CA . GLY B 1 140 ? 5.526 -4.629 54.080 1.00 10.90 132 GLY B CA 1
ATOM 2574 C C . GLY B 1 140 ? 6.627 -5.176 53.213 1.00 10.98 132 GLY B C 1
ATOM 2575 O O . GLY B 1 140 ? 7.177 -6.224 53.491 1.00 10.98 132 GLY B O 1
ATOM 2576 N N . GLY B 1 141 ? 6.904 -4.458 52.125 1.00 10.95 133 GLY B N 1
ATOM 2577 C CA . GLY B 1 141 ? 8.028 -4.774 51.279 1.00 11.10 133 GLY B CA 1
ATOM 2578 C C . GLY B 1 141 ? 7.996 -3.935 50.035 1.00 10.91 133 GLY B C 1
ATOM 2579 O O . GLY B 1 141 ? 7.170 -3.032 49.899 1.00 10.80 133 GLY B O 1
ATOM 2580 N N . VAL B 1 142 ? 8.905 -4.210 49.122 1.00 11.15 134 VAL B N 1
ATOM 2581 C CA . VAL B 1 142 ? 9.021 -3.434 47.880 1.00 11.59 134 VAL B CA 1
ATOM 2582 C C . VAL B 1 142 ? 9.238 -4.340 46.690 1.00 10.92 134 VAL B C 1
ATOM 2583 O O . VAL B 1 142 ? 10.045 -5.256 46.735 1.00 10.32 134 VAL B O 1
ATOM 2587 N N . ILE B 1 143 ? 8.498 -4.114 45.608 1.00 10.33 135 ILE B N 1
ATOM 2588 C CA . ILE B 1 143 ? 8.700 -4.820 44.355 1.00 10.77 135 ILE B CA 1
ATOM 2589 C C . ILE B 1 143 ? 9.101 -3.833 43.272 1.00 9.91 135 ILE B C 1
ATOM 2590 O O . ILE B 1 143 ? 8.507 -2.749 43.157 1.00 9.38 135 ILE B O 1
ATOM 2595 N N . VAL B 1 144 ? 10.106 -4.202 42.481 1.00 9.66 136 VAL B N 1
ATOM 2596 C CA . VAL B 1 144 ? 10.369 -3.540 41.201 1.00 9.62 136 VAL B CA 1
ATOM 2597 C C . VAL B 1 144 ? 10.202 -4.557 40.098 1.00 9.61 136 VAL B C 1
ATOM 2598 O O . VAL B 1 144 ? 10.811 -5.621 40.135 1.00 9.94 136 VAL B O 1
ATOM 2602 N N . ASN B 1 145 ? 9.311 -4.251 39.143 1.00 9.12 137 ASN B N 1
ATOM 2603 C CA . ASN B 1 145 ? 9.122 -5.078 37.989 1.00 9.28 137 ASN B CA 1
ATOM 2604 C C . ASN B 1 145 ? 9.930 -4.516 36.807 1.00 9.84 137 ASN B C 1
ATOM 2605 O O . ASN B 1 145 ? 10.098 -3.289 36.659 1.00 9.70 137 ASN B O 1
ATOM 2610 N N . CYS B 1 146 ? 10.484 -5.391 35.998 1.00 10.46 138 CYS B N 1
ATOM 2611 C CA . CYS B 1 146 ? 11.145 -4.919 34.762 1.00 11.80 138 CYS B CA 1
ATOM 2612 C C . CYS B 1 146 ? 10.111 -4.740 33.659 1.00 10.81 138 CYS B C 1
ATOM 2613 O O . CYS B 1 146 ? 9.628 -5.687 33.092 1.00 11.43 138 CYS B O 1
ATOM 2616 N N . GLY B 1 147 ? 9.779 -3.483 33.360 1.00 10.41 139 GLY B N 1
ATOM 2617 C CA . GLY B 1 147 ? 8.999 -3.124 32.201 1.00 9.89 139 GLY B CA 1
ATOM 2618 C C . GLY B 1 147 ? 9.973 -2.888 31.042 1.00 10.10 139 GLY B C 1
ATOM 2619 O O . GLY B 1 147 ? 11.037 -3.495 30.976 1.00 10.57 139 GLY B O 1
ATOM 2620 N N . SER B 1 148 ? 9.636 -1.907 30.215 1.00 9.50 140 SER B N 1
ATOM 2621 C CA . SER B 1 148 ? 10.388 -1.626 28.976 1.00 9.46 140 SER B CA 1
ATOM 2622 C C . SER B 1 148 ? 9.843 -0.319 28.403 1.00 9.11 140 SER B C 1
ATOM 2623 O O . SER B 1 148 ? 8.699 0.039 28.681 1.00 8.59 140 SER B O 1
ATOM 2626 N N . ILE B 1 149 ? 10.609 0.328 27.516 1.00 8.74 141 ILE B N 1
ATOM 2627 C CA . ILE B 1 149 ? 9.988 1.300 26.593 1.00 8.71 141 ILE B CA 1
ATOM 2628 C C . ILE B 1 149 ? 8.800 0.654 25.914 1.00 8.66 141 ILE B C 1
ATOM 2629 O O . ILE B 1 149 ? 7.842 1.330 25.587 1.00 8.90 141 ILE B O 1
ATOM 2634 N N . HIS B 1 150 ? 8.859 -0.667 25.724 1.00 8.83 142 HIS B N 1
ATOM 2635 C CA . HIS B 1 150 ? 7.809 -1.392 25.044 1.00 9.14 142 HIS B CA 1
ATOM 2636 C C . HIS B 1 150 ? 6.671 -1.806 25.961 1.00 9.40 142 HIS B C 1
ATOM 2637 O O . HIS B 1 150 ? 5.758 -2.540 25.523 1.00 9.65 142 HIS B O 1
ATOM 2644 N N . SER B 1 151 ? 6.654 -1.249 27.181 1.00 9.24 143 SER B N 1
ATOM 2645 C CA . SER B 1 151 ? 5.435 -1.181 27.979 1.00 9.23 143 SER B CA 1
ATOM 2646 C C . SER B 1 151 ? 4.549 -0.022 27.524 1.00 9.40 143 SER B C 1
ATOM 2647 O O . SER B 1 151 ? 3.401 0.104 28.019 1.00 9.59 143 SER B O 1
ATOM 2650 N N . HIS B 1 152 ? 5.101 0.866 26.677 1.00 9.57 144 HIS B N 1
ATOM 2651 C CA . HIS B 1 152 ? 4.506 2.154 26.320 1.00 10.04 144 HIS B CA 1
ATOM 2652 C C . HIS B 1 152 ? 4.304 2.315 24.824 1.00 9.83 144 HIS B C 1
ATOM 2653 O O . HIS B 1 152 ? 3.259 2.774 24.393 1.00 9.79 144 HIS B O 1
ATOM 2660 N N . VAL B 1 153 ? 5.323 1.953 24.064 1.00 9.40 145 VAL B N 1
ATOM 2661 C CA . VAL B 1 153 ? 5.305 2.057 22.586 1.00 9.21 145 VAL B CA 1
ATOM 2662 C C . VAL B 1 153 ? 5.640 0.723 21.921 1.00 8.96 145 VAL B C 1
ATOM 2663 O O . VAL B 1 153 ? 6.412 -0.061 22.438 1.00 8.53 145 VAL B O 1
ATOM 2667 N N . GLY B 1 154 ? 5.064 0.466 20.737 1.00 9.17 146 GLY B N 1
ATOM 2668 C CA . GLY B 1 154 ? 5.415 -0.746 19.980 1.00 9.57 146 GLY B CA 1
ATOM 2669 C C . GLY B 1 154 ? 6.597 -0.439 19.074 1.00 10.06 146 GLY B C 1
ATOM 2670 O O . GLY B 1 154 ? 7.135 0.668 19.086 1.00 10.00 146 GLY B O 1
ATOM 2671 N N . LYS B 1 155 ? 6.981 -1.413 18.282 1.00 10.32 147 LYS B N 1
ATOM 2672 C CA . LYS B 1 155 ? 8.089 -1.273 17.329 1.00 11.17 147 LYS B CA 1
ATOM 2673 C C . LYS B 1 155 ? 7.965 -2.422 16.365 1.00 11.43 147 LYS B C 1
ATOM 2674 O O . LYS B 1 155 ? 7.518 -3.502 16.741 1.00 11.03 147 LYS B O 1
ATOM 2680 N N . SER B 1 156 ? 8.362 -2.204 15.109 1.00 12.09 148 SER B N 1
ATOM 2681 C CA . SER B 1 156 ? 8.288 -3.266 14.113 1.00 12.89 148 SER B CA 1
ATOM 2682 C C . SER B 1 156 ? 8.980 -4.487 14.621 1.00 12.67 148 SER B C 1
ATOM 2683 O O . SER B 1 156 ? 10.137 -4.430 15.064 1.00 12.55 148 SER B O 1
ATOM 2686 N N . GLY B 1 157 ? 8.298 -5.619 14.554 1.00 12.54 149 GLY B N 1
ATOM 2687 C CA . GLY B 1 157 ? 8.944 -6.888 14.913 1.00 12.73 149 GLY B CA 1
ATOM 2688 C C . GLY B 1 157 ? 8.950 -7.190 16.393 1.00 12.62 149 GLY B C 1
ATOM 2689 O O . GLY B 1 157 ? 9.417 -8.242 16.783 1.00 13.20 149 GLY B O 1
ATOM 2690 N N . VAL B 1 158 ? 8.431 -6.286 17.215 1.00 11.66 150 VAL B N 1
ATOM 2691 C CA . VAL B 1 158 ? 8.452 -6.454 18.682 1.00 11.47 150 VAL B CA 1
ATOM 2692 C C . VAL B 1 158 ? 7.013 -6.731 19.102 1.00 11.22 150 VAL B C 1
ATOM 2693 O O . VAL B 1 158 ? 6.278 -5.844 19.628 1.00 11.98 150 VAL B O 1
ATOM 2697 N N . THR B 1 159 ? 6.565 -7.961 18.822 1.00 10.92 151 THR B N 1
ATOM 2698 C CA . THR B 1 159 ? 5.156 -8.321 18.966 1.00 10.75 151 THR B CA 1
ATOM 2699 C C . THR B 1 159 ? 4.853 -8.922 20.334 1.00 10.32 151 THR B C 1
ATOM 2700 O O . THR B 1 159 ? 4.143 -8.319 21.163 1.00 9.88 151 THR B O 1
ATOM 2704 N N . ALA B 1 160 ? 5.409 -10.096 20.609 1.00 10.49 152 ALA B N 1
ATOM 2705 C CA . ALA B 1 160 ? 5.141 -10.749 21.891 1.00 10.40 152 ALA B CA 1
ATOM 2706 C C . ALA B 1 160 ? 5.760 -9.974 23.061 1.00 10.10 152 ALA B C 1
ATOM 2707 O O . ALA B 1 160 ? 5.176 -9.893 24.147 1.00 9.34 152 ALA B O 1
ATOM 2709 N N . TYR B 1 161 ? 6.939 -9.407 22.821 1.00 10.30 153 TYR B N 1
ATOM 2710 C CA . TYR B 1 161 ? 7.647 -8.693 23.871 1.00 10.74 153 TYR B CA 1
ATOM 2711 C C . TYR B 1 161 ? 6.911 -7.435 24.296 1.00 9.86 153 TYR B C 1
ATOM 2712 O O . TYR B 1 161 ? 6.769 -7.161 25.512 1.00 9.71 153 TYR B O 1
ATOM 2721 N N . ALA B 1 162 ? 6.340 -6.723 23.315 1.00 9.44 154 ALA B N 1
ATOM 2722 C CA . ALA B 1 162 ? 5.535 -5.532 23.618 1.00 9.18 154 ALA B CA 1
ATOM 2723 C C . ALA B 1 162 ? 4.276 -5.930 24.383 1.00 8.77 154 ALA B C 1
ATOM 2724 O O . ALA B 1 162 ? 3.921 -5.316 25.398 1.00 8.89 154 ALA B O 1
ATOM 2726 N N . ALA B 1 163 ? 3.591 -6.973 23.917 1.00 8.46 155 ALA B N 1
ATOM 2727 C CA . ALA B 1 163 ? 2.381 -7.426 24.582 1.00 8.46 155 ALA B CA 1
ATOM 2728 C C . ALA B 1 163 ? 2.726 -7.757 26.046 1.00 8.24 155 ALA B C 1
ATOM 2729 O O . ALA B 1 163 ? 2.001 -7.365 26.975 1.00 8.42 155 ALA B O 1
ATOM 2731 N N . ALA B 1 164 ? 3.791 -8.528 26.242 1.00 8.34 156 ALA B N 1
ATOM 2732 C CA . ALA B 1 164 ? 4.186 -8.927 27.611 1.00 8.35 156 ALA B CA 1
ATOM 2733 C C . ALA B 1 164 ? 4.485 -7.703 28.480 1.00 8.37 156 ALA B C 1
ATOM 2734 O O . ALA B 1 164 ? 4.053 -7.613 29.676 1.00 7.71 156 ALA B O 1
ATOM 2736 N N . LYS B 1 165 ? 5.222 -6.748 27.918 1.00 8.60 157 LYS B N 1
ATOM 2737 C CA . LYS B 1 165 ? 5.650 -5.599 28.712 1.00 8.92 157 LYS B CA 1
ATOM 2738 C C . LYS B 1 165 ? 4.509 -4.616 28.992 1.00 8.37 157 LYS B C 1
ATOM 2739 O O . LYS B 1 165 ? 4.463 -3.996 30.051 1.00 8.10 157 LYS B O 1
ATOM 2745 N N . GLY B 1 166 ? 3.563 -4.510 28.060 1.00 7.96 158 GLY B N 1
ATOM 2746 C CA . GLY B 1 166 ? 2.369 -3.784 28.311 1.00 7.92 158 GLY B CA 1
ATOM 2747 C C . GLY B 1 166 ? 1.608 -4.410 29.463 1.00 7.76 158 GLY B C 1
ATOM 2748 O O . GLY B 1 166 ? 1.044 -3.714 30.299 1.00 7.90 158 GLY B O 1
ATOM 2749 N N . GLY B 1 167 ? 1.567 -5.746 29.528 1.00 7.66 159 GLY B N 1
ATOM 2750 C CA . GLY B 1 167 ? 0.929 -6.409 30.605 1.00 7.62 159 GLY B CA 1
ATOM 2751 C C . GLY B 1 167 ? 1.631 -6.183 31.924 1.00 7.54 159 GLY B C 1
ATOM 2752 O O . GLY B 1 167 ? 0.989 -6.033 32.948 1.00 7.51 159 GLY B O 1
ATOM 2753 N N . VAL B 1 168 ? 2.942 -6.155 31.898 1.00 7.56 160 VAL B N 1
ATOM 2754 C CA . VAL B 1 168 ? 3.712 -5.894 33.122 1.00 7.69 160 VAL B CA 1
ATOM 2755 C C . VAL B 1 168 ? 3.357 -4.507 33.713 1.00 7.64 160 VAL B C 1
ATOM 2756 O O . VAL B 1 168 ? 3.220 -4.366 34.960 1.00 7.66 160 VAL B O 1
ATOM 2760 N N . LYS B 1 169 ? 3.223 -3.497 32.856 1.00 7.90 161 LYS B N 1
ATOM 2761 C CA . LYS B 1 169 ? 2.878 -2.166 33.294 1.00 8.33 161 LYS B CA 1
ATOM 2762 C C . LYS B 1 169 ? 1.541 -2.182 34.038 1.00 7.89 161 LYS B C 1
ATOM 2763 O O . LYS B 1 169 ? 1.404 -1.670 35.171 1.00 7.59 161 LYS B O 1
ATOM 2769 N N . LEU B 1 170 ? 0.539 -2.768 33.412 1.00 7.99 162 LEU B N 1
ATOM 2770 C CA . LEU B 1 170 ? -0.787 -2.784 34.031 1.00 8.07 162 LEU B CA 1
ATOM 2771 C C . LEU B 1 170 ? -0.847 -3.618 35.300 1.00 8.31 162 LEU B C 1
ATOM 2772 O O . LEU B 1 170 ? -1.530 -3.254 36.289 1.00 8.48 162 LEU B O 1
ATOM 2777 N N . LEU B 1 171 ? -0.180 -4.774 35.293 1.00 8.38 163 LEU B N 1
ATOM 2778 C CA . LEU B 1 171 ? -0.048 -5.587 36.491 1.00 8.74 163 LEU B CA 1
ATOM 2779 C C . LEU B 1 171 ? 0.543 -4.777 37.623 1.00 8.50 163 LEU B C 1
ATOM 2780 O O . LEU B 1 171 ? 0.025 -4.804 38.746 1.00 8.69 163 LEU B O 1
ATOM 2785 N N . THR B 1 172 ? 1.630 -4.062 37.324 1.00 8.47 164 THR B N 1
ATOM 2786 C CA . THR B 1 172 ? 2.289 -3.174 38.301 1.00 8.24 164 THR B CA 1
ATOM 2787 C C . THR B 1 172 ? 1.309 -2.165 38.927 1.00 8.16 164 THR B C 1
ATOM 2788 O O . THR B 1 172 ? 1.248 -2.003 40.169 1.00 7.82 164 THR B O 1
ATOM 2792 N N . GLN B 1 173 ? 0.477 -1.581 38.080 1.00 8.49 165 GLN B N 1
ATOM 2793 C CA . GLN B 1 173 ? -0.490 -0.592 38.521 1.00 8.79 165 GLN B CA 1
ATOM 2794 C C . GLN B 1 173 ? -1.558 -1.193 39.430 1.00 8.70 165 GLN B C 1
ATOM 2795 O O . GLN B 1 173 ? -1.821 -0.688 40.535 1.00 8.96 165 GLN B O 1
ATOM 2801 N N . THR B 1 174 ? -2.164 -2.308 39.034 1.00 8.66 166 THR B N 1
ATOM 2802 C CA . THR B 1 174 ? -3.121 -2.935 39.927 1.00 8.77 166 THR B CA 1
ATOM 2803 C C . THR B 1 174 ? -2.514 -3.350 41.256 1.00 8.67 166 THR B C 1
ATOM 2804 O O . THR B 1 174 ? -3.165 -3.203 42.298 1.00 8.75 166 THR B O 1
ATOM 2808 N N . LEU B 1 175 ? -1.306 -3.889 41.233 1.00 8.31 167 LEU B N 1
ATOM 2809 C CA . LEU B 1 175 ? -0.665 -4.322 42.492 1.00 8.33 167 LEU B CA 1
ATOM 2810 C C . LEU B 1 175 ? -0.435 -3.105 43.401 1.00 8.32 167 LEU B C 1
ATOM 2811 O O . LEU B 1 175 ? -0.612 -3.175 44.652 1.00 8.29 167 LEU B O 1
ATOM 2816 N N . ALA B 1 176 ? -0.023 -2.003 42.785 1.00 8.30 168 ALA B N 1
ATOM 2817 C CA . ALA B 1 176 ? 0.193 -0.769 43.554 1.00 8.60 168 ALA B CA 1
ATOM 2818 C C . ALA B 1 176 ? -1.090 -0.316 44.273 1.00 8.73 168 ALA B C 1
ATOM 2819 O O . ALA B 1 176 ? -1.081 0.155 45.407 1.00 8.61 168 ALA B O 1
ATOM 2821 N N . ILE B 1 177 ? -2.228 -0.486 43.589 1.00 8.74 169 ILE B N 1
ATOM 2822 C CA . ILE B 1 177 ? -3.527 -0.107 44.121 1.00 9.25 169 ILE B CA 1
ATOM 2823 C C . ILE B 1 177 ? -3.977 -1.055 45.227 1.00 9.55 169 ILE B C 1
ATOM 2824 O O . ILE B 1 177 ? -4.469 -0.631 46.295 1.00 10.01 169 ILE B O 1
ATOM 2829 N N . ASP B 1 178 ? -3.801 -2.359 45.017 1.00 9.79 170 ASP B N 1
ATOM 2830 C CA . ASP B 1 178 ? -4.226 -3.333 46.016 1.00 10.20 170 ASP B CA 1
ATOM 2831 C C . ASP B 1 178 ? -3.326 -3.382 47.227 1.00 10.23 170 ASP B C 1
ATOM 2832 O O . ASP B 1 178 ? -3.804 -3.569 48.333 1.00 10.37 170 ASP B O 1
ATOM 2837 N N . TYR B 1 179 ? -2.030 -3.229 47.039 1.00 10.11 171 TYR B N 1
ATOM 2838 C CA . TYR B 1 179 ? -1.069 -3.503 48.131 1.00 10.17 171 TYR B CA 1
ATOM 2839 C C . TYR B 1 179 ? -0.363 -2.251 48.655 1.00 10.46 171 TYR B C 1
ATOM 2840 O O . TYR B 1 179 ? 0.214 -2.249 49.772 1.00 10.53 171 TYR B O 1
ATOM 2849 N N . GLY B 1 180 ? -0.546 -1.141 47.955 1.00 10.98 172 GLY B N 1
ATOM 2850 C CA . GLY B 1 180 ? -0.186 0.186 48.439 1.00 11.43 172 GLY B CA 1
ATOM 2851 C C . GLY B 1 180 ? -0.691 0.466 49.841 1.00 12.01 172 GLY B C 1
ATOM 2852 O O . GLY B 1 180 ? 0.087 0.909 50.711 1.00 12.37 172 GLY B O 1
ATOM 2853 N N . PRO B 1 181 ? -1.973 0.195 50.101 1.00 12.38 173 PRO B N 1
ATOM 2854 C CA . PRO B 1 181 ? -2.495 0.436 51.431 1.00 13.28 173 PRO B CA 1
ATOM 2855 C C . PRO B 1 181 ? -1.965 -0.504 52.509 1.00 13.54 173 PRO B C 1
ATOM 2856 O O . PRO B 1 181 ? -2.278 -0.317 53.700 1.00 14.68 173 PRO B O 1
ATOM 2860 N N . GLN B 1 182 ? -1.223 -1.525 52.105 1.00 12.99 174 GLN B N 1
ATOM 2861 C CA . GLN B 1 182 ? -0.664 -2.554 52.977 1.00 13.58 174 GLN B CA 1
ATOM 2862 C C . GLN B 1 182 ? 0.873 -2.442 53.072 1.00 12.76 174 GLN B C 1
ATOM 2863 O O . GLN B 1 182 ? 1.571 -3.424 53.304 1.00 12.49 174 GLN B O 1
ATOM 2869 N N . ASN B 1 183 ? 1.375 -1.242 52.875 1.00 12.33 175 ASN B N 1
ATOM 2870 C CA . ASN B 1 183 ? 2.794 -0.962 53.045 1.00 12.90 175 ASN B CA 1
ATOM 2871 C C . ASN B 1 183 ? 3.692 -1.695 52.078 1.00 11.80 175 ASN B C 1
ATOM 2872 O O . ASN B 1 183 ? 4.841 -1.998 52.384 1.00 11.16 175 ASN B O 1
ATOM 2877 N N . ILE B 1 184 ? 3.160 -1.952 50.898 1.00 11.40 176 ILE B N 1
ATOM 2878 C CA . ILE B 1 184 ? 3.951 -2.533 49.825 1.00 11.57 176 ILE B CA 1
ATOM 2879 C C . ILE B 1 184 ? 3.927 -1.546 48.653 1.00 11.72 176 ILE B C 1
ATOM 2880 O O . ILE B 1 184 ? 2.879 -0.981 48.298 1.00 13.20 176 ILE B O 1
ATOM 2885 N N . ARG B 1 185 ? 5.099 -1.232 48.125 1.00 10.79 177 ARG B N 1
ATOM 2886 C CA . ARG B 1 185 ? 5.171 -0.409 46.933 1.00 10.45 177 ARG B CA 1
ATOM 2887 C C . ARG B 1 185 ? 5.547 -1.297 45.770 1.00 10.02 177 ARG B C 1
ATOM 2888 O O . ARG B 1 185 ? 6.375 -2.195 45.925 1.00 9.81 177 ARG B O 1
ATOM 2896 N N . VAL B 1 186 ? 4.950 -1.038 44.603 1.00 9.49 178 VAL B N 1
ATOM 2897 C CA . VAL B 1 186 ? 5.192 -1.797 43.384 1.00 9.43 178 VAL B CA 1
ATOM 2898 C C . VAL B 1 186 ? 5.345 -0.804 42.249 1.00 9.10 178 VAL B C 1
ATOM 2899 O O . VAL B 1 186 ? 4.414 -0.017 41.970 1.00 8.66 178 VAL B O 1
ATOM 2903 N N . ASN B 1 187 ? 6.519 -0.821 41.604 1.00 8.63 179 ASN B N 1
ATOM 2904 C CA . ASN B 1 187 ? 6.829 0.071 40.491 1.00 8.62 179 ASN B CA 1
ATOM 2905 C C . ASN B 1 187 ? 7.516 -0.693 39.383 1.00 8.63 179 ASN B C 1
ATOM 2906 O O . ASN B 1 187 ? 7.973 -1.822 39.584 1.00 8.82 179 ASN B O 1
ATOM 2911 N N . ALA B 1 188 ? 7.555 -0.106 38.174 1.00 8.61 180 ALA B N 1
ATOM 2912 C CA . ALA B 1 188 ? 8.268 -0.678 37.075 1.00 8.91 180 ALA B CA 1
ATOM 2913 C C . ALA B 1 188 ? 9.422 0.191 36.601 1.00 9.26 180 ALA B C 1
ATOM 2914 O O . ALA B 1 188 ? 9.284 1.406 36.532 1.00 10.27 180 ALA B O 1
ATOM 2916 N N . VAL B 1 189 ? 10.553 -0.424 36.303 1.00 9.38 181 VAL B N 1
ATOM 2917 C CA . VAL B 1 189 ? 11.602 0.243 35.589 1.00 9.45 181 VAL B CA 1
ATOM 2918 C C . VAL B 1 189 ? 11.445 -0.081 34.122 1.00 9.45 181 VAL B C 1
ATOM 2919 O O . VAL B 1 189 ? 11.132 -1.220 33.761 1.00 9.74 181 VAL B O 1
ATOM 2923 N N . CYS B 1 190 ? 11.642 0.906 33.273 1.00 9.32 182 CYS B N 1
ATOM 2924 C CA . CYS B 1 190 ? 11.309 0.798 31.848 1.00 9.38 182 CYS B CA 1
ATOM 2925 C C . CYS B 1 190 ? 12.483 1.192 30.953 1.00 9.47 182 CYS B C 1
ATOM 2926 O O . CYS B 1 190 ? 12.561 2.338 30.466 1.00 9.52 182 CYS B O 1
ATOM 2929 N N . PRO B 1 191 ? 13.418 0.277 30.754 1.00 9.72 183 PRO B N 1
ATOM 2930 C CA . PRO B 1 191 ? 14.631 0.622 29.993 1.00 9.97 183 PRO B CA 1
ATOM 2931 C C . PRO B 1 191 ? 14.387 0.769 28.506 1.00 9.92 183 PRO B C 1
ATOM 2932 O O . PRO B 1 191 ? 13.537 0.074 27.981 1.00 9.92 183 PRO B O 1
ATOM 2936 N N . GLY B 1 192 ? 15.098 1.706 27.872 1.00 10.20 184 GLY B N 1
ATOM 2937 C CA . GLY B 1 192 ? 15.302 1.673 26.428 1.00 10.43 184 GLY B CA 1
ATOM 2938 C C . GLY B 1 192 ? 16.295 0.601 26.038 1.00 10.89 184 GLY B C 1
ATOM 2939 O O . GLY B 1 192 ? 16.504 -0.375 26.777 1.00 11.44 184 GLY B O 1
ATOM 2940 N N . TYR B 1 193 ? 16.896 0.728 24.860 1.00 11.01 185 TYR B N 1
ATOM 2941 C CA . TYR B 1 193 ? 17.908 -0.252 24.465 1.00 11.50 185 TYR B CA 1
ATOM 2942 C C . TYR B 1 193 ? 19.224 -0.047 25.196 1.00 12.66 185 TYR B C 1
ATOM 2943 O O . TYR B 1 193 ? 19.690 1.092 25.351 1.00 12.19 185 TYR B O 1
ATOM 2952 N N . ILE B 1 194 ? 19.785 -1.175 25.678 1.00 13.95 186 ILE B N 1
ATOM 2953 C CA . ILE B 1 194 ? 20.981 -1.170 26.555 1.00 16.11 186 ILE B CA 1
ATOM 2954 C C . ILE B 1 194 ? 22.101 -1.899 25.795 1.00 18.68 186 ILE B C 1
ATOM 2955 O O . ILE B 1 194 ? 21.857 -2.937 25.154 1.00 18.42 186 ILE B O 1
ATOM 2960 N N . ASP B 1 195 ? 23.305 -1.362 25.849 1.00 21.55 187 ASP B N 1
ATOM 2961 C CA . ASP B 1 195 ? 24.466 -2.021 25.248 1.00 27.32 187 ASP B CA 1
ATOM 2962 C C . ASP B 1 195 ? 24.798 -3.278 26.070 1.00 31.15 187 ASP B C 1
ATOM 2963 O O . ASP B 1 195 ? 25.285 -3.161 27.173 1.00 36.43 187 ASP B O 1
ATOM 2968 N N . THR B 1 196 ? 24.537 -4.472 25.549 1.00 36.99 188 THR B N 1
ATOM 2969 C CA . THR B 1 196 ? 24.950 -5.735 26.235 1.00 41.42 188 THR B CA 1
ATOM 2970 C C . THR B 1 196 ? 25.765 -6.680 25.345 1.00 43.39 188 THR B C 1
ATOM 2971 O O . THR B 1 196 ? 26.077 -6.377 24.191 1.00 46.00 188 THR B O 1
ATOM 2975 N N . ILE B 1 202 ? 25.115 -7.844 17.000 1.00 45.22 194 ILE B N 1
ATOM 2976 C CA . ILE B 1 202 ? 24.238 -7.151 16.062 1.00 45.27 194 ILE B CA 1
ATOM 2977 C C . ILE B 1 202 ? 25.052 -6.452 14.978 1.00 43.76 194 ILE B C 1
ATOM 2978 O O . ILE B 1 202 ? 26.119 -5.919 15.260 1.00 43.69 194 ILE B O 1
ATOM 2980 N N . PRO B 1 203 ? 24.549 -6.437 13.732 1.00 43.70 195 PRO B N 1
ATOM 2981 C CA . PRO B 1 203 ? 25.180 -5.645 12.675 1.00 42.20 195 PRO B CA 1
ATOM 2982 C C . PRO B 1 203 ? 25.298 -4.158 13.017 1.00 40.56 195 PRO B C 1
ATOM 2983 O O . PRO B 1 203 ? 24.404 -3.593 13.670 1.00 40.55 195 PRO B O 1
ATOM 2987 N N . ASP B 1 204 ? 26.384 -3.528 12.567 1.00 38.52 196 ASP B N 1
ATOM 2988 C CA . ASP B 1 204 ? 26.625 -2.100 12.828 1.00 37.45 196 ASP B CA 1
ATOM 2989 C C . ASP B 1 204 ? 25.444 -1.236 12.442 1.00 34.65 196 ASP B C 1
ATOM 2990 O O . ASP B 1 204 ? 25.071 -0.323 13.180 1.00 33.26 196 ASP B O 1
ATOM 2995 N N . ASP B 1 205 ? 24.879 -1.495 11.264 1.00 33.32 197 ASP B N 1
ATOM 2996 C CA . ASP B 1 205 ? 23.790 -0.657 10.763 1.00 33.54 197 ASP B CA 1
ATOM 2997 C C . ASP B 1 205 ? 22.516 -0.813 11.620 1.00 30.11 197 ASP B C 1
ATOM 2998 O O . ASP B 1 205 ? 21.818 0.160 11.857 1.00 29.82 197 ASP B O 1
ATOM 3003 N N . LYS B 1 206 ? 22.252 -2.024 12.101 1.00 28.36 198 LYS B N 1
ATOM 3004 C CA . LYS B 1 206 ? 21.156 -2.263 13.037 1.00 27.41 198 LYS B CA 1
ATOM 3005 C C . LYS B 1 206 ? 21.391 -1.504 14.345 1.00 26.01 198 LYS B C 1
ATOM 3006 O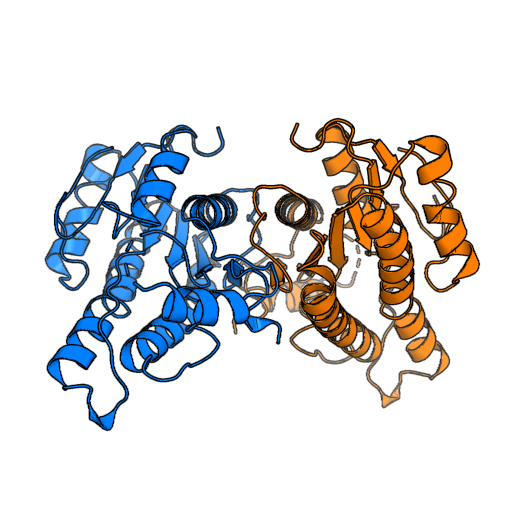 O . LYS B 1 206 ? 20.456 -0.921 14.932 1.00 23.12 198 LYS B O 1
ATOM 3008 N N . LYS B 1 207 ? 22.634 -1.512 14.815 1.00 24.99 199 LYS B N 1
ATOM 3009 C CA . LYS B 1 207 ? 22.960 -0.813 16.054 1.00 25.21 199 LYS B CA 1
ATOM 3010 C C . LYS B 1 207 ? 22.823 0.719 15.870 1.00 23.73 199 LYS B C 1
ATOM 3011 O O . LYS B 1 207 ? 22.247 1.393 16.732 1.00 21.34 199 LYS B O 1
ATOM 3017 N N . GLN B 1 208 ? 23.336 1.274 14.771 1.00 23.03 200 GLN B N 1
ATOM 3018 C CA . GLN B 1 208 ? 23.219 2.730 14.566 1.00 23.61 200 GLN B CA 1
ATOM 3019 C C . GLN B 1 208 ? 21.736 3.146 14.430 1.00 21.40 200 GLN B C 1
ATOM 3020 O O . GLN B 1 208 ? 21.354 4.237 14.855 1.00 19.70 200 GLN B O 1
ATOM 3026 N N . ALA B 1 209 ? 20.911 2.271 13.853 1.00 19.41 201 ALA B N 1
ATOM 3027 C CA . ALA B 1 209 ? 19.486 2.592 13.709 1.00 18.31 201 ALA B CA 1
ATOM 3028 C C . ALA B 1 209 ? 18.846 2.652 15.088 1.00 17.11 201 ALA B C 1
ATOM 3029 O O . ALA B 1 209 ? 17.997 3.505 15.296 1.00 15.99 201 ALA B O 1
ATOM 3031 N N . LEU B 1 210 ? 19.233 1.752 15.990 1.00 16.19 202 LEU B N 1
ATOM 3032 C CA . LEU B 1 210 ? 18.697 1.771 17.376 1.00 15.69 202 LEU B CA 1
ATOM 3033 C C . LEU B 1 210 ? 19.157 3.036 18.062 1.00 14.63 202 LEU B C 1
ATOM 3034 O O . LEU B 1 210 ? 18.371 3.715 18.693 1.00 13.20 202 LEU B O 1
ATOM 3039 N N . VAL B 1 211 ? 20.449 3.341 17.930 1.00 14.12 203 VAL B N 1
ATOM 3040 C CA . VAL B 1 211 ? 21.012 4.550 18.539 1.00 13.97 203 VAL B CA 1
ATOM 3041 C C . VAL B 1 211 ? 20.249 5.794 18.080 1.00 13.49 203 VAL B C 1
ATOM 3042 O O . VAL B 1 211 ? 19.952 6.663 18.883 1.00 13.22 203 VAL B O 1
ATOM 3046 N N . ALA B 1 212 ? 19.903 5.855 16.795 1.00 13.38 204 ALA B N 1
ATOM 3047 C CA . ALA B 1 212 ? 19.201 7.003 16.236 1.00 13.56 204 ALA B CA 1
ATOM 3048 C C . ALA B 1 212 ? 17.834 7.269 16.868 1.00 13.20 204 ALA B C 1
ATOM 3049 O O . ALA B 1 212 ? 17.340 8.399 16.823 1.00 13.14 204 ALA B O 1
ATOM 3051 N N . LEU B 1 213 ? 17.238 6.240 17.455 1.00 12.71 205 LEU B N 1
ATOM 3052 C CA . LEU B 1 213 ? 15.964 6.395 18.191 1.00 12.34 205 LEU B CA 1
ATOM 3053 C C . LEU B 1 213 ? 16.062 6.912 19.601 1.00 11.52 205 LEU B C 1
ATOM 3054 O O . LEU B 1 213 ? 15.016 7.131 20.230 1.00 11.19 205 LEU B O 1
ATOM 3059 N N . HIS B 1 214 ? 17.283 7.074 20.126 1.00 11.50 206 HIS B N 1
ATOM 3060 C CA . HIS B 1 214 ? 17.505 7.559 21.489 1.00 11.14 206 HIS B CA 1
ATOM 3061 C C . HIS B 1 214 ? 18.106 8.971 21.404 1.00 11.46 206 HIS B C 1
ATOM 3062 O O . HIS B 1 214 ? 19.271 9.129 20.978 1.00 12.00 206 HIS B O 1
ATOM 3069 N N . PRO B 1 215 ? 17.338 10.009 21.786 1.00 11.23 207 PRO B N 1
ATOM 3070 C CA . PRO B 1 215 ? 17.810 11.387 21.648 1.00 11.66 207 PRO B CA 1
ATOM 3071 C C . PRO B 1 215 ? 19.174 11.669 22.338 1.00 12.19 207 PRO B C 1
ATOM 3072 O O . PRO B 1 215 ? 19.980 12.429 21.816 1.00 12.65 207 PRO B O 1
ATOM 3076 N N . MET B 1 216 ? 19.472 11.018 23.461 1.00 12.29 208 MET B N 1
ATOM 3077 C CA . MET B 1 216 ? 20.822 11.194 24.050 1.00 12.92 208 MET B CA 1
ATOM 3078 C C . MET B 1 216 ? 21.978 10.729 23.158 1.00 13.38 208 MET B C 1
ATOM 3079 O O . MET B 1 216 ? 23.152 11.071 23.479 1.00 14.27 208 MET B O 1
ATOM 3084 N N . GLY B 1 217 ? 21.703 9.955 22.101 1.00 12.89 209 GLY B N 1
ATOM 3085 C CA . GLY B 1 217 ? 22.749 9.659 21.104 1.00 13.29 209 GLY B CA 1
ATOM 3086 C C . GLY B 1 217 ? 23.649 8.458 21.363 1.00 13.18 209 GLY B C 1
ATOM 3087 O O . GLY B 1 217 ? 24.753 8.337 20.785 1.00 13.24 209 GLY B O 1
ATOM 3088 N N . ARG B 1 218 ? 23.162 7.577 22.208 1.00 12.84 210 ARG B N 1
ATOM 3089 C CA . ARG B 1 218 ? 23.819 6.334 22.571 1.00 13.07 210 ARG B CA 1
ATOM 3090 C C . ARG B 1 218 ? 22.787 5.411 23.183 1.00 12.51 210 ARG B C 1
ATOM 3091 O O . ARG B 1 218 ? 21.701 5.843 23.535 1.00 11.53 210 ARG B O 1
ATOM 3099 N N . LEU B 1 219 ? 23.143 4.126 23.286 1.00 12.95 211 LEU B N 1
ATOM 3100 C CA . LEU B 1 219 ? 22.349 3.187 24.056 1.00 12.77 211 LEU B CA 1
ATOM 3101 C C . LEU B 1 219 ? 22.689 3.322 25.543 1.00 12.74 211 LEU B C 1
ATOM 3102 O O . LEU B 1 219 ? 23.732 3.905 25.915 1.00 13.32 211 LEU B O 1
ATOM 3107 N N . GLY B 1 220 ? 21.803 2.802 26.384 1.00 12.39 212 GLY B N 1
ATOM 3108 C CA . GLY B 1 220 ? 22.081 2.827 27.817 1.00 12.28 212 GLY B CA 1
ATOM 3109 C C . GLY B 1 220 ? 23.077 1.760 28.223 1.00 12.94 212 GLY B C 1
ATOM 3110 O O . GLY B 1 220 ? 23.369 0.839 27.453 1.00 12.94 212 GLY B O 1
ATOM 3111 N N . ARG B 1 221 ? 23.571 1.878 29.447 1.00 13.24 213 ARG B N 1
ATOM 3112 C CA . ARG B 1 221 ? 24.394 0.856 30.066 1.00 14.43 213 ARG B CA 1
ATOM 3113 C C . ARG B 1 221 ? 23.586 0.106 31.123 1.00 13.70 213 ARG B C 1
ATOM 3114 O O . ARG B 1 221 ? 22.739 0.672 31.762 1.00 12.74 213 ARG B O 1
ATOM 3122 N N . ALA B 1 222 ? 23.885 -1.174 31.333 1.00 13.93 214 ALA B N 1
ATOM 3123 C CA . ALA B 1 222 ? 23.130 -1.932 32.333 1.00 14.03 214 ALA B CA 1
ATOM 3124 C C . ALA B 1 222 ? 23.185 -1.301 33.728 1.00 14.09 214 ALA B C 1
ATOM 3125 O O . ALA B 1 222 ? 22.209 -1.334 34.441 1.00 13.11 214 ALA B O 1
ATOM 3127 N N . GLU B 1 223 ? 24.334 -0.759 34.115 1.00 15.07 215 GLU B N 1
ATOM 3128 C CA . GLU B 1 223 ? 24.465 -0.129 35.427 1.00 16.01 215 GLU B CA 1
ATOM 3129 C C . GLU B 1 223 ? 23.537 1.073 35.559 1.00 14.56 215 GLU B C 1
ATOM 3130 O O . GLU B 1 223 ? 23.109 1.402 36.656 1.00 14.05 215 GLU B O 1
ATOM 3136 N N . GLU B 1 224 ? 23.186 1.717 34.436 1.00 13.51 216 GLU B N 1
ATOM 3137 C CA . GLU B 1 224 ? 22.267 2.854 34.493 1.00 12.91 216 GLU B CA 1
ATOM 3138 C C . GLU B 1 224 ? 20.846 2.419 34.819 1.00 12.15 216 GLU B C 1
ATOM 3139 O O . GLU B 1 224 ? 20.141 3.133 35.495 1.00 12.14 216 GLU B O 1
ATOM 3145 N N . VAL B 1 225 ? 20.472 1.220 34.392 1.00 11.35 217 VAL B N 1
ATOM 3146 C CA . VAL B 1 225 ? 19.201 0.665 34.741 1.00 11.20 217 VAL B CA 1
ATOM 3147 C C . VAL B 1 225 ? 19.245 0.221 36.195 1.00 11.02 217 VAL B C 1
ATOM 3148 O O . VAL B 1 225 ? 18.327 0.478 36.961 1.00 10.65 217 VAL B O 1
ATOM 3152 N N . ALA B 1 226 ? 20.337 -0.419 36.577 1.00 11.13 218 ALA B N 1
ATOM 3153 C CA . ALA B 1 226 ? 20.515 -0.796 37.988 1.00 11.46 218 ALA B CA 1
ATOM 3154 C C . ALA B 1 226 ? 20.323 0.384 38.938 1.00 11.25 218 ALA B C 1
ATOM 3155 O O . ALA B 1 226 ? 19.661 0.265 40.001 1.00 10.83 218 ALA B O 1
ATOM 3157 N N . ASN B 1 227 ? 20.882 1.530 38.578 1.00 11.41 219 ASN B N 1
ATOM 3158 C CA . ASN B 1 227 ? 20.766 2.691 39.417 1.00 11.74 219 ASN B CA 1
ATOM 3159 C C . ASN B 1 227 ? 19.329 3.113 39.668 1.00 10.66 219 ASN B C 1
ATOM 3160 O O . ASN B 1 227 ? 18.943 3.481 40.784 1.00 10.66 219 ASN B O 1
ATOM 3165 N N . ALA B 1 228 ? 18.524 3.058 38.605 1.00 10.04 220 ALA B N 1
ATOM 3166 C CA . ALA B 1 228 ? 17.102 3.311 38.739 1.00 9.44 220 ALA B CA 1
ATOM 3167 C C . ALA B 1 228 ? 16.367 2.291 39.595 1.00 9.22 220 ALA B C 1
ATOM 3168 O O . ALA B 1 228 ? 15.439 2.631 40.331 1.00 9.08 220 ALA B O 1
ATOM 3170 N N . VAL B 1 229 ? 16.705 1.033 39.443 1.00 9.29 221 VAL B N 1
ATOM 3171 C CA . VAL B 1 229 ? 16.121 -0.016 40.265 1.00 9.61 221 VAL B CA 1
ATOM 3172 C C . VAL B 1 229 ? 16.406 0.233 41.734 1.00 9.85 221 VAL B C 1
ATOM 3173 O O . VAL B 1 229 ? 15.498 0.145 42.565 1.00 9.78 221 VAL B O 1
ATOM 3177 N N . LEU B 1 230 ? 17.663 0.535 42.057 1.00 10.25 222 LEU B N 1
ATOM 3178 C CA . LEU B 1 230 ? 18.002 0.830 43.448 1.00 10.76 222 LEU B CA 1
ATOM 3179 C C . LEU B 1 230 ? 17.258 2.060 43.991 1.00 10.64 222 LEU B C 1
ATOM 3180 O O . LEU B 1 230 ? 16.826 2.072 45.168 1.00 10.96 222 LEU B O 1
ATOM 3185 N N . PHE B 1 231 ? 17.098 3.081 43.169 1.00 10.56 223 PHE B N 1
ATOM 3186 C CA . PHE B 1 231 ? 16.278 4.240 43.570 1.00 10.37 223 PHE B CA 1
ATOM 3187 C C . PHE B 1 231 ? 14.849 3.795 43.926 1.00 10.19 223 PHE B C 1
ATOM 3188 O O . PHE B 1 231 ? 14.348 4.086 45.013 1.00 9.72 223 PHE B O 1
ATOM 3196 N N . LEU B 1 232 ? 14.192 3.099 43.009 1.00 9.98 224 LEU B N 1
ATOM 3197 C CA . LEU B 1 232 ? 12.816 2.644 43.241 1.00 10.14 224 LEU B CA 1
ATOM 3198 C C . LEU B 1 232 ? 12.662 1.688 44.437 1.00 10.59 224 LEU B C 1
ATOM 3199 O O . LEU B 1 232 ? 11.618 1.662 45.079 1.00 10.31 224 LEU B O 1
ATOM 3204 N N . ALA B 1 233 ? 13.698 0.908 44.719 1.00 10.91 225 ALA B N 1
ATOM 3205 C CA . ALA B 1 233 ? 13.667 -0.078 45.790 1.00 11.61 225 ALA B CA 1
ATOM 3206 C C . ALA B 1 233 ? 13.982 0.593 47.136 1.00 12.09 225 ALA B C 1
ATOM 3207 O O . ALA B 1 233 ? 13.777 -0.014 48.192 1.00 13.31 225 ALA B O 1
ATOM 3209 N N . SER B 1 234 ? 14.445 1.855 47.109 1.00 12.22 226 SER B N 1
ATOM 3210 C CA . SER B 1 234 ? 14.967 2.535 48.312 1.00 12.99 226 SER B CA 1
ATOM 3211 C C . SER B 1 234 ? 13.904 3.422 48.971 1.00 13.48 226 SER B C 1
ATOM 3212 O O . SER B 1 234 ? 12.874 3.752 48.383 1.00 12.72 226 SER B O 1
ATOM 3215 N N . ASP B 1 235 ? 14.197 3.886 50.182 1.00 15.26 227 ASP B N 1
ATOM 3216 C CA . ASP B 1 235 ? 13.320 4.868 50.819 1.00 16.79 227 ASP B CA 1
ATOM 3217 C C . ASP B 1 235 ? 13.374 6.237 50.189 1.00 15.83 227 ASP B C 1
ATOM 3218 O O . ASP B 1 235 ? 12.517 7.053 50.481 1.00 15.17 227 ASP B O 1
ATOM 3223 N N . GLU B 1 236 ? 14.283 6.458 49.246 1.00 14.66 228 GLU B N 1
ATOM 3224 C CA . GLU B 1 236 ? 14.243 7.689 48.462 1.00 15.29 228 GLU B CA 1
ATOM 3225 C C . GLU B 1 236 ? 12.999 7.718 47.602 1.00 13.88 228 GLU B C 1
ATOM 3226 O O . GLU B 1 236 ? 12.609 8.796 47.166 1.00 14.59 228 GLU B O 1
ATOM 3232 N N . ALA B 1 237 ? 12.385 6.562 47.352 1.00 11.80 229 ALA B N 1
ATOM 3233 C CA . ALA B 1 237 ? 11.196 6.502 46.530 1.00 10.88 229 ALA B CA 1
ATOM 3234 C C . ALA B 1 237 ? 9.977 6.120 47.381 1.00 10.52 229 ALA B C 1
ATOM 3235 O O . ALA B 1 237 ? 9.055 5.448 46.912 1.00 9.99 229 ALA B O 1
ATOM 3237 N N . SER B 1 238 ? 9.990 6.526 48.638 1.00 10.43 230 SER B N 1
ATOM 3238 C CA . SER B 1 238 ? 8.956 6.135 49.576 1.00 10.50 230 SER B CA 1
ATOM 3239 C C . SER B 1 238 ? 7.515 6.508 49.226 1.00 10.13 230 SER B C 1
ATOM 3240 O O . SER B 1 238 ? 6.622 5.908 49.811 1.00 10.62 230 SER B O 1
ATOM 3243 N N . PHE B 1 239 ? 7.276 7.534 48.393 1.00 9.65 231 PHE B N 1
ATOM 3244 C CA . PHE B 1 239 ? 5.899 7.813 47.914 1.00 9.24 231 PHE B CA 1
ATOM 3245 C C . PHE B 1 239 ? 5.730 7.491 46.438 1.00 8.82 231 PHE B C 1
ATOM 3246 O O . PHE B 1 239 ? 4.815 7.999 45.808 1.00 8.71 231 PHE B O 1
ATOM 3254 N N . VAL B 1 240 ? 6.672 6.740 45.854 1.00 8.36 232 VAL B N 1
ATOM 3255 C CA . VAL B 1 240 ? 6.564 6.308 44.454 1.00 7.96 232 VAL B CA 1
ATOM 3256 C C . VAL B 1 240 ? 5.899 4.935 44.463 1.00 7.91 232 VAL B C 1
ATOM 3257 O O . VAL B 1 240 ? 6.438 3.989 44.981 1.00 8.02 232 VAL B O 1
ATOM 3261 N N . ASN B 1 241 ? 4.722 4.849 43.874 1.00 8.01 233 ASN B N 1
ATOM 3262 C CA . ASN B 1 241 ? 3.993 3.600 43.836 1.00 8.37 233 ASN B CA 1
ATOM 3263 C C . ASN B 1 241 ? 3.128 3.557 42.596 1.00 8.47 233 ASN B C 1
ATOM 3264 O O . ASN B 1 241 ? 2.513 4.567 42.252 1.00 8.45 233 ASN B O 1
ATOM 3269 N N . GLY B 1 242 ? 3.106 2.413 41.937 1.00 8.76 234 GLY B N 1
ATOM 3270 C CA . GLY B 1 242 ? 2.383 2.232 40.657 1.00 9.28 234 GLY B CA 1
ATOM 3271 C C . GLY B 1 242 ? 2.974 2.936 39.464 1.00 9.63 234 GLY B C 1
ATOM 3272 O O . GLY B 1 242 ? 2.286 3.062 38.422 1.00 9.94 234 GLY B O 1
ATOM 3273 N N . ALA B 1 243 ? 4.190 3.438 39.576 1.00 9.89 235 ALA B N 1
ATOM 3274 C CA . ALA B 1 243 ? 4.806 4.284 38.544 1.00 10.37 235 ALA B CA 1
ATOM 3275 C C . ALA B 1 243 ? 5.735 3.480 37.624 1.00 10.88 235 ALA B C 1
ATOM 3276 O O . ALA B 1 243 ? 6.216 2.401 38.006 1.00 10.46 235 ALA B O 1
ATOM 3278 N N . SER B 1 244 ? 5.872 3.944 36.379 1.00 11.59 236 SER B N 1
ATOM 3279 C CA . SER B 1 244 ? 6.860 3.449 35.420 1.00 12.85 236 SER B CA 1
ATOM 3280 C C . SER B 1 244 ? 7.948 4.496 35.323 1.00 12.42 236 SER B C 1
ATOM 3281 O O . SER B 1 244 ? 7.627 5.672 35.063 1.00 14.53 236 SER B O 1
ATOM 3284 N N . LEU B 1 245 ? 9.211 4.139 35.571 1.00 10.96 237 LEU B N 1
ATOM 3285 C CA . LEU B 1 245 ? 10.344 5.060 35.450 1.00 10.55 237 LEU B CA 1
ATOM 3286 C C . LEU B 1 245 ? 11.139 4.723 34.169 1.00 10.07 237 LEU B C 1
ATOM 3287 O O . LEU B 1 245 ? 11.712 3.637 34.046 1.00 9.47 237 LEU B O 1
ATOM 3292 N N . LEU B 1 246 ? 11.013 5.599 33.178 1.00 9.86 238 LEU B N 1
ATOM 3293 C CA . LEU B 1 246 ? 11.618 5.358 31.874 1.00 9.95 238 LEU B CA 1
ATOM 3294 C C . LEU B 1 246 ? 13.106 5.661 31.984 1.00 9.66 238 LEU B C 1
ATOM 3295 O O . LEU B 1 246 ? 13.479 6.757 32.435 1.00 10.01 238 LEU B O 1
ATOM 3300 N N . VAL B 1 247 ? 13.945 4.715 31.571 1.00 9.29 239 VAL B N 1
ATOM 3301 C CA . VAL B 1 247 ? 15.377 4.903 31.535 1.00 9.33 239 VAL B CA 1
ATOM 3302 C C . VAL B 1 247 ? 15.790 4.663 30.084 1.00 9.17 239 VAL B C 1
ATOM 3303 O O . VAL B 1 247 ? 16.244 3.575 29.734 1.00 9.02 239 VAL B O 1
ATOM 3307 N N . ASP B 1 248 ? 15.560 5.672 29.255 1.00 8.84 240 ASP B N 1
ATOM 3308 C CA . ASP B 1 248 ? 15.554 5.443 27.796 1.00 8.93 240 ASP B CA 1
ATOM 3309 C C . ASP B 1 248 ? 16.178 6.541 26.947 1.00 9.18 240 ASP B C 1
ATOM 3310 O O . ASP B 1 248 ? 15.999 6.558 25.718 1.00 9.06 240 ASP B O 1
ATOM 3315 N N . GLY B 1 249 ? 16.885 7.460 27.577 1.00 8.77 241 GLY B N 1
ATOM 3316 C CA . GLY B 1 249 ? 17.590 8.521 26.869 1.00 9.10 241 GLY B CA 1
ATOM 3317 C C . GLY B 1 249 ? 16.683 9.462 26.086 1.00 8.94 241 GLY B C 1
ATOM 3318 O O . GLY B 1 249 ? 17.174 10.214 25.278 1.00 9.65 241 GLY B O 1
ATOM 3319 N N . GLY B 1 250 ? 15.374 9.395 26.314 1.00 8.55 242 GLY B N 1
ATOM 3320 C CA . GLY B 1 250 ? 14.403 10.159 25.540 1.00 8.74 242 GLY B CA 1
ATOM 3321 C C . GLY B 1 250 ? 13.580 9.419 24.478 1.00 8.49 242 GLY B C 1
ATOM 3322 O O . GLY B 1 250 ? 12.795 10.030 23.767 1.00 8.61 242 GLY B O 1
ATOM 3323 N N . TYR B 1 251 ? 13.768 8.108 24.348 1.00 8.53 243 TYR B N 1
ATOM 3324 C CA . TYR B 1 251 ? 13.117 7.319 23.301 1.00 8.60 243 TYR B CA 1
ATOM 3325 C C . TYR B 1 251 ? 11.614 7.535 23.213 1.00 8.71 243 TYR B C 1
ATOM 3326 O O . TYR B 1 251 ? 11.105 7.718 22.098 1.00 8.73 243 TYR B O 1
ATOM 3335 N N . THR B 1 252 ? 10.923 7.484 24.355 1.00 8.67 244 THR B N 1
ATOM 3336 C CA . THR B 1 252 ? 9.461 7.573 24.382 1.00 9.21 244 THR B CA 1
ATOM 3337 C C . THR B 1 252 ? 8.951 9.007 24.418 1.00 9.82 244 THR B C 1
ATOM 3338 O O . THR B 1 252 ? 7.735 9.224 24.240 1.00 10.58 244 THR B O 1
ATOM 3342 N N . ALA B 1 253 ? 9.858 9.970 24.606 1.00 9.61 245 ALA B N 1
ATOM 3343 C CA . ALA B 1 253 ? 9.480 11.395 24.615 1.00 10.12 245 ALA B CA 1
ATOM 3344 C C . ALA B 1 253 ? 8.997 11.966 23.258 1.00 10.72 245 ALA B C 1
ATOM 3345 O O . ALA B 1 253 ? 8.295 13.000 23.230 1.00 11.33 245 ALA B O 1
ATOM 3347 N N . GLN B 1 254 ? 9.442 11.355 22.177 1.00 10.90 246 GLN B N 1
ATOM 3348 C CA . GLN B 1 254 ? 9.099 11.728 20.822 1.00 11.45 246 GLN B CA 1
ATOM 3349 C C . GLN B 1 254 ? 8.152 10.740 20.153 1.00 11.29 246 GLN B C 1
ATOM 3350 O O . GLN B 1 254 ? 7.623 11.089 19.092 1.00 11.10 246 GLN B O 1
#